Protein AF-A0A7X7RKG5-F1 (afdb_monomer_lite)

pLDDT: mean 77.23, std 20.8, range [22.83, 97.75]

Radius of gyration: 27.62 Å; chains: 1; bounding box: 74×56×78 Å

Secondary structure (DSSP, 8-state):
-HHHHHHHHHHHHSS------SEEEEEEEE-GGGS-HHHHH--------PPPS-S--PPP----SS----EEEEE---TT-TT---EEEEE---SSPTT---BPPPPB-TT-GGGBPEEPSS--EEETTTEEEEEEE-TT--EEEEEEETTTTEEEEEEEPTT--SS-EEEEEEETTEEEEEEEETTEEEEEEEEEEEE-----HHHHHHHHHHHHHHHHHHHHHHHHTTT--HHHHHHGGG-B-HHHHHHHHHHHHS-HHHHHHHHHHHHHS-SGGGHHHHHHHHHHHHIIIIIHHHHHHH--SSTTHHHHHHT-HHHHHHHHHHHHHHHHHHHHHHHHHHHHHHHHHH---HHHHHHHHHHHHHHHHHHHHHHHHHHHHHHHHHHHHHHHHHHHHHHHHTSTTHHHHHHHHHHHTTTT--------TTS--HHHHHHHHHHHHHHHHHT-HHHHHHHHTBSSHHHHHHHHHHHHHHHHHHHHHHHHHHHHHHHHHHH-GGGS-TT---GGGHHHHHHHHTSPTTHHHHHHHHHHHHHHHHHHHHHHHHHH-

Foldseek 3Di:
DVVVVVVVVCVQQPPPPPPDFQKAKDKDWDDLVPPPPVLVVPPPPPPQPQDDPDPDDFDDDDDDDDDDAFKEKEWDDDPDDPPGTGIAMDGAPDPDDGRDYDYQDQADPPPDPQFRWAFFDEHWDAAARFWIWTWTATPVRFIWIKIQGRQLRHIDTNGGDPPDDDHGWYWTDDDNFKIKTFDDDDPGTPIIMIIGIDGPFFFDPLLVVLLVVLLCVLLVLLVVLQVVCVDDDPCCQQQVQQADFLLLLLLLLLLLPCALCCLLVLLLCLLRPAQQLLLLLVLLVVCLCVCLPPQLVVLLVVVALAPLVVVCVPPRPVSSVVLLVVLLVVLVVVLVVSLQPLLVLLCLQNVDDSVCSSVVLVVSLVSQLVRHRPNSLSNLSSVLSVLLLVLLQVLLQLLQCLFVVRVVLLVVSCVVVCRHVHAACDPPCVDSHSVVSNVVSNVVSNCCCRPQLLNSSSLSNHNDSVSSSSSSVSSSVSCVSSSVSSSSSSSSLSRNCSRVVSRDRSSHNDSSCSVSSCLRGVDRRPSSSSNSSSNSSSSSSNSSSSVSSSVSD

Structure (mmCIF, N/CA/C/O backbone):
data_AF-A0A7X7RKG5-F1
#
_entry.id   AF-A0A7X7RKG5-F1
#
loop_
_atom_site.group_PDB
_atom_site.id
_atom_site.type_symbol
_atom_site.label_atom_id
_atom_site.label_alt_id
_atom_site.label_comp_id
_atom_site.label_asym_id
_atom_site.label_entity_id
_atom_site.label_seq_id
_atom_site.pdbx_PDB_ins_code
_atom_site.Cartn_x
_atom_site.Cartn_y
_atom_site.Cartn_z
_atom_site.occupancy
_atom_site.B_iso_or_equiv
_atom_site.auth_seq_id
_atom_site.auth_comp_id
_atom_site.auth_asym_id
_atom_site.auth_atom_id
_atom_site.pdbx_PDB_model_num
ATOM 1 N N . MET A 1 1 ? -27.786 8.319 -21.173 1.00 33.03 1 MET A N 1
ATOM 2 C CA . MET A 1 1 ? -27.028 8.524 -19.917 1.00 33.03 1 MET A CA 1
ATOM 3 C C . MET A 1 1 ? -25.916 7.483 -19.716 1.00 33.03 1 MET A C 1
ATOM 5 O O . MET A 1 1 ? -24.770 7.886 -19.602 1.00 33.03 1 MET A O 1
ATOM 9 N N . ILE A 1 2 ? -26.179 6.170 -19.808 1.00 27.56 2 ILE A N 1
ATOM 10 C CA . ILE A 1 2 ? -25.141 5.110 -19.694 1.00 27.56 2 ILE A CA 1
ATOM 11 C C . ILE A 1 2 ? -24.120 5.124 -20.856 1.00 27.56 2 ILE A C 1
ATOM 13 O O . ILE A 1 2 ? -22.927 4.978 -20.625 1.00 27.56 2 ILE A O 1
ATOM 17 N N . ARG A 1 3 ? -24.541 5.417 -22.098 1.00 24.31 3 ARG A N 1
ATOM 18 C CA . ARG A 1 3 ? -23.609 5.612 -23.234 1.00 24.31 3 ARG A CA 1
ATOM 19 C C . ARG A 1 3 ? -22.783 6.908 -23.151 1.00 24.31 3 ARG A C 1
ATOM 21 O O . ARG A 1 3 ? -21.671 6.941 -23.658 1.00 24.31 3 ARG A O 1
ATOM 28 N N . ALA A 1 4 ? -23.294 7.940 -22.475 1.00 25.77 4 ALA A N 1
ATOM 29 C CA . ALA A 1 4 ? -22.565 9.193 -22.245 1.00 25.77 4 ALA A CA 1
ATOM 30 C C . ALA A 1 4 ? -21.518 9.043 -21.124 1.00 25.77 4 ALA A C 1
ATOM 32 O O . ALA A 1 4 ? -20.432 9.601 -21.225 1.00 25.77 4 ALA A O 1
ATOM 33 N N . LEU A 1 5 ? -21.801 8.208 -20.115 1.00 28.95 5 LEU A N 1
ATOM 34 C CA . LEU A 1 5 ? -20.808 7.749 -19.138 1.00 28.95 5 LEU A CA 1
ATOM 35 C C . LEU A 1 5 ? -19.736 6.873 -19.807 1.00 28.95 5 LEU A C 1
ATOM 37 O O . LEU A 1 5 ? -18.557 7.076 -19.564 1.00 28.95 5 LEU A O 1
ATOM 41 N N . HIS A 1 6 ? -20.099 5.978 -20.728 1.00 27.77 6 HIS A N 1
ATOM 42 C CA . HIS A 1 6 ? -19.107 5.172 -21.454 1.00 27.77 6 HIS A CA 1
ATOM 43 C C . HIS A 1 6 ? -18.186 6.018 -22.358 1.00 27.77 6 HIS A C 1
ATOM 45 O O . HIS A 1 6 ? -16.990 5.759 -22.432 1.00 27.77 6 HIS A O 1
ATOM 51 N N . ALA A 1 7 ? -18.720 7.058 -23.011 1.00 24.77 7 ALA A N 1
ATOM 52 C CA . ALA A 1 7 ? -17.939 7.954 -23.867 1.00 24.77 7 ALA A CA 1
ATOM 53 C C . ALA A 1 7 ? -17.062 8.941 -23.069 1.00 24.77 7 ALA A C 1
ATOM 55 O O . ALA A 1 7 ? -15.925 9.194 -23.456 1.00 24.77 7 ALA A O 1
ATOM 56 N N . GLY A 1 8 ? -17.542 9.449 -21.927 1.00 26.70 8 GLY A N 1
ATOM 57 C CA . GLY A 1 8 ? -16.774 10.367 -21.074 1.00 26.70 8 GLY A CA 1
ATOM 58 C C . GLY A 1 8 ? -15.548 9.725 -20.411 1.00 26.70 8 GLY A C 1
ATOM 59 O O . GLY A 1 8 ? -14.535 10.393 -20.224 1.00 26.70 8 GLY A O 1
ATOM 60 N N . TRP A 1 9 ? -15.603 8.423 -20.110 1.00 27.59 9 TRP A N 1
ATOM 61 C CA . TRP A 1 9 ? -14.477 7.687 -19.516 1.00 27.59 9 TRP A CA 1
ATOM 62 C C . TRP A 1 9 ? -13.388 7.317 -20.534 1.00 27.59 9 TRP A C 1
ATOM 64 O O . TRP A 1 9 ? -12.207 7.336 -20.198 1.00 27.59 9 TRP A O 1
ATOM 74 N N . ILE A 1 10 ? -13.759 7.042 -21.789 1.00 29.33 10 ILE A N 1
ATOM 75 C CA . ILE A 1 10 ? -12.799 6.721 -22.860 1.00 29.33 10 ILE A CA 1
ATOM 76 C C . ILE A 1 10 ? -12.000 7.967 -23.279 1.00 29.33 10 ILE A C 1
ATOM 78 O O . ILE A 1 10 ? -10.816 7.866 -23.592 1.00 29.33 10 ILE A O 1
ATOM 82 N N . VAL A 1 11 ? -12.607 9.156 -23.215 1.00 30.12 11 VAL A N 1
ATOM 83 C CA . VAL A 1 11 ? -11.946 10.417 -23.599 1.00 30.12 11 VAL A CA 1
ATOM 84 C C . VAL A 1 11 ? -10.953 10.912 -22.534 1.00 30.12 11 VAL A C 1
ATOM 86 O O . VAL A 1 11 ? -9.926 11.480 -22.891 1.00 30.12 11 VAL A O 1
ATOM 89 N N . LEU A 1 12 ? -11.180 10.634 -21.242 1.00 29.88 12 LEU A N 1
ATOM 90 C CA . LEU A 1 12 ? -10.249 10.996 -20.155 1.00 29.88 12 LEU A CA 1
ATOM 91 C C . LEU A 1 12 ? -9.022 10.069 -20.046 1.00 29.88 12 LEU A C 1
ATOM 93 O O . LEU A 1 12 ? -7.988 10.490 -19.534 1.00 29.88 12 LEU A O 1
ATOM 97 N N . LEU A 1 13 ? -9.113 8.832 -20.542 1.00 34.72 13 LEU A N 1
ATOM 98 C CA . LEU A 1 13 ? -8.010 7.857 -20.540 1.00 34.72 13 LEU A CA 1
ATOM 99 C C . LEU A 1 13 ? -7.230 7.815 -21.869 1.00 34.72 13 LEU A C 1
ATOM 101 O O . LEU A 1 13 ? -6.152 7.231 -21.930 1.00 34.72 13 LEU A O 1
ATOM 105 N N . GLY A 1 14 ? -7.758 8.423 -22.936 1.00 26.39 14 GLY A N 1
ATOM 106 C CA . GLY A 1 14 ? -7.344 8.124 -24.308 1.00 26.39 14 GLY A CA 1
ATOM 107 C C . GLY A 1 14 ? -6.246 8.984 -24.942 1.00 26.39 14 GLY A C 1
ATOM 108 O O . GLY A 1 14 ? -5.973 8.756 -26.114 1.00 26.39 14 GLY A O 1
ATOM 109 N N . HIS A 1 15 ? -5.646 9.978 -24.272 1.00 29.52 15 HIS A N 1
ATOM 110 C CA . HIS A 1 15 ? -4.734 10.938 -24.945 1.00 29.52 15 HIS A CA 1
ATOM 111 C C . HIS A 1 15 ? -3.434 11.296 -24.196 1.00 29.52 15 HIS A C 1
ATOM 113 O O . HIS A 1 15 ? -2.809 12.308 -24.496 1.00 29.52 15 HIS A O 1
ATOM 119 N N . ALA A 1 16 ? -2.964 10.459 -23.268 1.00 31.67 16 ALA A N 1
ATOM 120 C CA . ALA A 1 16 ? -1.670 10.665 -22.601 1.00 31.67 16 ALA A CA 1
ATOM 121 C C . ALA A 1 16 ? -0.715 9.473 -22.785 1.00 31.67 16 ALA A C 1
ATOM 123 O O . ALA A 1 16 ? -0.102 8.998 -21.837 1.00 31.67 16 ALA A O 1
ATOM 124 N N . ALA A 1 17 ? -0.585 8.975 -24.015 1.00 31.20 17 ALA A N 1
ATOM 125 C CA . ALA A 1 17 ? 0.495 8.066 -24.393 1.00 31.20 17 ALA A CA 1
ATOM 126 C C . ALA A 1 17 ? 1.568 8.854 -25.158 1.00 31.20 17 ALA A C 1
ATOM 128 O O . ALA A 1 17 ? 1.766 8.668 -26.355 1.00 31.20 17 ALA A O 1
ATOM 129 N N . LEU A 1 18 ? 2.241 9.782 -24.470 1.00 32.19 18 LEU A N 1
ATOM 130 C CA . LEU A 1 18 ? 3.511 10.300 -24.972 1.00 32.19 18 LEU A CA 1
ATOM 131 C C . LEU A 1 18 ? 4.561 9.199 -24.782 1.00 32.19 18 LEU A C 1
ATOM 133 O O . LEU A 1 18 ? 4.744 8.652 -23.697 1.00 32.19 18 LEU A O 1
ATOM 137 N N . CYS A 1 19 ? 5.183 8.825 -25.892 1.00 32.78 19 CYS A N 1
ATOM 138 C CA . CYS A 1 19 ? 6.126 7.725 -26.036 1.00 32.78 19 CYS A CA 1
ATOM 139 C C . CYS A 1 19 ? 7.516 8.134 -25.510 1.00 32.78 19 CYS A C 1
ATOM 141 O O . CYS A 1 19 ? 8.464 8.251 -26.284 1.00 32.78 19 CYS A O 1
ATOM 143 N N . HIS A 1 20 ? 7.639 8.432 -24.214 1.00 43.12 20 HIS A N 1
ATOM 144 C CA . HIS A 1 20 ? 8.909 8.835 -23.609 1.00 43.12 20 HIS A CA 1
ATOM 145 C C . HIS A 1 20 ? 9.342 7.859 -22.512 1.00 43.12 20 HIS A C 1
ATOM 147 O O . HIS A 1 20 ? 8.534 7.424 -21.697 1.00 43.12 20 HIS A O 1
ATOM 153 N N . ALA A 1 21 ? 10.631 7.505 -22.518 1.00 52.56 21 ALA A N 1
ATOM 154 C CA . ALA A 1 21 ? 11.257 6.756 -21.436 1.00 52.56 21 ALA A CA 1
ATOM 155 C C . ALA A 1 21 ? 11.175 7.567 -20.132 1.00 52.56 21 ALA A C 1
ATOM 157 O O . ALA A 1 21 ? 11.370 8.789 -20.138 1.00 52.56 21 ALA A O 1
ATOM 158 N N . SER A 1 22 ? 10.911 6.886 -19.015 1.00 62.88 22 SER A N 1
ATOM 159 C CA . SER A 1 22 ? 10.770 7.520 -17.693 1.00 62.88 22 SER A CA 1
ATOM 160 C C . SER A 1 22 ? 12.096 8.064 -17.143 1.00 62.88 22 SER A C 1
ATOM 162 O O . SER A 1 22 ? 12.105 8.894 -16.228 1.00 62.88 22 SER A O 1
ATOM 164 N N . VAL A 1 23 ? 13.215 7.634 -17.733 1.00 69.25 23 VAL A N 1
ATOM 165 C CA . VAL A 1 23 ? 14.573 8.053 -17.397 1.00 69.25 23 VAL A CA 1
ATOM 166 C C . VAL A 1 23 ? 15.308 8.472 -18.667 1.00 69.25 23 VAL A C 1
ATOM 168 O O . VAL A 1 23 ? 15.292 7.769 -19.675 1.00 69.25 23 VAL A O 1
ATOM 171 N N . ARG A 1 24 ? 15.979 9.622 -18.608 1.00 79.31 24 ARG A N 1
ATOM 172 C CA . ARG A 1 24 ? 16.920 10.103 -19.622 1.00 79.31 24 ARG A CA 1
ATOM 173 C C . ARG A 1 24 ? 18.331 10.000 -19.068 1.00 79.31 24 ARG A C 1
ATOM 175 O O . ARG A 1 24 ? 18.565 10.316 -17.905 1.00 79.31 24 ARG A O 1
ATOM 182 N N . ILE A 1 25 ? 19.272 9.605 -19.918 1.00 82.06 25 ILE A N 1
ATOM 183 C CA . ILE A 1 25 ? 20.692 9.654 -19.583 1.00 82.06 25 ILE A CA 1
ATOM 184 C C . ILE A 1 25 ? 21.251 11.011 -20.000 1.00 82.06 25 ILE A C 1
ATOM 186 O O . ILE A 1 25 ? 21.174 11.400 -21.167 1.00 82.06 25 ILE A O 1
ATOM 190 N N . GLU A 1 26 ? 21.812 11.729 -19.035 1.00 85.06 26 GLU A N 1
ATOM 191 C CA . GLU A 1 26 ? 22.664 12.885 -19.279 1.00 85.06 26 GLU A CA 1
ATOM 192 C C . GLU A 1 26 ? 24.118 12.422 -19.303 1.00 85.06 26 GLU A C 1
ATOM 194 O O . GLU A 1 26 ? 24.602 11.801 -18.356 1.00 85.06 26 GLU A O 1
ATOM 199 N N . TRP A 1 27 ? 24.801 12.707 -20.407 1.00 83.31 27 TRP A N 1
ATOM 200 C CA . TRP A 1 27 ? 26.185 12.315 -20.623 1.00 83.31 27 TRP A CA 1
ATOM 201 C C . TRP A 1 27 ? 27.113 13.501 -20.378 1.00 83.31 27 TRP A C 1
ATOM 203 O O . TRP A 1 27 ? 26.907 14.581 -20.930 1.00 83.31 27 TRP A O 1
ATOM 213 N N . GLN A 1 28 ? 28.156 13.287 -19.583 1.00 84.56 28 GLN A N 1
ATOM 214 C CA . GLN A 1 28 ? 29.224 14.251 -19.349 1.00 84.56 28 GLN A CA 1
ATOM 215 C C . GLN A 1 28 ? 30.569 13.586 -19.636 1.00 84.56 28 GLN A C 1
ATOM 217 O O . GLN A 1 28 ? 30.868 12.533 -19.079 1.00 84.56 28 GLN A O 1
ATOM 222 N N . GLU A 1 29 ? 31.389 14.188 -20.490 1.00 81.88 29 GLU A N 1
ATOM 223 C CA . GLU A 1 29 ? 32.745 13.696 -20.739 1.00 81.88 29 GLU A CA 1
ATOM 224 C C . GLU A 1 29 ? 33.615 13.893 -19.488 1.00 81.88 29 GLU A C 1
ATOM 226 O O . GLU A 1 29 ? 33.580 14.944 -18.842 1.00 81.88 29 GLU A O 1
ATOM 231 N N . VAL A 1 30 ? 34.373 12.862 -19.117 1.00 77.62 30 VAL A N 1
ATOM 232 C CA . VAL A 1 30 ? 35.267 12.862 -17.957 1.00 77.62 30 VAL A CA 1
ATOM 233 C C . VAL A 1 30 ? 36.684 12.593 -18.437 1.00 77.62 30 VAL A C 1
ATOM 235 O O . VAL A 1 30 ? 36.975 11.541 -19.011 1.00 77.62 30 VAL A O 1
ATOM 238 N N . MET A 1 31 ? 37.579 13.544 -18.159 1.00 71.25 31 MET A N 1
ATOM 239 C CA . MET A 1 31 ? 39.002 13.382 -18.444 1.00 71.25 31 MET A CA 1
ATOM 240 C C . MET A 1 31 ? 39.566 12.172 -17.676 1.00 71.25 31 MET A C 1
ATOM 242 O O . MET A 1 31 ? 39.247 12.022 -16.493 1.00 71.25 31 MET A O 1
ATOM 246 N N . PRO A 1 32 ? 40.427 11.341 -18.296 1.00 63.34 32 PRO A N 1
ATOM 247 C CA . PRO A 1 32 ? 40.977 10.121 -17.691 1.00 63.34 32 PRO A CA 1
ATOM 248 C C . PRO A 1 32 ? 41.600 10.315 -16.301 1.00 63.34 32 PRO A C 1
ATOM 250 O O . PRO A 1 32 ? 41.519 9.432 -15.453 1.00 63.34 32 PRO A O 1
ATOM 253 N N . GLU A 1 33 ? 42.183 11.490 -16.065 1.00 63.59 33 GLU A N 1
ATOM 254 C CA . GLU A 1 33 ? 42.861 11.905 -14.829 1.00 63.59 33 GLU A CA 1
ATOM 255 C C . GLU A 1 33 ? 41.911 12.040 -13.628 1.00 63.59 33 GLU A C 1
ATOM 257 O O . GLU A 1 33 ? 42.324 11.900 -12.481 1.00 63.59 33 GLU A O 1
ATOM 262 N N . ASN A 1 34 ? 40.626 12.284 -13.897 1.00 64.25 34 ASN A N 1
ATOM 263 C CA . ASN A 1 34 ? 39.586 12.494 -12.890 1.00 64.25 34 ASN A CA 1
ATOM 264 C C . ASN A 1 34 ? 38.772 11.224 -12.602 1.00 64.25 34 ASN A C 1
ATOM 266 O O . ASN A 1 34 ? 37.790 11.277 -11.858 1.00 64.25 34 ASN A O 1
ATOM 270 N N . VAL A 1 35 ? 39.143 10.087 -13.198 1.00 62.38 35 VAL A N 1
ATOM 271 C CA . VAL A 1 35 ? 38.512 8.798 -12.910 1.00 62.38 35 VAL A CA 1
ATOM 272 C C . VAL A 1 35 ? 39.202 8.190 -11.687 1.00 62.38 35 VAL A C 1
ATOM 274 O O . VAL A 1 35 ? 40.424 8.031 -11.707 1.00 62.38 35 VAL A O 1
ATOM 277 N N . PRO A 1 36 ? 38.471 7.832 -10.614 1.00 58.47 36 PRO A N 1
ATOM 278 C CA . PRO A 1 36 ? 39.087 7.265 -9.420 1.00 58.47 36 PRO A CA 1
ATOM 279 C C . PRO A 1 36 ? 39.923 6.029 -9.776 1.00 58.47 36 PRO A C 1
ATOM 281 O O . PRO A 1 36 ? 39.408 5.089 -10.381 1.00 58.47 36 PRO A O 1
ATOM 284 N N . ALA A 1 37 ? 41.195 5.982 -9.367 1.00 51.06 37 ALA A N 1
ATOM 285 C CA . ALA A 1 37 ? 42.056 4.814 -9.603 1.00 51.06 37 ALA A CA 1
ATOM 286 C C . ALA A 1 37 ? 41.464 3.519 -8.998 1.00 51.06 37 ALA A C 1
ATOM 288 O O . ALA A 1 37 ? 41.660 2.425 -9.527 1.00 51.06 37 ALA A O 1
ATOM 289 N N . THR A 1 38 ? 40.669 3.658 -7.932 1.00 48.72 38 THR A N 1
ATOM 290 C CA . THR A 1 38 ? 39.911 2.580 -7.280 1.00 48.72 38 THR A CA 1
ATOM 291 C C . THR A 1 38 ? 38.756 2.031 -8.124 1.00 48.72 38 THR A C 1
ATOM 293 O O . THR A 1 38 ? 38.366 0.878 -7.942 1.00 48.72 38 THR A O 1
ATOM 296 N N . ALA A 1 39 ? 38.230 2.801 -9.084 1.00 44.81 39 ALA A N 1
ATOM 297 C CA . ALA A 1 39 ? 37.164 2.347 -9.977 1.00 44.81 39 ALA A CA 1
ATOM 298 C C . ALA A 1 39 ? 37.653 1.233 -10.920 1.00 44.81 39 ALA A C 1
ATOM 300 O O . ALA A 1 39 ? 36.884 0.355 -11.294 1.00 44.81 39 ALA A O 1
ATOM 301 N N . PHE A 1 40 ? 38.951 1.215 -11.244 1.00 47.19 40 PHE A N 1
ATOM 302 C CA . PHE A 1 40 ? 39.574 0.169 -12.062 1.00 47.19 40 PHE A CA 1
ATOM 303 C C . PHE A 1 40 ? 40.170 -0.987 -11.245 1.00 47.19 40 PHE A C 1
ATOM 305 O O . PHE A 1 40 ? 40.413 -2.055 -11.808 1.00 47.19 40 PHE A O 1
ATOM 312 N N . SER A 1 41 ? 40.389 -0.811 -9.934 1.00 37.19 41 SER A N 1
ATOM 313 C CA . SER A 1 41 ? 40.803 -1.902 -9.035 1.00 37.19 41 SER A CA 1
ATOM 314 C C . SER A 1 41 ? 39.635 -2.788 -8.600 1.00 37.19 41 SER A C 1
ATOM 316 O O . SER A 1 41 ? 39.869 -3.901 -8.136 1.00 37.19 41 SER A O 1
ATOM 318 N N . ALA A 1 42 ? 38.388 -2.339 -8.793 1.00 36.34 42 ALA A N 1
ATOM 319 C CA . ALA A 1 42 ? 37.178 -3.160 -8.715 1.00 36.34 42 ALA A CA 1
ATOM 320 C C . ALA A 1 42 ? 37.082 -4.101 -9.929 1.00 36.34 42 ALA A C 1
ATOM 322 O O . ALA A 1 42 ? 36.094 -4.158 -10.658 1.00 36.34 42 ALA A O 1
ATOM 323 N N . ARG A 1 43 ? 38.152 -4.857 -10.167 1.00 36.25 43 ARG A N 1
ATOM 324 C CA . ARG A 1 43 ? 38.095 -6.065 -10.964 1.00 36.25 43 ARG A CA 1
ATOM 325 C C . ARG A 1 43 ? 37.214 -7.011 -10.151 1.00 36.25 43 ARG A C 1
ATOM 327 O O . ARG A 1 43 ? 37.684 -7.651 -9.216 1.00 36.25 43 ARG A O 1
ATOM 334 N N . VAL A 1 44 ? 35.937 -7.128 -10.512 1.00 35.66 44 VAL A N 1
ATOM 335 C CA . VAL A 1 44 ? 35.348 -8.463 -10.457 1.00 35.66 44 VAL A CA 1
ATOM 336 C C . VAL A 1 44 ? 36.194 -9.236 -11.459 1.00 35.66 44 VAL A C 1
ATOM 338 O O . VAL A 1 44 ? 36.002 -9.137 -12.669 1.00 35.66 44 VAL A O 1
ATOM 341 N N . GLU A 1 45 ? 37.257 -9.875 -10.972 1.00 29.11 45 GLU A N 1
ATOM 342 C CA . GLU A 1 45 ? 37.918 -10.934 -11.709 1.00 29.11 45 GLU A CA 1
ATOM 343 C C . GLU A 1 45 ? 36.859 -12.011 -11.906 1.00 29.11 45 GLU A C 1
ATOM 345 O O . GLU A 1 45 ? 36.730 -12.933 -11.114 1.00 29.11 45 GLU A O 1
ATOM 350 N N . THR A 1 46 ? 36.044 -11.874 -12.945 1.00 34.91 46 THR A N 1
ATOM 351 C CA . THR A 1 46 ? 35.486 -13.039 -13.601 1.00 34.91 46 THR A CA 1
ATOM 352 C C . THR A 1 46 ? 36.631 -13.559 -14.461 1.00 34.91 46 THR A C 1
ATOM 354 O O . THR A 1 46 ? 36.877 -12.986 -15.531 1.00 34.91 46 THR A O 1
ATOM 357 N N . PRO A 1 47 ? 37.411 -14.566 -14.015 1.00 27.75 47 PRO A N 1
ATOM 358 C CA . PRO A 1 47 ? 38.248 -15.280 -14.964 1.00 27.75 47 PRO A CA 1
ATOM 359 C C . PRO A 1 47 ? 37.336 -15.758 -16.105 1.00 27.75 47 PRO A C 1
ATOM 361 O O . PRO A 1 47 ? 36.155 -16.021 -15.853 1.00 27.75 47 PRO A O 1
ATOM 364 N N . PRO A 1 48 ? 37.829 -15.863 -17.349 1.00 33.69 48 PRO A N 1
ATOM 365 C CA . PRO A 1 48 ? 37.101 -16.594 -18.373 1.00 33.69 48 PRO A CA 1
ATOM 366 C C . PRO A 1 48 ? 36.843 -17.995 -17.814 1.00 33.69 48 PRO A C 1
ATOM 368 O O . PRO A 1 48 ? 37.769 -18.788 -17.646 1.00 33.69 48 PRO A O 1
ATOM 371 N N . VAL A 1 49 ? 35.603 -18.270 -17.416 1.00 35.44 49 VAL A N 1
ATOM 372 C CA . VAL A 1 49 ? 35.229 -19.599 -16.951 1.00 35.44 49 VAL A CA 1
ATOM 373 C C . VAL A 1 49 ? 35.124 -20.436 -18.211 1.00 35.44 49 VAL A C 1
ATOM 375 O O . VAL A 1 49 ? 34.170 -20.301 -18.974 1.00 35.44 49 VAL A O 1
ATOM 378 N N . SER A 1 50 ? 36.130 -21.271 -18.460 1.00 33.81 50 SER A N 1
ATOM 379 C CA . SER A 1 50 ? 36.013 -22.325 -19.457 1.00 33.81 50 SER A CA 1
ATOM 380 C C . SER A 1 50 ? 34.826 -23.206 -19.069 1.00 33.81 50 SER A C 1
ATOM 382 O O . SER A 1 50 ? 34.772 -23.741 -17.962 1.00 33.81 50 SER A O 1
ATOM 384 N N . LEU A 1 51 ? 33.837 -23.309 -19.958 1.00 34.94 51 LEU A N 1
ATOM 385 C CA . LEU A 1 51 ? 32.681 -24.181 -19.763 1.00 34.94 51 LEU A CA 1
ATOM 386 C C . LEU A 1 51 ? 33.163 -25.637 -19.637 1.00 34.94 51 LEU A C 1
ATOM 388 O O . LEU A 1 51 ? 33.755 -26.149 -20.588 1.00 34.94 51 LEU A O 1
ATOM 392 N N . PRO A 1 52 ? 32.895 -26.345 -18.525 1.00 29.22 52 PRO A N 1
ATOM 393 C CA . PRO A 1 52 ? 32.944 -27.800 -18.528 1.00 29.22 52 PRO A CA 1
ATOM 394 C C . PRO A 1 52 ? 31.737 -28.320 -19.321 1.00 29.22 52 PRO A C 1
ATOM 396 O O . PRO A 1 52 ? 30.631 -27.804 -19.154 1.00 29.22 52 PRO A O 1
ATOM 399 N N . GLU A 1 53 ? 31.918 -29.376 -20.121 1.00 33.94 53 GLU A N 1
ATOM 400 C CA . GLU A 1 53 ? 30.886 -30.023 -20.969 1.00 33.94 53 GLU A CA 1
ATOM 401 C C . GLU A 1 53 ? 29.629 -30.509 -20.219 1.00 33.94 53 GLU A C 1
ATOM 403 O O . GLU A 1 53 ? 28.664 -30.986 -20.812 1.00 33.94 53 GLU A O 1
ATOM 408 N N . THR A 1 54 ? 29.595 -30.372 -18.900 1.00 30.89 54 THR A N 1
ATOM 409 C CA . THR A 1 54 ? 28.502 -30.824 -18.055 1.00 30.89 54 THR A CA 1
ATOM 410 C C . THR A 1 54 ? 28.165 -29.750 -17.028 1.00 30.89 54 THR A C 1
ATOM 412 O O . THR A 1 54 ? 28.870 -29.591 -16.031 1.00 30.89 54 THR A O 1
ATOM 415 N N . PHE A 1 55 ? 27.036 -29.065 -17.231 1.00 34.81 55 PHE A N 1
ATOM 416 C CA . PHE A 1 55 ? 26.268 -28.299 -16.236 1.00 34.81 55 PHE A CA 1
ATOM 417 C C . PHE A 1 55 ? 25.822 -29.190 -15.040 1.00 34.81 55 PHE A C 1
ATOM 419 O O . PHE A 1 55 ? 24.637 -29.349 -14.760 1.00 34.81 55 PHE A O 1
ATOM 426 N N . ARG A 1 56 ? 26.763 -29.825 -14.327 1.00 28.56 56 ARG A N 1
ATOM 427 C CA . ARG A 1 56 ? 26.565 -30.539 -13.053 1.00 28.56 56 ARG A CA 1
ATOM 428 C C . ARG A 1 56 ? 27.861 -30.536 -12.237 1.00 28.56 56 ARG A C 1
ATOM 430 O O . ARG A 1 56 ? 28.539 -31.554 -12.165 1.00 28.56 56 ARG A O 1
ATOM 437 N N . ARG A 1 57 ? 28.193 -29.407 -11.608 1.00 23.20 57 ARG A N 1
ATOM 438 C CA . ARG A 1 57 ? 28.771 -29.311 -10.247 1.00 23.20 57 ARG A CA 1
ATOM 439 C C . ARG A 1 57 ? 29.093 -27.844 -9.925 1.00 23.20 57 ARG A C 1
ATOM 441 O O . ARG A 1 57 ? 29.613 -27.148 -10.793 1.00 23.20 57 ARG A O 1
ATOM 448 N N . PRO A 1 58 ? 28.791 -27.362 -8.708 1.00 25.95 58 PRO A N 1
ATOM 449 C CA . PRO A 1 58 ? 29.117 -25.999 -8.312 1.00 25.95 58 PRO A CA 1
ATOM 450 C C . PRO A 1 58 ? 30.632 -25.852 -8.114 1.00 25.95 58 PRO A C 1
ATOM 452 O O . PRO A 1 58 ? 31.253 -26.638 -7.398 1.00 25.95 58 PRO A O 1
ATOM 455 N N . VAL A 1 59 ? 31.224 -24.838 -8.746 1.00 27.25 59 VAL A N 1
ATOM 456 C CA . VAL A 1 59 ? 32.596 -24.394 -8.471 1.00 27.25 59 VAL A CA 1
ATOM 457 C C . VAL A 1 59 ? 32.579 -23.623 -7.151 1.00 27.25 59 VAL A C 1
ATOM 459 O O . VAL A 1 59 ? 31.888 -22.616 -7.021 1.00 27.25 59 VAL A O 1
ATOM 462 N N . SER A 1 60 ? 33.319 -24.106 -6.154 1.00 24.33 60 SER A N 1
ATOM 463 C CA . SER A 1 60 ? 33.533 -23.405 -4.888 1.00 24.33 60 SER A CA 1
ATOM 464 C C . SER A 1 60 ? 34.462 -22.207 -5.102 1.00 24.33 60 SER A C 1
ATOM 466 O O . SER A 1 60 ? 35.613 -22.404 -5.497 1.00 24.33 60 SER A O 1
ATOM 468 N N . CYS A 1 61 ? 34.012 -20.989 -4.795 1.00 24.50 61 CYS A N 1
ATOM 469 C CA . CYS A 1 61 ? 34.892 -19.824 -4.689 1.00 24.50 61 CYS A CA 1
ATOM 470 C C . CYS A 1 61 ? 35.081 -19.445 -3.210 1.00 24.50 61 CYS A C 1
ATOM 472 O O . CYS A 1 61 ? 34.142 -19.526 -2.417 1.00 24.50 61 CYS A O 1
ATOM 474 N N . ARG A 1 62 ? 36.325 -19.122 -2.832 1.00 22.83 62 ARG A N 1
ATOM 475 C CA . ARG A 1 62 ? 36.780 -18.934 -1.444 1.00 22.83 62 ARG A CA 1
ATOM 476 C C . ARG A 1 62 ? 35.980 -17.853 -0.715 1.00 22.83 62 ARG A C 1
ATOM 478 O O . ARG A 1 62 ? 35.887 -16.723 -1.181 1.00 22.83 62 ARG A O 1
ATOM 485 N N . GLN A 1 63 ? 35.494 -18.220 0.471 1.00 27.44 63 GLN A N 1
ATOM 486 C CA . GLN A 1 63 ? 34.992 -17.317 1.503 1.00 27.44 63 GLN A CA 1
ATOM 487 C C . GLN A 1 63 ? 36.008 -16.208 1.783 1.00 27.44 63 GLN A C 1
ATOM 489 O O . GLN A 1 63 ? 37.124 -16.490 2.218 1.00 27.44 63 GLN A O 1
ATOM 494 N N . ASN A 1 64 ? 35.580 -14.960 1.610 1.00 24.38 64 ASN A N 1
ATOM 495 C CA . ASN A 1 64 ? 36.076 -13.869 2.429 1.00 24.38 64 ASN A CA 1
ATOM 496 C C . ASN A 1 64 ? 34.915 -13.389 3.308 1.00 24.38 64 ASN A C 1
ATOM 498 O O . ASN A 1 64 ? 33.761 -13.361 2.878 1.00 24.38 64 ASN A O 1
ATOM 502 N N . SER A 1 65 ? 35.229 -13.171 4.576 1.00 29.59 65 SER A N 1
ATOM 503 C CA . SER A 1 65 ? 34.311 -13.095 5.709 1.00 29.59 65 SER A CA 1
ATOM 504 C C . SER A 1 65 ? 33.290 -11.957 5.622 1.00 29.59 65 SER A C 1
ATOM 506 O O . SER A 1 65 ? 33.625 -10.832 5.267 1.00 29.59 65 SER A O 1
ATOM 508 N N . ASP A 1 66 ? 32.078 -12.299 6.063 1.00 28.75 66 ASP A N 1
ATOM 509 C CA . ASP A 1 66 ? 30.922 -11.460 6.382 1.00 28.75 66 ASP A CA 1
ATOM 510 C C . ASP A 1 66 ? 30.187 -10.765 5.221 1.00 28.75 66 ASP A C 1
ATOM 512 O O . ASP A 1 66 ? 30.509 -9.659 4.802 1.00 28.75 66 ASP A O 1
ATOM 516 N N . LYS A 1 67 ? 29.058 -11.404 4.852 1.00 30.14 67 LYS A N 1
ATOM 517 C CA . LYS A 1 67 ? 27.959 -10.980 3.951 1.00 30.14 67 LYS A CA 1
ATOM 518 C C . LYS A 1 67 ? 28.074 -11.419 2.481 1.00 30.14 67 LYS A C 1
ATOM 520 O O . LYS A 1 67 ? 28.133 -10.601 1.577 1.00 30.14 67 LYS A O 1
ATOM 525 N N . ILE A 1 68 ? 27.962 -12.724 2.227 1.00 31.06 68 ILE A N 1
ATOM 526 C CA . ILE A 1 68 ? 27.643 -13.264 0.889 1.00 31.06 68 ILE A CA 1
ATOM 527 C C . ILE A 1 68 ? 26.129 -13.463 0.782 1.00 31.06 68 ILE A C 1
ATOM 529 O O . ILE A 1 68 ? 25.620 -14.139 1.672 1.00 31.06 68 ILE A O 1
ATOM 533 N N . LYS A 1 69 ? 25.459 -12.995 -0.298 1.00 33.41 69 LYS A N 1
ATOM 534 C CA . LYS A 1 69 ? 24.406 -13.724 -1.068 1.00 33.41 69 LYS A CA 1
ATOM 535 C C . LYS A 1 69 ? 24.154 -13.082 -2.465 1.00 33.41 69 LYS A C 1
ATOM 537 O O . LYS A 1 69 ? 23.632 -11.976 -2.494 1.00 33.41 69 LYS A O 1
ATOM 542 N N . ARG A 1 70 ? 24.354 -13.873 -3.551 1.00 50.22 70 ARG A N 1
ATOM 543 C CA . ARG A 1 70 ? 23.650 -13.920 -4.882 1.00 50.22 70 ARG A CA 1
ATOM 544 C C . ARG A 1 70 ? 24.451 -13.492 -6.146 1.00 50.22 70 ARG A C 1
ATOM 546 O O . ARG A 1 70 ? 24.836 -12.340 -6.272 1.00 50.22 70 ARG A O 1
ATOM 553 N N . ALA A 1 71 ? 24.588 -14.400 -7.132 1.00 41.78 71 ALA A N 1
ATOM 554 C CA . ALA A 1 71 ? 25.258 -14.184 -8.430 1.00 41.78 71 ALA A CA 1
ATOM 555 C C . ALA A 1 71 ? 24.416 -14.690 -9.627 1.00 41.78 71 ALA A C 1
ATOM 557 O O . ALA A 1 71 ? 23.944 -15.824 -9.607 1.00 41.78 71 ALA A O 1
ATOM 558 N N . LEU A 1 72 ? 24.235 -13.866 -10.667 1.00 42.38 72 LEU A N 1
ATOM 559 C CA . LEU A 1 72 ? 23.605 -14.198 -11.953 1.00 42.38 72 LEU A CA 1
ATOM 560 C C . LEU A 1 72 ? 24.693 -14.281 -13.043 1.00 42.38 72 LEU A C 1
ATOM 562 O O . LEU A 1 72 ? 25.530 -13.385 -13.145 1.00 42.38 72 LEU A O 1
ATOM 566 N N . PHE A 1 73 ? 24.687 -15.324 -13.880 1.00 47.69 73 PHE A N 1
ATOM 567 C CA . PHE A 1 73 ? 25.584 -15.406 -15.039 1.00 47.69 73 PHE A CA 1
ATOM 568 C C . PHE A 1 73 ? 24.869 -14.960 -16.317 1.00 47.69 73 PHE A C 1
ATOM 570 O O . PHE A 1 73 ? 23.795 -15.433 -16.679 1.00 47.69 73 PHE A O 1
ATOM 577 N N . VAL A 1 74 ? 25.519 -14.072 -17.048 1.00 43.72 74 VAL A N 1
ATOM 578 C CA . VAL A 1 74 ? 25.185 -13.660 -18.402 1.00 43.72 74 VAL A CA 1
ATOM 579 C C . VAL A 1 74 ? 25.931 -14.572 -19.370 1.00 43.72 74 VAL A C 1
ATOM 581 O O . VAL A 1 74 ? 27.158 -14.564 -19.413 1.00 43.72 74 VAL A O 1
ATOM 584 N N . PHE A 1 75 ? 25.202 -15.356 -20.160 1.00 45.72 75 PHE A N 1
ATOM 585 C CA . PHE A 1 75 ? 25.794 -16.142 -21.240 1.00 45.72 75 PHE A CA 1
ATOM 586 C C . PHE A 1 75 ? 25.413 -15.527 -22.583 1.00 45.72 75 PHE A C 1
ATOM 588 O O . PHE A 1 75 ? 24.231 -15.387 -22.892 1.00 45.72 75 PHE A O 1
ATOM 595 N N . GLU A 1 76 ? 26.410 -15.218 -23.404 1.00 38.72 76 GLU A N 1
ATOM 596 C CA . GLU A 1 76 ? 26.229 -15.129 -24.848 1.00 38.72 76 GLU A CA 1
ATOM 597 C C . GLU A 1 76 ? 26.501 -16.529 -25.423 1.00 38.72 76 GLU A C 1
ATOM 599 O O . GLU A 1 76 ? 27.482 -17.176 -25.060 1.00 38.72 76 GLU A O 1
ATOM 604 N N . THR A 1 77 ? 25.612 -17.059 -26.265 1.00 34.34 77 THR A N 1
ATOM 605 C CA . THR A 1 77 ? 25.837 -18.352 -26.936 1.00 34.34 77 THR A CA 1
ATOM 606 C C . THR A 1 77 ? 25.550 -18.246 -28.423 1.00 34.34 77 THR A C 1
ATOM 608 O O . THR A 1 77 ? 24.607 -18.860 -28.894 1.00 34.34 77 THR A O 1
ATOM 611 N N . ASP A 1 78 ? 26.359 -17.512 -29.186 1.00 33.03 78 ASP A N 1
ATOM 612 C CA . ASP A 1 78 ? 26.543 -17.849 -30.604 1.00 33.03 78 ASP A CA 1
ATOM 613 C C . ASP A 1 78 ? 27.866 -18.608 -30.740 1.00 33.03 78 ASP A C 1
ATOM 615 O O . ASP A 1 78 ? 28.960 -18.053 -30.661 1.00 33.03 78 ASP A O 1
ATOM 619 N N . ALA A 1 79 ? 27.751 -19.926 -30.884 1.00 34.28 79 ALA A N 1
ATOM 620 C CA . ALA A 1 79 ? 28.861 -20.811 -31.180 1.00 34.28 79 ALA A CA 1
ATOM 621 C C . ALA A 1 79 ? 29.329 -20.590 -32.627 1.00 34.28 79 ALA A C 1
ATOM 623 O O . ALA A 1 79 ? 28.943 -21.356 -33.498 1.00 34.28 79 ALA A O 1
ATOM 624 N N . THR A 1 80 ? 30.142 -19.561 -32.889 1.00 31.14 80 THR A N 1
ATOM 625 C CA . THR A 1 80 ? 30.928 -19.466 -34.141 1.00 31.14 80 THR A CA 1
ATOM 626 C C . THR A 1 80 ? 32.231 -18.664 -34.053 1.00 31.14 80 THR A C 1
ATOM 628 O O . THR A 1 80 ? 32.939 -18.622 -35.055 1.00 31.14 80 THR A O 1
ATOM 631 N N . ASP A 1 81 ? 32.610 -18.068 -32.917 1.00 30.91 81 ASP A N 1
ATOM 632 C CA . ASP A 1 81 ? 33.973 -17.529 -32.783 1.00 30.91 81 ASP A CA 1
ATOM 633 C C . ASP A 1 81 ? 34.913 -18.602 -32.223 1.00 30.91 81 ASP A C 1
ATOM 635 O O . ASP A 1 81 ? 34.666 -19.206 -31.178 1.00 30.91 81 ASP A O 1
ATOM 639 N N . ALA A 1 82 ? 36.008 -18.847 -32.945 1.00 30.30 82 ALA A N 1
ATOM 640 C CA . ALA A 1 82 ? 37.021 -19.872 -32.680 1.00 30.30 82 ALA A CA 1
ATOM 641 C C . ALA A 1 82 ? 37.819 -19.673 -31.364 1.00 30.30 82 ALA A C 1
ATOM 643 O O . ALA A 1 82 ? 38.860 -20.297 -31.174 1.00 30.30 82 ALA A O 1
ATOM 644 N N . SER A 1 83 ? 37.357 -18.806 -30.459 1.00 33.84 83 SER A N 1
ATOM 645 C CA . SER A 1 83 ? 38.034 -18.391 -29.224 1.00 33.84 83 SER A CA 1
ATOM 646 C C . SER A 1 83 ? 37.402 -18.916 -27.927 1.00 33.84 83 SER A C 1
ATOM 648 O O . SER A 1 83 ? 37.953 -18.675 -26.855 1.00 33.84 83 SER A O 1
ATOM 650 N N . GLY A 1 84 ? 36.314 -19.690 -27.992 1.00 32.94 84 GLY A N 1
ATOM 651 C CA . GLY A 1 84 ? 35.690 -20.275 -26.801 1.00 32.94 84 GLY A CA 1
ATOM 652 C C . GLY A 1 84 ? 34.757 -19.306 -26.063 1.00 32.94 84 GLY A C 1
ATOM 653 O O . GLY A 1 84 ? 34.899 -18.089 -26.119 1.00 32.94 84 GLY A O 1
ATOM 654 N N . ALA A 1 85 ? 33.739 -19.865 -25.408 1.00 34.53 85 ALA A N 1
ATOM 655 C CA . ALA A 1 85 ? 32.629 -19.123 -24.816 1.00 34.53 85 ALA A CA 1
ATOM 656 C C . ALA A 1 85 ? 33.076 -18.070 -23.781 1.00 34.53 85 ALA A C 1
ATOM 658 O O . ALA A 1 85 ? 33.713 -18.406 -22.783 1.00 34.53 85 ALA A O 1
ATOM 659 N N . ALA A 1 86 ? 32.673 -16.812 -23.980 1.00 39.66 86 ALA A N 1
ATOM 660 C CA . ALA A 1 86 ? 32.808 -15.744 -22.994 1.00 39.66 86 ALA A CA 1
ATOM 661 C C . ALA A 1 86 ? 31.468 -15.552 -22.259 1.00 39.66 86 ALA A C 1
ATOM 663 O O . ALA A 1 86 ? 30.530 -14.960 -22.786 1.00 39.66 86 ALA A O 1
ATOM 664 N N . GLY A 1 87 ? 31.358 -16.095 -21.045 1.00 43.16 87 GLY A N 1
ATOM 665 C CA . GLY A 1 87 ? 30.280 -15.761 -20.108 1.00 43.16 87 GLY A CA 1
ATOM 666 C C . GLY A 1 87 ? 30.709 -14.629 -19.169 1.00 43.16 87 GLY A C 1
ATOM 667 O O . GLY A 1 87 ? 31.871 -14.568 -18.770 1.00 43.16 87 GLY A O 1
ATOM 668 N N . TYR A 1 88 ? 29.780 -13.752 -18.792 1.00 49.00 88 TYR A N 1
ATOM 669 C CA . TYR A 1 88 ? 29.983 -12.691 -17.798 1.00 49.00 88 TYR A CA 1
ATOM 670 C C . TYR A 1 88 ? 29.179 -13.004 -16.532 1.00 49.00 88 TYR A C 1
ATOM 672 O O . TYR A 1 88 ? 28.146 -13.657 -16.597 1.00 49.00 88 TYR A O 1
ATOM 680 N N . ALA A 1 89 ? 29.623 -12.551 -15.362 1.00 47.28 89 ALA A N 1
ATOM 681 C CA . ALA A 1 89 ? 28.898 -12.723 -14.100 1.00 47.28 89 ALA A CA 1
ATOM 682 C C . ALA A 1 89 ? 28.557 -11.359 -13.509 1.00 47.28 89 ALA A C 1
ATOM 684 O O . ALA A 1 89 ? 29.419 -10.483 -13.475 1.00 47.28 89 ALA A O 1
ATOM 685 N N . ALA A 1 90 ? 27.335 -11.192 -13.013 1.00 47.97 90 ALA A N 1
ATOM 686 C CA . ALA A 1 90 ? 26.961 -10.061 -12.176 1.00 47.97 90 ALA A CA 1
ATOM 687 C C . ALA A 1 90 ? 26.259 -10.540 -10.916 1.00 47.97 90 ALA A C 1
ATOM 689 O O . ALA A 1 90 ? 25.317 -11.329 -10.966 1.00 47.97 90 ALA A O 1
ATOM 690 N N . GLU A 1 91 ? 26.693 -10.014 -9.779 1.00 48.28 91 GLU A N 1
ATOM 691 C CA . GLU A 1 91 ? 25.997 -10.206 -8.517 1.00 48.28 91 GLU A CA 1
ATOM 692 C C . GLU A 1 91 ? 24.812 -9.248 -8.413 1.00 48.28 91 GLU A C 1
ATOM 694 O O . GLU A 1 91 ? 24.923 -8.050 -8.663 1.00 48.28 91 GLU A O 1
ATOM 699 N N . LEU A 1 92 ? 23.651 -9.802 -8.081 1.00 47.81 92 LEU A N 1
ATOM 700 C CA . LEU A 1 92 ? 22.401 -9.073 -7.910 1.00 47.81 92 LEU A CA 1
ATOM 701 C C . LEU A 1 92 ? 21.636 -9.687 -6.758 1.00 47.81 92 LEU A C 1
ATOM 703 O O . LEU A 1 92 ? 21.545 -10.912 -6.664 1.00 47.81 92 LEU A O 1
ATOM 707 N N . ASP A 1 93 ? 20.957 -8.850 -5.979 1.00 43.53 93 ASP A N 1
ATOM 708 C CA . ASP A 1 93 ? 20.077 -9.298 -4.907 1.00 43.53 93 ASP A CA 1
ATOM 709 C C . ASP A 1 93 ? 18.774 -9.938 -5.453 1.00 43.53 93 ASP A C 1
ATOM 711 O O . ASP A 1 93 ? 17.672 -9.437 -5.272 1.00 43.53 93 ASP A O 1
ATOM 715 N N . THR A 1 94 ? 18.863 -11.099 -6.107 1.00 42.62 94 THR A N 1
ATOM 716 C CA . THR A 1 94 ? 17.709 -11.905 -6.550 1.00 42.62 94 THR A CA 1
ATOM 717 C C . THR A 1 94 ? 17.318 -12.952 -5.500 1.00 42.62 94 THR A C 1
ATOM 719 O O . THR A 1 94 ? 18.176 -13.526 -4.842 1.00 42.62 94 THR A O 1
ATOM 722 N N . ARG A 1 95 ? 16.021 -13.226 -5.293 1.00 43.09 95 ARG A N 1
ATOM 723 C CA . ARG A 1 95 ? 15.531 -14.208 -4.291 1.00 43.09 95 ARG A CA 1
ATOM 724 C C . ARG A 1 95 ? 15.799 -15.687 -4.656 1.00 43.09 95 ARG A C 1
ATOM 726 O O . ARG A 1 95 ? 15.174 -16.568 -4.074 1.00 43.09 95 ARG A O 1
ATOM 733 N N . GLY A 1 96 ? 16.680 -15.966 -5.618 1.00 40.31 96 GLY A N 1
ATOM 734 C CA . GLY A 1 96 ? 17.069 -17.333 -5.969 1.00 40.31 96 GLY A CA 1
ATOM 735 C C . GLY A 1 96 ? 17.807 -18.038 -4.828 1.00 40.31 96 GLY A C 1
ATOM 736 O O . GLY A 1 96 ? 18.317 -17.394 -3.905 1.00 40.31 96 GLY A O 1
ATOM 737 N N . GLU A 1 97 ? 17.869 -19.369 -4.884 1.00 35.16 97 GLU A N 1
ATOM 738 C CA . GLU A 1 97 ? 18.704 -20.131 -3.956 1.00 35.16 97 GLU A CA 1
ATOM 739 C C . GLU A 1 97 ? 20.180 -19.690 -4.064 1.00 35.16 97 GLU A C 1
ATOM 741 O O . GLU A 1 97 ? 20.664 -19.400 -5.166 1.00 35.16 97 GLU A O 1
ATOM 746 N N . PRO A 1 98 ? 20.923 -19.620 -2.943 1.00 38.41 98 PRO A N 1
ATOM 747 C CA . PRO A 1 98 ? 22.333 -19.248 -2.965 1.00 38.41 98 PRO A CA 1
ATOM 748 C C . PRO A 1 98 ? 23.132 -20.167 -3.902 1.00 38.41 98 PRO A C 1
ATOM 750 O O . PRO A 1 98 ? 23.138 -21.380 -3.717 1.00 38.41 98 PRO A O 1
ATOM 753 N N . GLY A 1 99 ? 23.831 -19.593 -4.886 1.00 40.56 99 GLY A N 1
ATOM 754 C CA . GLY A 1 99 ? 24.688 -20.350 -5.808 1.00 40.56 99 GLY A CA 1
ATOM 755 C C . GLY A 1 99 ? 23.979 -20.966 -7.021 1.00 40.56 99 GLY A C 1
ATOM 756 O O . GLY A 1 99 ? 24.608 -21.739 -7.743 1.00 40.56 99 GLY A O 1
ATOM 757 N N . VAL A 1 100 ? 22.706 -20.633 -7.274 1.00 41.09 100 VAL A N 1
ATOM 758 C CA . VAL A 1 100 ? 22.008 -21.060 -8.498 1.00 41.09 100 VAL A CA 1
ATOM 759 C C . VAL A 1 100 ? 22.260 -20.079 -9.636 1.00 41.09 100 VAL A C 1
ATOM 761 O O . VAL A 1 100 ? 21.760 -18.957 -9.654 1.00 41.09 100 VAL A O 1
ATOM 764 N N . TRP A 1 101 ? 23.013 -20.551 -10.622 1.00 52.31 101 TRP A N 1
ATOM 765 C CA . TRP A 1 101 ? 23.282 -19.846 -11.865 1.00 52.31 101 TRP A CA 1
ATOM 766 C C . TRP A 1 101 ? 22.055 -19.854 -12.777 1.00 52.31 101 TRP A C 1
ATOM 768 O O . TRP A 1 101 ? 21.549 -20.921 -13.122 1.00 52.31 101 TRP A O 1
ATOM 778 N N . GLN A 1 102 ? 21.593 -18.677 -13.196 1.00 52.84 102 GLN A N 1
ATOM 779 C CA . GLN A 1 102 ? 20.503 -18.546 -14.164 1.00 52.84 102 GLN A CA 1
ATOM 780 C C . GLN A 1 102 ? 21.020 -17.933 -15.464 1.00 52.84 102 GLN A C 1
ATOM 782 O O . GLN A 1 102 ? 21.709 -16.917 -15.392 1.00 52.84 102 GLN A O 1
ATOM 787 N N . PRO A 1 103 ? 20.700 -18.515 -16.635 1.00 57.38 103 PRO A N 1
ATOM 788 C CA . PRO A 1 103 ? 21.094 -17.944 -17.911 1.00 57.38 103 PRO A CA 1
ATOM 789 C C . PRO A 1 103 ? 20.291 -16.678 -18.210 1.00 57.38 103 PRO A C 1
ATOM 791 O O . PRO A 1 103 ? 19.062 -16.669 -18.114 1.00 57.38 103 PRO A O 1
ATOM 794 N N . LEU A 1 104 ? 20.984 -15.615 -18.614 1.00 65.75 104 LEU A N 1
ATOM 795 C CA . LEU A 1 104 ? 20.338 -14.412 -19.125 1.00 65.75 104 LEU A CA 1
ATOM 796 C C . LEU A 1 104 ? 19.748 -14.683 -20.525 1.00 65.75 104 LEU A C 1
ATOM 798 O O . LEU A 1 104 ? 20.485 -15.127 -21.409 1.00 65.75 104 LEU A O 1
ATOM 802 N N . PRO A 1 105 ? 18.448 -14.430 -20.766 1.00 66.62 105 PRO A N 1
ATOM 803 C CA . PRO A 1 105 ? 17.868 -14.595 -22.094 1.00 66.62 105 PRO A CA 1
ATOM 804 C C . PRO A 1 105 ? 18.480 -13.584 -23.066 1.00 66.62 105 PRO A C 1
ATOM 806 O O . PRO A 1 105 ? 18.779 -12.451 -22.681 1.00 66.62 105 PRO A O 1
ATOM 809 N N . ARG A 1 106 ? 18.629 -13.969 -24.340 1.00 68.62 106 ARG A N 1
ATOM 810 C CA . ARG A 1 106 ? 19.144 -13.063 -25.378 1.00 68.62 106 ARG A CA 1
ATOM 811 C C . ARG A 1 106 ? 18.306 -11.779 -25.439 1.00 68.62 106 ARG A C 1
ATOM 813 O O . ARG A 1 106 ? 17.082 -11.866 -25.291 1.00 68.62 106 ARG A O 1
ATOM 820 N N . PRO A 1 107 ? 18.919 -10.608 -25.692 1.00 71.38 107 PRO A N 1
ATOM 821 C CA . PRO A 1 107 ? 18.158 -9.380 -25.845 1.00 71.38 107 PRO A CA 1
ATOM 822 C C . PRO A 1 107 ? 17.154 -9.497 -26.995 1.00 71.38 107 PRO A C 1
ATOM 824 O O . PRO A 1 107 ? 17.526 -9.660 -28.155 1.00 71.38 107 PRO A O 1
ATOM 827 N N . SER A 1 108 ? 15.867 -9.414 -26.664 1.00 67.31 108 SER A N 1
ATOM 828 C CA . SER A 1 108 ? 14.766 -9.429 -27.627 1.00 67.31 108 SER A CA 1
ATOM 829 C C . SER A 1 108 ? 13.865 -8.223 -27.370 1.00 67.31 108 SER A C 1
ATOM 831 O O . SER A 1 108 ? 13.027 -8.250 -26.466 1.00 67.31 108 SER A O 1
ATOM 833 N N . ILE A 1 109 ? 14.046 -7.152 -28.142 1.00 71.44 109 ILE A N 1
ATOM 834 C CA . ILE A 1 109 ? 13.293 -5.901 -27.979 1.00 71.44 109 ILE A CA 1
ATOM 835 C C . ILE A 1 109 ? 12.313 -5.757 -29.149 1.00 71.44 109 ILE A C 1
ATOM 837 O O . ILE A 1 109 ? 12.719 -5.713 -30.308 1.00 71.44 109 ILE A O 1
ATOM 841 N N . GLY A 1 110 ? 11.012 -5.676 -28.852 1.00 61.50 110 GLY A N 1
ATOM 842 C CA . GLY A 1 110 ? 9.968 -5.396 -29.850 1.00 61.50 110 GLY A CA 1
ATOM 843 C C . GLY A 1 110 ? 9.583 -6.557 -30.780 1.00 61.50 110 GLY A C 1
ATOM 844 O O . GLY A 1 110 ? 8.999 -6.312 -31.829 1.00 61.50 110 GLY A O 1
ATOM 845 N N . GLY A 1 111 ? 9.911 -7.809 -30.438 1.00 52.59 111 GLY A N 1
ATOM 846 C CA . GLY A 1 111 ? 9.402 -9.008 -31.129 1.00 52.59 111 GLY A CA 1
ATOM 847 C C . GLY A 1 111 ? 9.880 -9.234 -32.574 1.00 52.59 111 GLY A C 1
ATOM 848 O O . GLY A 1 111 ? 9.473 -10.218 -33.184 1.00 52.59 111 GLY A O 1
ATOM 849 N N . SER A 1 112 ? 10.745 -8.374 -33.124 1.00 42.59 112 SER A N 1
ATOM 850 C CA . SER A 1 112 ? 11.272 -8.508 -34.486 1.00 42.59 112 SER A CA 1
ATOM 851 C C . SER A 1 112 ? 12.717 -9.028 -34.486 1.00 42.59 112 SER A C 1
ATOM 853 O O . SER A 1 112 ? 13.571 -8.419 -33.835 1.00 42.59 112 SER A O 1
ATOM 855 N N . PRO A 1 113 ? 13.045 -10.085 -35.258 1.00 45.25 113 PRO A N 1
ATOM 856 C CA . PRO A 1 113 ? 14.422 -10.565 -35.419 1.00 45.25 113 PRO A CA 1
ATOM 857 C C . PRO A 1 113 ? 15.357 -9.530 -36.078 1.00 45.25 113 PRO A C 1
ATOM 859 O O . PRO A 1 113 ? 16.572 -9.680 -36.012 1.00 45.25 113 PRO A O 1
ATOM 862 N N . ALA A 1 114 ? 14.814 -8.452 -36.663 1.00 41.25 114 ALA A N 1
ATOM 863 C CA . ALA A 1 114 ? 15.582 -7.350 -37.251 1.00 41.25 114 ALA A CA 1
ATOM 864 C C . ALA A 1 114 ? 16.270 -6.431 -36.215 1.00 41.25 114 ALA A C 1
ATOM 866 O O . ALA A 1 114 ? 17.119 -5.625 -36.587 1.00 41.25 114 ALA A O 1
ATOM 867 N N . ARG A 1 115 ? 15.939 -6.552 -34.919 1.00 52.31 115 ARG A N 1
ATOM 868 C CA . ARG A 1 115 ? 16.660 -5.912 -33.801 1.00 52.31 115 ARG A CA 1
ATOM 869 C C . ARG A 1 115 ? 17.456 -6.951 -33.010 1.00 52.31 115 ARG A C 1
ATOM 871 O O . ARG A 1 115 ? 17.294 -7.093 -31.801 1.00 52.31 115 ARG A O 1
ATOM 878 N N . ALA A 1 116 ? 18.283 -7.720 -33.710 1.00 63.91 116 ALA A N 1
ATOM 879 C CA . ALA A 1 116 ? 19.260 -8.578 -33.059 1.00 63.91 116 ALA A CA 1
ATOM 880 C C . ALA A 1 116 ? 20.338 -7.688 -32.423 1.00 63.91 116 ALA A C 1
ATOM 882 O O . ALA A 1 116 ? 21.068 -6.995 -33.130 1.00 63.91 116 ALA A O 1
ATOM 883 N N . TYR A 1 117 ? 20.411 -7.687 -31.093 1.00 71.62 117 TYR A N 1
ATOM 884 C CA . TYR A 1 117 ? 21.512 -7.062 -30.371 1.00 71.62 117 TYR A CA 1
ATOM 885 C C . TYR A 1 117 ? 22.552 -8.131 -30.053 1.00 71.62 117 TYR A C 1
ATOM 887 O O . TYR A 1 117 ? 22.214 -9.182 -29.504 1.00 71.62 117 TYR A O 1
ATOM 895 N N . ARG A 1 118 ? 23.813 -7.853 -30.374 1.00 72.50 118 ARG A N 1
ATOM 896 C CA . ARG A 1 118 ? 24.951 -8.662 -29.933 1.00 72.50 118 ARG A CA 1
ATOM 897 C C . ARG A 1 118 ? 25.515 -8.032 -28.672 1.00 72.50 118 ARG A C 1
ATOM 899 O O . ARG A 1 118 ? 25.831 -6.842 -28.694 1.00 72.50 118 ARG A O 1
ATOM 906 N N . LEU A 1 119 ? 25.607 -8.781 -27.579 1.00 70.88 119 LEU A N 1
ATOM 907 C CA . LEU A 1 119 ? 26.149 -8.222 -26.347 1.00 70.88 119 LEU A CA 1
ATOM 908 C C . LEU A 1 119 ? 27.625 -7.913 -26.595 1.00 70.88 119 LEU A C 1
ATOM 910 O O . LEU A 1 119 ? 28.367 -8.719 -27.146 1.00 70.88 119 LEU A O 1
ATOM 914 N N . THR A 1 120 ? 28.057 -6.702 -26.262 1.00 66.19 120 THR A N 1
ATOM 915 C CA . THR A 1 120 ? 29.483 -6.396 -26.318 1.00 66.19 120 THR A CA 1
ATOM 916 C C . THR A 1 120 ? 30.103 -6.837 -25.015 1.00 66.19 120 THR A C 1
ATOM 918 O O . THR A 1 120 ? 29.593 -6.503 -23.946 1.00 66.19 120 THR A O 1
ATOM 921 N N . GLY A 1 121 ? 31.216 -7.566 -25.100 1.00 52.88 121 GLY A N 1
ATOM 922 C CA . GLY A 1 121 ? 32.000 -7.881 -23.918 1.00 52.88 121 GLY A CA 1
ATOM 923 C C . GLY A 1 121 ? 32.314 -6.617 -23.125 1.00 52.88 121 GLY A C 1
ATOM 924 O O . GLY A 1 121 ? 32.635 -5.588 -23.707 1.00 52.88 121 GLY A O 1
ATOM 925 N N . GLY A 1 122 ? 32.146 -6.659 -21.810 1.00 56.06 122 GLY A N 1
ATOM 926 C CA . GLY A 1 122 ? 32.147 -5.454 -20.984 1.00 56.06 122 GLY A CA 1
ATOM 927 C C . GLY A 1 122 ? 31.365 -5.712 -19.707 1.00 56.06 122 GLY A C 1
ATOM 928 O O . GLY A 1 122 ? 30.401 -6.473 -19.718 1.00 56.06 122 GLY A O 1
ATOM 929 N N . SER A 1 123 ? 31.824 -5.160 -18.588 1.00 61.47 123 SER A N 1
ATOM 930 C CA . SER A 1 123 ? 31.260 -5.426 -17.262 1.00 61.47 123 SER A CA 1
ATOM 931 C C . SER A 1 123 ? 29.746 -5.209 -17.226 1.00 61.47 123 SER A C 1
ATOM 933 O O . SER A 1 123 ? 29.230 -4.186 -17.673 1.00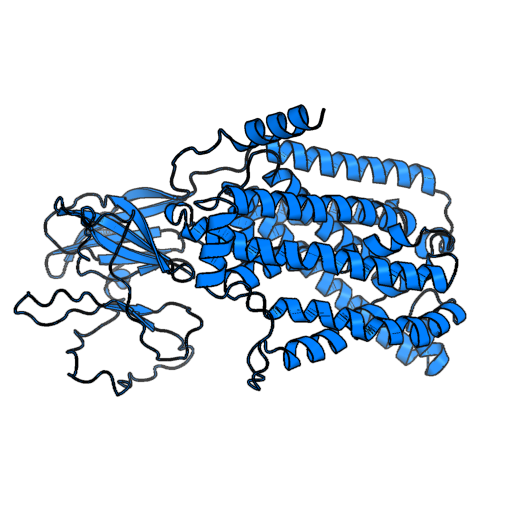 61.47 123 SER A O 1
ATOM 935 N N . VAL A 1 124 ? 29.041 -6.187 -16.664 1.00 68.31 124 VAL A N 1
ATOM 936 C CA . VAL A 1 124 ? 27.623 -6.076 -16.334 1.00 68.31 124 VAL A CA 1
ATOM 937 C C . VAL A 1 124 ? 27.512 -5.243 -15.063 1.00 68.31 124 VAL A C 1
ATOM 939 O O . VAL A 1 124 ? 28.169 -5.550 -14.067 1.00 68.31 124 VAL A O 1
ATOM 942 N N . LEU A 1 125 ? 26.690 -4.197 -15.091 1.00 75.69 125 LEU A N 1
ATOM 943 C CA . LEU A 1 125 ? 26.524 -3.300 -13.954 1.00 75.69 125 LEU A CA 1
ATOM 944 C C . LEU A 1 125 ? 25.146 -3.511 -13.312 1.00 75.69 125 LEU A C 1
ATOM 946 O O . LEU A 1 125 ? 24.139 -3.153 -13.928 1.00 75.69 125 LEU A O 1
ATOM 950 N N . PRO A 1 126 ? 25.060 -4.072 -12.093 1.00 73.56 126 PRO A N 1
ATOM 951 C CA . PRO A 1 126 ? 23.812 -4.051 -11.344 1.00 73.56 126 PRO A CA 1
ATOM 952 C C . PRO A 1 126 ? 23.447 -2.603 -10.997 1.00 73.56 126 PRO A C 1
ATOM 954 O O . PRO A 1 126 ? 24.270 -1.859 -10.467 1.00 73.56 126 PRO A O 1
ATOM 957 N N . MET A 1 127 ? 22.211 -2.210 -11.302 1.00 75.50 127 MET A N 1
ATOM 958 C CA . MET A 1 127 ? 21.658 -0.899 -10.964 1.00 75.50 127 MET A CA 1
ATOM 959 C C . MET A 1 127 ? 20.338 -1.053 -10.216 1.00 75.50 127 MET A C 1
ATOM 961 O O . MET A 1 127 ? 19.438 -1.796 -10.627 1.00 75.50 127 MET A O 1
ATOM 965 N N . GLY A 1 128 ? 20.232 -0.347 -9.088 1.00 74.25 128 GLY A N 1
ATOM 966 C CA . GLY A 1 128 ? 19.136 -0.543 -8.146 1.00 74.25 128 GLY A CA 1
ATOM 967 C C . GLY A 1 128 ? 19.056 -2.000 -7.674 1.00 74.25 128 GLY A C 1
ATOM 968 O O . GLY A 1 128 ? 20.068 -2.686 -7.543 1.00 74.25 128 GLY A O 1
ATOM 969 N N . HIS A 1 129 ? 17.840 -2.494 -7.429 1.00 70.62 129 HIS A N 1
ATOM 970 C CA . HIS A 1 129 ? 17.620 -3.890 -7.013 1.00 70.62 129 HIS A CA 1
ATOM 971 C C . HIS A 1 129 ? 17.132 -4.827 -8.125 1.00 70.62 129 HIS A C 1
ATOM 973 O O . HIS A 1 129 ? 17.083 -6.040 -7.922 1.00 70.62 129 HIS A O 1
ATOM 979 N N . GLN A 1 130 ? 16.717 -4.290 -9.275 1.00 74.38 130 GLN A N 1
ATOM 980 C CA . GLN A 1 130 ? 15.977 -5.063 -10.283 1.00 74.38 130 GLN A CA 1
ATOM 981 C C . GLN A 1 130 ? 16.550 -4.969 -11.697 1.00 74.38 130 GLN A C 1
ATOM 983 O O . GLN A 1 130 ? 15.996 -5.603 -12.592 1.00 74.38 130 GLN A O 1
ATOM 988 N N . HIS A 1 131 ? 17.638 -4.223 -11.921 1.00 81.38 131 HIS A N 1
ATOM 989 C CA . HIS A 1 131 ? 18.172 -4.012 -13.263 1.00 81.38 131 HIS A CA 1
ATOM 990 C C . HIS A 1 131 ? 19.632 -4.437 -13.395 1.00 81.38 131 HIS A C 1
ATOM 992 O O . HIS A 1 131 ? 20.458 -4.205 -12.514 1.00 81.38 131 HIS A O 1
ATOM 998 N N . LEU A 1 132 ? 19.942 -5.028 -14.546 1.00 80.56 132 LEU A N 1
ATOM 999 C CA . LEU A 1 132 ? 21.300 -5.172 -15.051 1.00 80.56 132 LEU A CA 1
ATOM 1000 C C . LEU A 1 132 ? 21.478 -4.252 -16.240 1.00 80.56 132 LEU A C 1
ATOM 1002 O O . LEU A 1 132 ? 20.701 -4.332 -17.191 1.00 80.56 132 LEU A O 1
ATOM 1006 N N . LEU A 1 133 ? 22.514 -3.425 -16.206 1.00 82.38 133 LEU A N 1
ATOM 1007 C CA . LEU A 1 133 ? 22.940 -2.649 -17.357 1.00 82.38 133 LEU A CA 1
ATOM 1008 C C . LEU A 1 133 ? 24.027 -3.401 -18.113 1.00 82.38 133 LEU A C 1
ATOM 1010 O O . LEU A 1 133 ? 24.991 -3.900 -17.525 1.00 82.38 133 LEU A O 1
ATOM 1014 N N . LEU A 1 134 ? 23.845 -3.483 -19.425 1.00 81.44 134 LEU A N 1
ATOM 1015 C CA . LEU A 1 134 ? 24.764 -4.125 -20.350 1.00 81.44 134 LEU A CA 1
ATOM 1016 C C . LEU A 1 134 ? 24.933 -3.256 -21.587 1.00 81.44 134 LEU A C 1
ATOM 1018 O O . LEU A 1 134 ? 24.038 -2.506 -21.971 1.00 81.44 134 LEU A O 1
ATOM 1022 N N . THR A 1 135 ? 26.078 -3.393 -22.240 1.00 79.62 135 THR A N 1
ATOM 1023 C CA . THR A 1 135 ? 26.303 -2.777 -23.545 1.00 79.62 135 THR A CA 1
ATOM 1024 C C . THR A 1 135 ? 26.088 -3.808 -24.643 1.00 79.62 135 THR A C 1
ATOM 1026 O O . THR A 1 135 ? 26.425 -4.984 -24.492 1.00 79.62 135 THR A O 1
ATOM 1029 N N . ALA A 1 136 ? 25.471 -3.383 -25.738 1.00 78.56 136 ALA A N 1
ATOM 1030 C CA . ALA A 1 136 ? 25.207 -4.240 -26.881 1.00 78.56 136 ALA A CA 1
ATOM 1031 C C . ALA A 1 136 ? 25.355 -3.455 -28.181 1.00 78.56 136 ALA A C 1
ATOM 1033 O O . ALA A 1 136 ? 25.136 -2.248 -28.208 1.00 78.56 136 ALA A O 1
ATOM 1034 N N . ARG A 1 137 ? 25.705 -4.132 -29.271 1.00 78.88 137 ARG A N 1
ATOM 1035 C CA . ARG A 1 137 ? 25.673 -3.559 -30.617 1.00 78.88 137 ARG A CA 1
ATOM 1036 C C . ARG A 1 137 ? 24.387 -3.955 -31.314 1.00 78.88 137 ARG A C 1
ATOM 1038 O O . ARG A 1 137 ? 24.024 -5.130 -31.305 1.00 78.88 137 ARG A O 1
ATOM 1045 N N . ASP A 1 138 ? 23.710 -2.977 -31.900 1.00 78.50 138 ASP A N 1
ATOM 1046 C CA . ASP A 1 138 ? 22.565 -3.231 -32.769 1.00 78.50 138 ASP A CA 1
ATOM 1047 C C . ASP A 1 138 ? 23.008 -3.768 -34.146 1.00 78.50 138 ASP A C 1
ATOM 1049 O O . ASP A 1 138 ? 24.201 -3.907 -34.434 1.00 78.50 138 ASP A O 1
ATOM 1053 N N . ALA A 1 139 ? 22.044 -4.058 -35.023 1.00 75.31 139 ALA A N 1
ATOM 1054 C CA . ALA A 1 139 ? 22.317 -4.548 -36.375 1.00 75.31 139 ALA A CA 1
ATOM 1055 C C . ALA A 1 139 ? 23.122 -3.558 -37.247 1.00 75.31 139 ALA A C 1
ATOM 1057 O O . ALA A 1 139 ? 23.771 -3.980 -38.202 1.00 75.31 139 ALA A O 1
ATOM 1058 N N . ALA A 1 140 ? 23.108 -2.259 -36.921 1.00 75.12 140 ALA A N 1
ATOM 1059 C CA . ALA A 1 140 ? 23.904 -1.228 -37.590 1.00 75.12 140 ALA A CA 1
ATOM 1060 C C . ALA A 1 140 ? 25.322 -1.091 -36.994 1.00 75.12 140 ALA A C 1
ATOM 1062 O O . ALA A 1 140 ? 26.141 -0.326 -37.504 1.00 75.12 140 ALA A O 1
ATOM 1063 N N . GLY A 1 141 ? 25.631 -1.836 -35.927 1.00 73.94 141 GLY A N 1
ATOM 1064 C CA . GLY A 1 141 ? 26.906 -1.796 -35.215 1.00 73.94 141 GLY A CA 1
ATOM 1065 C C . GLY A 1 141 ? 27.026 -0.653 -34.202 1.00 73.94 141 GLY A C 1
ATOM 1066 O O . GLY A 1 141 ? 28.097 -0.504 -33.598 1.00 73.94 141 GLY A O 1
ATOM 1067 N N . ALA A 1 142 ? 25.962 0.130 -33.988 1.00 78.81 142 ALA A N 1
ATOM 1068 C CA . ALA A 1 142 ? 25.932 1.208 -33.008 1.00 78.81 142 ALA A CA 1
ATOM 1069 C C . ALA A 1 142 ? 25.915 0.632 -31.588 1.00 78.81 142 ALA A C 1
ATOM 1071 O O . ALA A 1 142 ? 25.244 -0.362 -31.310 1.00 78.81 142 ALA A O 1
ATOM 1072 N N . LEU A 1 143 ? 26.690 1.243 -30.691 1.00 80.69 143 LEU A N 1
ATOM 1073 C CA . LEU A 1 143 ? 26.798 0.805 -29.304 1.00 80.69 143 LEU A CA 1
ATOM 1074 C C . LEU A 1 143 ? 25.636 1.374 -28.484 1.00 80.69 143 LEU A C 1
ATOM 1076 O O . LEU A 1 143 ? 25.516 2.586 -28.296 1.00 80.69 143 LEU A O 1
ATOM 1080 N N . LYS A 1 144 ? 24.813 0.472 -27.969 1.00 84.75 144 LYS A N 1
ATOM 1081 C CA . LYS A 1 144 ? 23.607 0.740 -27.196 1.00 84.75 144 LYS A CA 1
ATOM 1082 C C . LYS A 1 144 ? 23.803 0.326 -25.749 1.00 84.75 144 LYS A C 1
ATOM 1084 O O . LYS A 1 144 ? 24.473 -0.668 -25.458 1.00 84.75 144 LYS A O 1
ATOM 1089 N N . LEU A 1 145 ? 23.175 1.067 -24.845 1.00 85.88 145 LEU A N 1
ATOM 1090 C CA . LEU A 1 145 ? 23.019 0.659 -23.459 1.00 85.88 145 LEU A CA 1
ATOM 1091 C C . LEU A 1 145 ? 21.658 -0.019 -23.291 1.00 85.88 145 LEU A C 1
ATOM 1093 O O . LEU A 1 145 ? 20.614 0.585 -23.543 1.00 85.88 145 LEU A O 1
ATOM 1097 N N . LEU A 1 146 ? 21.679 -1.273 -22.858 1.00 85.12 146 LEU A N 1
ATOM 1098 C CA . LEU A 1 146 ? 20.495 -2.070 -22.578 1.00 85.12 146 LEU A CA 1
ATOM 1099 C C . LEU A 1 146 ? 20.323 -2.254 -21.074 1.00 85.12 146 LEU A C 1
ATOM 1101 O O . LEU A 1 146 ? 21.298 -2.391 -20.334 1.00 85.12 146 LEU A O 1
ATOM 1105 N N . ALA A 1 147 ? 19.069 -2.318 -20.646 1.00 86.94 147 ALA A N 1
ATOM 1106 C CA . ALA A 1 147 ? 18.687 -2.721 -19.308 1.00 86.94 147 ALA A CA 1
ATOM 1107 C C . ALA A 1 147 ? 17.897 -4.033 -19.371 1.00 86.94 147 ALA A C 1
ATOM 1109 O O . ALA A 1 147 ? 16.952 -4.172 -20.153 1.00 86.94 147 ALA A O 1
ATOM 1110 N N . TYR A 1 148 ? 18.280 -4.991 -18.531 1.00 83.88 148 TYR A N 1
ATOM 1111 C CA . TYR A 1 148 ? 17.500 -6.192 -18.269 1.00 83.88 148 TYR A CA 1
ATOM 1112 C C . TYR A 1 148 ? 16.842 -6.091 -16.905 1.00 83.88 148 TYR A C 1
ATOM 1114 O O . TYR A 1 148 ? 17.526 -5.926 -15.894 1.00 83.88 148 TYR A O 1
ATOM 1122 N N . HIS A 1 149 ? 15.523 -6.230 -16.875 1.00 83.62 149 HIS A N 1
ATOM 1123 C CA . HIS A 1 149 ? 14.757 -6.192 -15.645 1.00 83.62 149 HIS A CA 1
ATOM 1124 C C . HIS A 1 149 ? 14.473 -7.605 -15.122 1.00 83.62 149 HIS A C 1
ATOM 1126 O O . HIS A 1 149 ? 13.826 -8.418 -15.785 1.00 83.62 149 HIS A O 1
ATOM 1132 N N . THR A 1 150 ? 14.936 -7.900 -13.909 1.00 79.12 150 THR A N 1
ATOM 1133 C CA . THR A 1 150 ? 14.980 -9.267 -13.371 1.00 79.12 150 THR A CA 1
ATOM 1134 C C . THR A 1 150 ? 13.637 -9.806 -12.902 1.00 79.12 150 THR A C 1
ATOM 1136 O O . THR A 1 150 ? 13.465 -11.021 -12.861 1.00 79.12 150 THR A O 1
ATOM 1139 N N . VAL A 1 151 ? 12.671 -8.941 -12.574 1.00 82.38 151 VAL A N 1
ATOM 1140 C CA . VAL A 1 151 ? 11.343 -9.391 -12.123 1.00 82.38 151 VAL A CA 1
ATOM 1141 C C . VAL A 1 151 ? 10.441 -9.727 -13.310 1.00 82.38 151 VAL A C 1
ATOM 1143 O O . VAL A 1 151 ? 9.791 -10.766 -13.293 1.00 82.38 151 VAL A O 1
ATOM 1146 N N . THR A 1 152 ? 10.404 -8.886 -14.350 1.00 84.31 152 THR A N 1
ATOM 1147 C CA . THR A 1 152 ? 9.574 -9.125 -15.555 1.00 84.31 152 THR A CA 1
ATOM 1148 C C . THR A 1 152 ? 10.292 -9.935 -16.635 1.00 84.31 152 THR A C 1
ATOM 1150 O O . THR A 1 152 ? 9.651 -10.355 -17.596 1.00 84.31 152 THR A O 1
ATOM 1153 N N . ALA A 1 153 ? 11.603 -10.160 -16.492 1.00 82.56 153 ALA A N 1
ATOM 1154 C CA . ALA A 1 153 ? 12.457 -10.813 -17.483 1.00 82.56 153 ALA A CA 1
ATOM 1155 C C . ALA A 1 153 ? 12.396 -10.143 -18.870 1.00 82.56 153 ALA A C 1
ATOM 1157 O O . ALA A 1 153 ? 12.356 -10.809 -19.908 1.00 82.56 153 ALA A O 1
ATOM 1158 N N . LYS A 1 154 ? 12.353 -8.804 -18.894 1.00 84.19 154 LYS A N 1
ATOM 1159 C CA . LYS A 1 154 ? 12.269 -8.003 -20.123 1.00 84.19 154 LYS A CA 1
ATOM 1160 C C . LYS A 1 154 ? 13.517 -7.163 -20.339 1.00 84.19 154 LYS A C 1
ATOM 1162 O O . LYS A 1 154 ? 14.114 -6.648 -19.396 1.00 84.19 154 LYS A O 1
ATOM 1167 N N . TRP A 1 155 ? 13.853 -7.011 -21.614 1.00 84.38 155 TRP A N 1
ATOM 1168 C CA . TRP A 1 155 ? 14.899 -6.130 -22.105 1.00 84.38 155 TRP A CA 1
ATOM 1169 C C . TRP A 1 155 ? 14.305 -4.829 -22.624 1.00 84.38 155 TRP A C 1
ATOM 1171 O O . TRP A 1 155 ? 13.263 -4.846 -23.282 1.00 84.38 155 TRP A O 1
ATOM 1181 N N . PHE A 1 156 ? 15.005 -3.725 -22.390 1.00 86.31 156 PHE A N 1
ATOM 1182 C CA . PHE A 1 156 ? 14.713 -2.443 -23.019 1.00 86.31 156 PHE A CA 1
ATOM 1183 C C . PHE A 1 156 ? 15.993 -1.640 -23.261 1.00 86.31 156 PHE A C 1
ATOM 1185 O O . PHE A 1 156 ? 17.024 -1.867 -22.627 1.00 86.31 156 PHE A O 1
ATOM 1192 N N . GLU A 1 157 ? 15.932 -0.724 -24.224 1.00 87.38 157 GLU A N 1
ATOM 1193 C CA . GLU A 1 157 ? 17.045 0.149 -24.598 1.00 87.38 157 GLU A CA 1
ATOM 1194 C C . GLU A 1 157 ? 16.967 1.455 -23.797 1.00 87.38 157 GLU A C 1
ATOM 1196 O O . GLU A 1 157 ? 15.916 2.092 -23.752 1.00 87.38 157 GLU A O 1
ATOM 1201 N N . LEU A 1 158 ? 18.079 1.852 -23.172 1.00 82.25 158 LEU A N 1
ATOM 1202 C CA . LEU A 1 158 ? 18.210 3.133 -22.468 1.00 82.25 158 LEU A CA 1
ATOM 1203 C C . LEU A 1 158 ? 18.723 4.258 -23.379 1.00 82.25 158 LEU A C 1
ATOM 1205 O O . LEU A 1 158 ? 18.485 5.432 -23.100 1.00 82.25 158 LEU A O 1
ATOM 1209 N N . GLY A 1 159 ? 19.429 3.905 -24.456 1.00 83.62 159 GLY A N 1
ATOM 1210 C CA . GLY A 1 159 ? 19.874 4.834 -25.491 1.00 83.62 159 GLY A CA 1
ATOM 1211 C C . GLY A 1 159 ? 21.261 4.522 -26.049 1.00 83.62 159 GLY A C 1
ATOM 1212 O O . GLY A 1 159 ? 21.872 3.495 -25.741 1.00 83.62 159 GLY A O 1
ATOM 1213 N N . ASP A 1 160 ? 21.751 5.441 -26.880 1.00 83.75 160 ASP A N 1
ATOM 1214 C CA . ASP A 1 160 ? 23.081 5.390 -27.487 1.00 83.75 160 ASP A CA 1
ATOM 1215 C C . ASP A 1 160 ? 24.188 5.762 -26.496 1.00 83.75 160 ASP A C 1
ATOM 1217 O O . ASP A 1 160 ? 24.043 6.687 -25.692 1.00 83.75 160 ASP A O 1
ATOM 1221 N N . VAL A 1 161 ? 25.322 5.067 -26.599 1.00 79.75 161 VAL A N 1
ATOM 1222 C CA . VAL A 1 161 ? 26.543 5.399 -25.857 1.00 79.75 161 VAL A CA 1
ATOM 1223 C C . VAL A 1 161 ? 27.402 6.364 -26.695 1.00 79.75 161 VAL A C 1
ATOM 1225 O O . VAL A 1 161 ? 27.801 6.006 -27.809 1.00 79.75 161 VAL A O 1
ATOM 1228 N N . PRO A 1 162 ? 27.725 7.575 -26.195 1.00 75.00 162 PRO A N 1
ATOM 1229 C CA . PRO A 1 162 ? 28.559 8.539 -26.910 1.00 75.00 162 PRO A CA 1
ATOM 1230 C C . PRO A 1 162 ? 29.969 8.005 -27.203 1.00 75.00 162 PRO A C 1
ATOM 1232 O O . PRO A 1 162 ? 30.574 7.318 -26.382 1.00 75.00 162 PRO A O 1
ATOM 1235 N N . GLY A 1 163 ? 30.524 8.362 -28.367 1.00 66.06 163 GLY A N 1
ATOM 1236 C CA . GLY A 1 163 ? 31.913 8.037 -28.727 1.00 66.06 163 GLY A CA 1
ATOM 1237 C C . GLY A 1 163 ? 32.156 6.602 -29.222 1.00 66.06 163 GLY A C 1
ATOM 1238 O O . GLY A 1 163 ? 33.281 6.108 -29.137 1.00 66.06 163 GLY A O 1
ATOM 1239 N N . ALA A 1 164 ? 31.127 5.921 -29.737 1.00 56.06 164 ALA A N 1
ATOM 1240 C CA . ALA A 1 164 ? 31.173 4.514 -30.140 1.00 56.06 164 ALA A CA 1
ATOM 1241 C C . ALA A 1 164 ? 32.127 4.210 -31.325 1.00 56.06 164 ALA A C 1
ATOM 1243 O O . ALA A 1 164 ? 31.722 4.194 -32.486 1.00 56.06 164 ALA A O 1
ATOM 1244 N N . ALA A 1 165 ? 33.392 3.889 -31.024 1.00 52.34 165 ALA A N 1
ATOM 1245 C CA . ALA A 1 165 ? 34.319 3.175 -31.914 1.00 52.34 165 ALA A CA 1
ATOM 1246 C C . ALA A 1 165 ? 34.362 1.660 -31.585 1.00 52.34 165 ALA A C 1
ATOM 1248 O O . ALA A 1 165 ? 33.676 1.193 -30.677 1.00 52.34 165 ALA A O 1
ATOM 1249 N N . ARG A 1 166 ? 35.130 0.871 -32.355 1.00 56.66 166 ARG A N 1
ATOM 1250 C CA . ARG A 1 166 ? 35.109 -0.614 -32.418 1.00 56.66 166 ARG A CA 1
ATOM 1251 C C . ARG A 1 166 ? 35.325 -1.382 -31.093 1.00 56.66 166 ARG A C 1
ATOM 1253 O O . ARG A 1 166 ? 34.965 -2.554 -31.044 1.00 56.66 166 ARG A O 1
ATOM 1260 N N . ASP A 1 167 ? 35.839 -0.754 -30.038 1.00 62.41 167 ASP A N 1
ATOM 1261 C CA . ASP A 1 167 ? 36.252 -1.446 -28.805 1.00 62.41 167 ASP A CA 1
ATOM 1262 C C . ASP A 1 167 ? 35.101 -1.720 -27.819 1.00 62.41 167 ASP A C 1
ATOM 1264 O O . ASP A 1 167 ? 34.019 -1.135 -27.898 1.00 62.41 167 ASP A O 1
ATOM 1268 N N . THR A 1 168 ? 35.356 -2.628 -26.877 1.00 65.56 168 THR A N 1
ATOM 1269 C CA . THR A 1 168 ? 34.459 -3.052 -25.793 1.00 65.56 168 THR A CA 1
ATOM 1270 C C . THR A 1 168 ? 34.493 -2.078 -24.601 1.0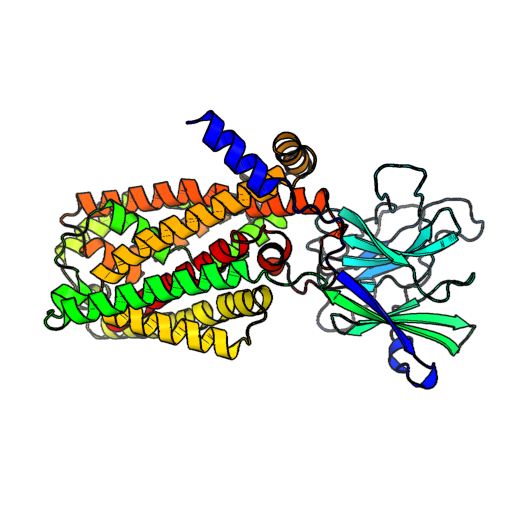0 65.56 168 THR A C 1
ATOM 1272 O O . THR A 1 168 ? 35.541 -1.969 -23.952 1.00 65.56 168 THR A O 1
ATOM 1275 N N . PRO A 1 169 ? 33.396 -1.360 -24.293 1.00 70.75 169 PRO A N 1
ATOM 1276 C CA . PRO A 1 169 ? 33.326 -0.440 -23.154 1.00 70.75 169 PRO A CA 1
ATOM 1277 C C . PRO A 1 169 ? 33.209 -1.182 -21.811 1.00 70.75 169 PRO A C 1
ATOM 1279 O O . PRO A 1 169 ? 32.690 -2.293 -21.733 1.00 70.75 169 PRO A O 1
ATOM 1282 N N . VAL A 1 170 ? 33.647 -0.538 -20.729 1.00 73.38 170 VAL A N 1
ATOM 1283 C CA . VAL A 1 170 ? 33.511 -1.028 -19.347 1.00 73.38 170 VAL A CA 1
ATOM 1284 C C . VAL A 1 170 ? 32.565 -0.099 -18.583 1.00 73.38 170 VAL A C 1
ATOM 1286 O O . VAL A 1 170 ? 32.766 1.116 -18.589 1.00 73.38 170 VAL A O 1
ATOM 1289 N N . LEU A 1 171 ? 31.548 -0.669 -17.931 1.00 75.44 171 LEU A N 1
ATOM 1290 C CA . LEU A 1 171 ? 30.635 0.036 -17.028 1.00 75.44 171 LEU A CA 1
ATOM 1291 C C . LEU A 1 171 ? 31.194 0.006 -15.600 1.00 75.44 171 LEU A C 1
ATOM 1293 O O . LEU A 1 171 ? 31.511 -1.074 -15.094 1.00 75.44 171 LEU A O 1
ATOM 1297 N N . LEU A 1 172 ? 31.303 1.168 -14.955 1.00 75.88 172 LEU A N 1
ATOM 1298 C CA . LEU A 1 172 ? 31.814 1.312 -13.589 1.00 75.88 172 LEU A CA 1
ATOM 1299 C C . LEU A 1 172 ? 30.788 2.055 -12.713 1.00 75.88 172 LEU A C 1
ATOM 1301 O O . LEU A 1 172 ? 30.355 3.142 -13.103 1.00 75.88 172 LEU A O 1
ATOM 1305 N N . PRO A 1 173 ? 30.400 1.522 -11.541 1.00 74.69 173 PRO A N 1
ATOM 1306 C CA . PRO A 1 173 ? 29.506 2.226 -10.623 1.00 74.69 173 PRO A CA 1
ATOM 1307 C C . PRO A 1 173 ? 30.185 3.473 -10.043 1.00 74.69 173 PRO A C 1
ATOM 1309 O O . PRO A 1 173 ? 31.361 3.428 -9.683 1.00 74.69 173 PRO A O 1
ATOM 1312 N N . GLU A 1 174 ? 29.437 4.568 -9.901 1.00 77.56 174 GLU A N 1
ATOM 1313 C CA . GLU A 1 174 ? 29.890 5.777 -9.193 1.00 77.56 174 GLU A CA 1
ATOM 1314 C C . GLU A 1 174 ? 28.929 6.144 -8.049 1.00 77.56 174 GLU A C 1
ATOM 1316 O O . GLU A 1 174 ? 29.376 6.451 -6.945 1.00 77.56 174 GLU A O 1
ATOM 1321 N N . SER A 1 175 ? 27.614 6.063 -8.280 1.00 76.88 175 SER A N 1
ATOM 1322 C CA . SER A 1 175 ? 26.565 6.234 -7.265 1.00 76.88 175 SER A CA 1
ATOM 1323 C C . SER A 1 175 ? 25.277 5.493 -7.658 1.00 76.88 175 SER A C 1
ATOM 1325 O O . SER A 1 175 ? 25.198 4.904 -8.732 1.00 76.88 175 SER A O 1
ATOM 1327 N N . ASP A 1 176 ? 24.224 5.588 -6.840 1.00 70.62 176 ASP A N 1
ATOM 1328 C CA . ASP A 1 176 ? 22.909 4.973 -7.110 1.00 70.62 176 ASP A CA 1
ATOM 1329 C C . ASP A 1 176 ? 22.214 5.481 -8.392 1.00 70.62 176 ASP A C 1
ATOM 1331 O O . ASP A 1 176 ? 21.255 4.873 -8.866 1.00 70.62 176 ASP A O 1
ATOM 1335 N N . SER A 1 177 ? 22.666 6.603 -8.963 1.00 74.56 177 SER A N 1
ATOM 1336 C CA . SER A 1 177 ? 22.093 7.197 -10.185 1.00 74.56 177 SER A CA 1
ATOM 1337 C C . SER A 1 177 ? 23.141 7.605 -11.222 1.00 74.56 177 SER A C 1
ATOM 1339 O O . SER A 1 177 ? 22.786 8.146 -12.274 1.00 74.56 177 SER A O 1
ATOM 1341 N N . THR A 1 178 ? 24.425 7.355 -10.947 1.00 82.75 178 THR A N 1
ATOM 1342 C CA . THR A 1 178 ? 25.523 7.674 -11.863 1.00 82.75 178 THR A CA 1
ATOM 1343 C C . THR A 1 178 ? 26.455 6.492 -12.051 1.00 82.75 178 THR A C 1
ATOM 1345 O O . THR A 1 178 ? 26.806 5.780 -11.110 1.00 82.75 178 THR A O 1
ATOM 1348 N N . PHE A 1 179 ? 26.889 6.302 -13.288 1.00 83.00 179 PHE A N 1
ATOM 1349 C CA . PHE A 1 179 ? 27.898 5.315 -13.638 1.00 83.00 179 PHE A CA 1
ATOM 1350 C C . PHE A 1 179 ? 28.802 5.870 -14.732 1.00 83.00 179 PHE A C 1
ATOM 1352 O O . PHE A 1 179 ? 28.423 6.764 -15.491 1.00 83.00 179 PHE A O 1
ATOM 1359 N N . LEU A 1 180 ? 30.019 5.350 -14.802 1.00 81.06 180 LEU A N 1
ATOM 1360 C CA . LEU A 1 180 ? 30.977 5.697 -15.837 1.00 81.06 180 LEU A CA 1
ATOM 1361 C C . LEU A 1 180 ? 30.958 4.629 -16.925 1.00 81.06 180 LEU A C 1
ATOM 1363 O O . LEU A 1 180 ? 30.895 3.431 -16.647 1.00 81.06 180 LEU A O 1
ATOM 1367 N N . VAL A 1 181 ? 31.058 5.073 -18.169 1.00 80.44 181 VAL A N 1
ATOM 1368 C CA . VAL A 1 181 ? 31.291 4.229 -19.334 1.00 80.44 181 VAL A CA 1
ATOM 1369 C C . VAL A 1 181 ? 32.665 4.578 -19.870 1.00 80.44 181 VAL A C 1
ATOM 1371 O O . VAL A 1 181 ? 32.877 5.666 -20.405 1.00 80.44 181 VAL A O 1
ATOM 1374 N N . CYS A 1 182 ? 33.616 3.671 -19.680 1.00 76.31 182 CYS A N 1
ATOM 1375 C CA . CYS A 1 182 ? 35.020 3.909 -19.980 1.00 76.31 182 CYS A CA 1
ATOM 1376 C C . CYS A 1 182 ? 35.517 3.020 -21.116 1.00 76.31 182 CYS A C 1
ATOM 1378 O O . CYS A 1 182 ? 35.244 1.818 -21.162 1.00 76.31 182 CYS A O 1
ATOM 1380 N N . ARG A 1 183 ? 36.320 3.607 -22.006 1.00 73.25 183 ARG A N 1
ATOM 1381 C CA . ARG A 1 183 ? 37.101 2.883 -23.008 1.00 73.25 183 ARG A CA 1
ATOM 1382 C C . ARG A 1 183 ? 38.453 2.496 -22.428 1.00 73.25 183 ARG A C 1
ATOM 1384 O O . ARG A 1 183 ? 39.179 3.337 -21.893 1.00 73.25 183 ARG A O 1
ATOM 1391 N N . ARG A 1 184 ? 38.826 1.235 -22.621 1.00 59.94 184 ARG A N 1
ATOM 1392 C CA . ARG A 1 184 ? 40.165 0.742 -22.307 1.00 59.94 184 ARG A CA 1
ATOM 1393 C C . ARG A 1 184 ? 41.026 0.748 -23.566 1.00 59.94 184 ARG A C 1
ATOM 1395 O O . ARG A 1 184 ? 40.634 0.157 -24.564 1.00 59.94 184 ARG A O 1
ATOM 1402 N N . ASN A 1 185 ? 42.197 1.378 -23.508 1.00 53.22 185 ASN A N 1
ATOM 1403 C CA . ASN A 1 185 ? 43.234 1.232 -24.529 1.00 53.22 185 ASN A CA 1
ATOM 1404 C C . ASN A 1 185 ? 44.502 0.708 -23.838 1.00 53.22 185 ASN A C 1
ATOM 1406 O O . ASN A 1 185 ? 45.299 1.475 -23.307 1.00 53.22 185 ASN A O 1
ATOM 1410 N N . GLY A 1 186 ? 44.641 -0.616 -23.726 1.00 56.09 186 GLY A N 1
ATOM 1411 C CA . GLY A 1 186 ? 45.721 -1.226 -22.939 1.00 56.09 186 GLY A CA 1
ATOM 1412 C C . GLY A 1 186 ? 45.533 -1.065 -21.419 1.00 56.09 186 GLY A C 1
ATOM 1413 O O . GLY A 1 186 ? 44.547 -1.547 -20.855 1.00 56.09 186 GLY A O 1
ATOM 1414 N N . THR A 1 187 ? 46.493 -0.450 -20.724 1.00 49.34 187 THR A N 1
ATOM 1415 C CA . THR A 1 187 ? 46.497 -0.280 -19.254 1.00 49.34 187 THR A CA 1
ATOM 1416 C C . THR A 1 187 ? 45.926 1.053 -18.766 1.00 49.34 187 THR A C 1
ATOM 1418 O O . THR A 1 187 ? 45.720 1.192 -17.563 1.00 49.34 187 THR A O 1
ATOM 1421 N N . THR A 1 188 ? 45.619 2.003 -19.654 1.00 48.09 188 THR A N 1
ATOM 1422 C CA . THR A 1 188 ? 45.099 3.332 -19.292 1.00 48.09 188 THR A CA 1
ATOM 1423 C C . THR A 1 188 ? 43.684 3.569 -19.846 1.00 48.09 188 THR A C 1
ATOM 1425 O O . THR A 1 188 ? 43.347 3.092 -20.940 1.00 48.09 188 THR A O 1
ATOM 1428 N N . PRO A 1 189 ? 42.812 4.278 -19.102 1.00 54.50 189 PRO A N 1
ATOM 1429 C CA . PRO A 1 189 ? 41.531 4.733 -19.629 1.00 54.50 189 PRO A CA 1
ATOM 1430 C C . PRO A 1 189 ? 41.769 5.786 -20.715 1.00 54.50 189 PRO A C 1
ATOM 1432 O O . PRO A 1 189 ? 42.435 6.787 -20.475 1.00 54.50 189 PRO A O 1
ATOM 1435 N N . ALA A 1 190 ? 41.250 5.550 -21.920 1.00 58.59 190 ALA A N 1
ATOM 1436 C CA . ALA A 1 190 ? 41.463 6.454 -23.056 1.00 58.59 190 ALA A CA 1
ATOM 1437 C C . ALA A 1 190 ? 40.385 7.542 -23.162 1.00 58.59 190 ALA A C 1
ATOM 1439 O O . ALA A 1 190 ? 40.664 8.635 -23.641 1.00 58.59 190 ALA A O 1
ATOM 1440 N N . LEU A 1 191 ? 39.156 7.235 -22.739 1.00 70.44 191 LEU A N 1
ATOM 1441 C CA . LEU A 1 191 ? 38.021 8.157 -22.744 1.00 70.44 191 LEU A CA 1
ATOM 1442 C C . LEU A 1 191 ? 36.944 7.613 -21.797 1.00 70.44 191 LEU A C 1
ATOM 1444 O O . LEU A 1 191 ? 36.617 6.426 -21.882 1.00 70.44 191 LEU A O 1
ATOM 1448 N N . CYS A 1 192 ? 36.392 8.447 -20.919 1.00 78.12 192 CYS A N 1
ATOM 1449 C CA . CYS A 1 192 ? 35.313 8.056 -20.016 1.00 78.12 192 CYS A CA 1
ATOM 1450 C C . CYS A 1 192 ? 34.156 9.045 -20.108 1.00 78.12 192 CYS A C 1
ATOM 1452 O O . CYS A 1 192 ? 34.354 10.253 -20.187 1.00 78.12 192 CYS A O 1
ATOM 1454 N N . TRP A 1 193 ? 32.940 8.522 -20.054 1.00 82.88 193 TRP A N 1
ATOM 1455 C CA . TRP A 1 193 ? 31.722 9.313 -19.982 1.00 82.88 193 TRP A CA 1
ATOM 1456 C C . TRP A 1 193 ? 30.996 9.000 -18.687 1.00 82.88 193 TRP A C 1
ATOM 1458 O O . TRP A 1 193 ? 30.769 7.837 -18.368 1.00 82.88 193 TRP A O 1
ATOM 1468 N N . ARG A 1 194 ? 30.596 10.031 -17.952 1.00 85.56 194 ARG A N 1
ATOM 1469 C CA . ARG A 1 194 ? 29.671 9.911 -16.833 1.00 85.56 194 ARG A CA 1
ATOM 1470 C C . ARG A 1 194 ? 28.250 9.947 -17.366 1.00 85.56 194 ARG A C 1
ATOM 1472 O O . ARG A 1 194 ? 27.839 10.932 -17.974 1.00 85.56 194 ARG A O 1
ATOM 1479 N N . ALA A 1 195 ? 27.518 8.871 -17.125 1.00 85.12 195 ALA A N 1
ATOM 1480 C CA . ALA A 1 195 ? 26.092 8.768 -17.356 1.00 85.12 195 ALA A CA 1
ATOM 1481 C C . ALA A 1 195 ? 25.361 9.081 -16.051 1.00 85.12 195 ALA A C 1
ATOM 1483 O O . ALA A 1 195 ? 25.544 8.386 -15.050 1.00 85.12 195 ALA A O 1
ATOM 1484 N N . ARG A 1 196 ? 24.520 10.115 -16.060 1.00 84.44 196 ARG A N 1
ATOM 1485 C CA . ARG A 1 196 ? 23.588 10.419 -14.972 1.00 84.44 196 ARG A CA 1
ATOM 1486 C C . ARG A 1 196 ? 22.173 10.076 -15.406 1.00 84.44 196 ARG A C 1
ATOM 1488 O O . ARG A 1 196 ? 21.679 10.601 -16.400 1.00 84.44 196 ARG A O 1
ATOM 1495 N N . LEU A 1 197 ? 21.521 9.213 -14.641 1.00 81.56 197 LEU A N 1
ATOM 1496 C CA . LEU A 1 197 ? 20.131 8.830 -14.845 1.00 81.56 197 LEU A CA 1
ATOM 1497 C C . LEU A 1 197 ? 19.232 9.904 -14.227 1.00 81.56 197 LEU A C 1
ATOM 1499 O O . LEU A 1 197 ? 19.229 10.104 -13.013 1.00 81.56 197 LEU A O 1
ATOM 1503 N N . VAL A 1 198 ? 18.496 10.627 -15.071 1.00 78.56 198 VAL A N 1
ATOM 1504 C CA . VAL A 1 198 ? 17.596 11.708 -14.660 1.00 78.56 198 VAL A CA 1
ATOM 1505 C C . VAL A 1 198 ? 16.166 11.344 -15.023 1.00 78.56 198 VAL A C 1
ATOM 1507 O O . VAL A 1 198 ? 15.847 11.067 -16.179 1.00 78.56 198 VAL A O 1
ATOM 1510 N N . ARG A 1 199 ? 15.281 11.373 -14.026 1.00 73.75 199 ARG A N 1
ATOM 1511 C CA . ARG A 1 199 ? 13.851 11.135 -14.227 1.00 73.75 199 ARG A CA 1
ATOM 1512 C C . ARG A 1 199 ? 13.240 12.273 -15.044 1.00 73.75 199 ARG A C 1
ATOM 1514 O O . ARG A 1 199 ? 13.391 13.445 -14.694 1.00 73.75 199 ARG A O 1
ATOM 1521 N N . THR A 1 200 ? 12.566 11.934 -16.135 1.00 67.69 200 THR A N 1
ATOM 1522 C CA . THR A 1 200 ? 12.016 12.911 -17.093 1.00 67.69 200 THR A CA 1
ATOM 1523 C C . THR A 1 200 ? 10.637 13.414 -16.686 1.00 67.69 200 THR A C 1
ATOM 1525 O O . THR A 1 200 ? 10.290 14.568 -16.943 1.00 67.69 200 THR A O 1
ATOM 1528 N N . GLU A 1 201 ? 9.854 12.571 -16.021 1.00 70.69 201 GLU A N 1
ATOM 1529 C CA . GLU A 1 201 ? 8.471 12.868 -15.674 1.00 70.69 201 GLU A CA 1
ATOM 1530 C C . GLU A 1 201 ? 8.335 13.489 -14.278 1.00 70.69 201 GLU A C 1
ATOM 1532 O O . GLU A 1 201 ? 8.945 13.049 -13.300 1.00 70.69 201 GLU A O 1
ATOM 1537 N N . ARG A 1 202 ? 7.506 14.536 -14.191 1.00 74.00 202 ARG A N 1
ATOM 1538 C CA . ARG A 1 202 ? 7.212 15.278 -12.958 1.00 74.00 202 ARG A CA 1
ATOM 1539 C C . ARG A 1 202 ? 5.759 15.079 -12.550 1.00 74.00 202 ARG A C 1
ATOM 1541 O O . ARG A 1 202 ? 4.877 14.962 -13.398 1.00 74.00 202 ARG A O 1
ATOM 1548 N N . PHE A 1 203 ? 5.503 15.136 -11.245 1.00 82.06 203 PHE A N 1
ATOM 1549 C CA . PHE A 1 203 ? 4.152 15.056 -10.705 1.00 82.06 203 PHE A CA 1
ATOM 1550 C C . PHE A 1 203 ? 3.291 16.219 -11.225 1.00 82.06 203 PHE A C 1
ATOM 1552 O O . PHE A 1 203 ? 3.652 17.388 -11.086 1.00 82.06 203 PHE A O 1
ATOM 1559 N N . SER A 1 204 ? 2.160 15.901 -11.862 1.00 88.31 204 SER A N 1
ATOM 1560 C CA . SER A 1 204 ? 1.314 16.902 -12.524 1.00 88.31 204 SER A CA 1
ATOM 1561 C C . SER A 1 204 ? 0.788 17.967 -11.542 1.00 88.31 204 SER A C 1
ATOM 1563 O O . SER A 1 204 ? 0.310 17.601 -10.465 1.00 88.31 204 SER A O 1
ATOM 1565 N N . PRO A 1 205 ? 0.746 19.264 -11.918 1.00 91.00 205 PRO A N 1
ATOM 1566 C CA . PRO A 1 205 ? 0.112 20.324 -11.126 1.00 91.00 205 PRO A CA 1
ATOM 1567 C C . PRO A 1 205 ? -1.322 19.996 -10.682 1.00 91.00 205 PRO A C 1
ATOM 1569 O O . PRO A 1 205 ? -1.713 20.300 -9.556 1.00 91.00 205 PRO A O 1
ATOM 1572 N N . VAL A 1 206 ? -2.090 19.304 -11.533 1.00 93.81 206 VAL A N 1
ATOM 1573 C CA . VAL A 1 206 ? -3.464 18.865 -11.229 1.00 93.81 206 VAL A CA 1
ATOM 1574 C C . VAL A 1 206 ? -3.496 17.944 -10.008 1.00 93.81 206 VAL A C 1
ATOM 1576 O O . VAL A 1 206 ? -4.410 18.029 -9.191 1.00 93.81 206 VAL A O 1
ATOM 1579 N N . ASN A 1 207 ? -2.477 17.099 -9.834 1.00 93.56 207 ASN A N 1
ATOM 1580 C CA . ASN A 1 207 ? -2.402 16.209 -8.682 1.00 93.56 207 ASN A CA 1
ATOM 1581 C C . ASN A 1 207 ? -2.240 16.989 -7.370 1.00 93.56 207 ASN A C 1
ATOM 1583 O O . ASN A 1 207 ? -2.881 16.641 -6.379 1.00 93.56 207 ASN A O 1
ATOM 1587 N N . TYR A 1 208 ? -1.441 18.062 -7.362 1.00 92.69 208 TYR A N 1
ATOM 1588 C CA . TYR A 1 208 ? -1.306 18.929 -6.187 1.00 92.69 208 TYR A CA 1
ATOM 1589 C C . TYR A 1 208 ? -2.620 19.634 -5.847 1.00 92.69 208 TYR A C 1
ATOM 1591 O O . TYR A 1 208 ? -2.950 19.749 -4.670 1.00 92.69 208 TYR A O 1
ATOM 1599 N N . VAL A 1 209 ? -3.403 20.049 -6.851 1.00 95.25 209 VAL A N 1
ATOM 1600 C CA . VAL A 1 209 ? -4.734 20.642 -6.629 1.00 95.25 209 VAL A CA 1
ATOM 1601 C C . VAL A 1 209 ? -5.677 19.640 -5.961 1.00 95.25 209 VAL A C 1
ATOM 1603 O O . VAL A 1 209 ? -6.345 19.994 -4.991 1.00 95.25 209 VAL A O 1
ATOM 1606 N N . VAL A 1 210 ? -5.702 18.383 -6.419 1.00 94.81 210 VAL A N 1
ATOM 1607 C CA . VAL A 1 210 ? -6.530 17.325 -5.807 1.00 94.81 210 VAL A CA 1
ATOM 1608 C C . VAL A 1 210 ? -6.134 17.081 -4.349 1.00 94.81 210 VAL A C 1
ATOM 1610 O O . VAL A 1 210 ? -7.001 17.020 -3.476 1.00 94.81 210 VAL A O 1
ATOM 1613 N N . VAL A 1 211 ? -4.832 16.995 -4.061 1.00 93.25 211 VAL A N 1
ATOM 1614 C CA . VAL A 1 211 ? -4.329 16.830 -2.687 1.00 93.25 211 VAL A CA 1
ATOM 1615 C C . VAL A 1 211 ? -4.652 18.051 -1.823 1.00 93.25 211 VAL A C 1
ATOM 1617 O O . VAL A 1 211 ? -5.113 17.895 -0.694 1.00 93.25 211 VAL A O 1
ATOM 1620 N N . GLY A 1 212 ? -4.462 19.260 -2.351 1.00 93.06 212 GLY A N 1
ATOM 1621 C CA . GLY A 1 212 ? -4.792 20.506 -1.663 1.00 93.06 212 GLY A CA 1
ATOM 1622 C C . GLY A 1 212 ? -6.277 20.587 -1.312 1.00 93.06 212 GLY A C 1
ATOM 1623 O O . GLY A 1 212 ? -6.618 20.881 -0.169 1.00 93.06 212 GLY A O 1
ATOM 1624 N N . LEU A 1 213 ? -7.160 20.238 -2.253 1.00 94.44 213 LEU A N 1
ATOM 1625 C CA . LEU A 1 213 ? -8.602 20.172 -2.018 1.00 94.44 213 LEU A CA 1
ATOM 1626 C C . LEU A 1 213 ? -8.945 19.162 -0.916 1.00 94.44 213 LEU A C 1
ATOM 1628 O O . LEU A 1 213 ? -9.713 19.487 -0.014 1.00 94.44 213 LEU A O 1
ATOM 1632 N N . TYR A 1 214 ? -8.337 17.973 -0.944 1.00 92.75 214 TYR A N 1
ATOM 1633 C CA . TYR A 1 214 ? -8.513 16.967 0.104 1.00 92.75 214 TYR A CA 1
ATOM 1634 C C . TYR A 1 214 ? -8.126 17.504 1.494 1.00 92.75 214 TYR A C 1
ATOM 1636 O O . TYR A 1 214 ? -8.910 17.390 2.439 1.00 92.75 214 TYR A O 1
ATOM 1644 N N . VAL A 1 215 ? -6.956 18.141 1.618 1.00 91.06 215 VAL A N 1
ATOM 1645 C CA . VAL A 1 215 ? -6.487 18.724 2.888 1.00 91.06 215 VAL A CA 1
ATOM 1646 C C . VAL A 1 215 ? -7.407 19.856 3.354 1.00 91.06 215 VAL A C 1
ATOM 1648 O O . VAL A 1 215 ? -7.762 19.903 4.531 1.00 91.06 215 VAL A O 1
ATOM 1651 N N . ILE A 1 216 ? -7.851 20.733 2.449 1.00 92.12 216 ILE A N 1
ATOM 1652 C CA . ILE A 1 216 ? -8.786 21.824 2.764 1.00 92.12 216 ILE A CA 1
ATOM 1653 C C . ILE A 1 216 ? -10.121 21.269 3.267 1.00 92.12 216 ILE A C 1
ATOM 1655 O O . ILE A 1 216 ? -10.629 21.739 4.284 1.00 92.12 216 ILE A O 1
ATOM 1659 N N . CYS A 1 217 ? -10.679 20.251 2.606 1.00 90.88 217 CYS A N 1
ATOM 1660 C CA . CYS A 1 217 ? -11.914 19.605 3.049 1.00 90.88 217 CYS A CA 1
ATOM 1661 C C . CYS A 1 217 ? -11.763 18.996 4.449 1.00 90.88 217 CYS A C 1
ATOM 1663 O O . CYS A 1 217 ? -12.656 19.151 5.284 1.00 90.88 217 CYS A O 1
ATOM 1665 N N . LEU A 1 218 ? -10.629 18.348 4.727 1.00 88.19 218 LEU A N 1
ATOM 1666 C CA . LEU A 1 218 ? -10.352 17.745 6.029 1.00 88.19 218 LEU A CA 1
ATOM 1667 C C . LEU A 1 218 ? -10.223 18.802 7.138 1.00 88.19 218 LEU A C 1
ATOM 1669 O O . LEU A 1 218 ? -10.856 18.679 8.187 1.00 88.19 218 LEU A O 1
ATOM 1673 N N . LEU A 1 219 ? -9.449 19.865 6.901 1.00 88.25 219 LEU A N 1
ATOM 1674 C CA . LEU A 1 219 ? -9.279 20.962 7.857 1.00 88.25 219 LEU A CA 1
ATOM 1675 C C . LEU A 1 219 ? -10.577 21.750 8.064 1.00 88.25 219 LEU A C 1
ATOM 1677 O O . LEU A 1 219 ? -10.901 22.111 9.194 1.00 88.25 219 LEU A O 1
ATOM 1681 N N . GLY A 1 220 ? -11.355 21.967 7.002 1.00 88.19 220 GLY A N 1
ATOM 1682 C CA . GLY A 1 220 ? -12.677 22.584 7.082 1.00 88.19 220 GLY A CA 1
ATOM 1683 C C . GLY A 1 220 ? -13.639 21.759 7.937 1.00 88.19 220 GLY A C 1
ATOM 1684 O O . GLY A 1 220 ? -14.291 22.300 8.832 1.00 88.19 220 GLY A O 1
ATOM 1685 N N . ALA A 1 221 ? -13.670 20.437 7.737 1.00 86.44 221 ALA A N 1
ATOM 1686 C CA . ALA A 1 221 ? -14.457 19.530 8.569 1.00 86.44 221 ALA A CA 1
ATOM 1687 C C . ALA A 1 221 ? -14.009 19.574 10.040 1.00 86.44 221 ALA A C 1
ATOM 1689 O O . ALA A 1 221 ? -14.854 19.695 10.930 1.00 86.44 221 ALA A O 1
ATOM 1690 N N . ALA A 1 222 ? -12.698 19.553 10.303 1.00 84.31 222 ALA A N 1
ATOM 1691 C CA . ALA A 1 222 ? -12.148 19.681 11.652 1.00 84.31 222 ALA A CA 1
ATOM 1692 C C . ALA A 1 222 ? -12.540 21.018 12.311 1.00 84.31 222 ALA A C 1
ATOM 1694 O O . ALA A 1 222 ? -12.996 21.035 13.454 1.00 84.31 222 ALA A O 1
ATOM 1695 N N . GLY A 1 223 ? -12.450 22.136 11.585 1.00 84.50 223 GLY A N 1
ATOM 1696 C CA . GLY A 1 223 ? -12.855 23.455 12.077 1.00 84.50 223 GLY A CA 1
ATOM 1697 C C . GLY A 1 223 ? -14.331 23.509 12.483 1.00 84.50 223 GLY A C 1
ATOM 1698 O O . GLY A 1 223 ? -14.661 23.973 13.577 1.00 84.50 223 GLY A O 1
ATOM 1699 N N . VAL A 1 224 ? -15.223 22.962 11.651 1.00 85.88 224 VAL A N 1
ATOM 1700 C CA . VAL A 1 224 ? -16.661 22.863 11.964 1.00 85.88 224 VAL A CA 1
ATOM 1701 C C . VAL A 1 224 ? -16.902 21.985 13.197 1.00 85.88 224 VAL A C 1
ATOM 1703 O O . VAL A 1 224 ? -17.699 22.347 14.069 1.00 85.88 224 VAL A O 1
ATOM 1706 N N . MET A 1 225 ? -16.203 20.851 13.309 1.00 83.12 225 MET A N 1
ATOM 1707 C CA . MET A 1 225 ? -16.317 19.957 14.465 1.00 83.12 225 MET A CA 1
ATOM 1708 C C . MET A 1 225 ? -15.839 20.625 15.759 1.00 83.12 225 MET A C 1
ATOM 1710 O O . MET A 1 225 ? -16.546 20.541 16.762 1.00 83.12 225 MET A O 1
ATOM 1714 N N . LEU A 1 226 ? -14.720 21.360 15.736 1.00 81.62 226 LEU A N 1
ATOM 1715 C CA . LEU A 1 226 ? -14.214 22.107 16.897 1.00 81.62 226 LEU A CA 1
ATOM 1716 C C . LEU A 1 226 ? -15.243 23.098 17.435 1.00 81.62 226 LEU A C 1
ATOM 1718 O O . LEU A 1 226 ? -15.446 23.176 18.644 1.00 81.62 226 LEU A O 1
ATOM 1722 N N . VAL A 1 227 ? -15.910 23.847 16.553 1.00 81.25 227 VAL A N 1
ATOM 1723 C CA . VAL A 1 227 ? -16.947 24.810 16.955 1.00 81.25 227 VAL A CA 1
ATOM 1724 C C . VAL A 1 227 ? -18.145 24.091 17.571 1.00 81.25 227 VAL A C 1
ATOM 1726 O O . VAL A 1 227 ? -18.637 24.499 18.623 1.00 81.25 227 VAL A O 1
ATOM 1729 N N . LYS A 1 228 ? -18.587 22.988 16.958 1.00 78.94 228 LYS A N 1
ATOM 1730 C CA . LYS A 1 228 ? -19.741 22.214 17.427 1.00 78.94 228 LYS A CA 1
ATOM 1731 C C . LYS A 1 228 ? -19.474 21.472 18.743 1.00 78.94 228 LYS A C 1
ATOM 1733 O O . LYS A 1 228 ? -20.401 21.269 19.525 1.00 78.94 228 LYS A O 1
ATOM 1738 N N . ASN A 1 229 ? -18.225 21.087 19.007 1.00 73.88 229 ASN A N 1
ATOM 1739 C CA . ASN A 1 229 ? -17.859 20.198 20.110 1.00 73.88 229 ASN A CA 1
ATOM 1740 C C . ASN A 1 229 ? -17.306 20.907 21.363 1.00 73.88 229 ASN A C 1
ATOM 1742 O O . ASN A 1 229 ? -16.944 20.225 22.318 1.00 73.88 229 ASN A O 1
ATOM 1746 N N . ARG A 1 230 ? -17.301 22.249 21.427 1.00 68.56 230 ARG A N 1
ATOM 1747 C CA . ARG A 1 230 ? -16.709 23.035 22.542 1.00 68.56 230 ARG A CA 1
ATOM 1748 C C . ARG A 1 230 ? -17.226 22.715 23.955 1.00 68.56 230 ARG A C 1
ATOM 1750 O O . ARG A 1 230 ? -16.622 23.156 24.924 1.00 68.56 230 ARG A O 1
ATOM 1757 N N . ARG A 1 231 ? -18.357 22.014 24.090 1.00 65.31 231 ARG A N 1
ATOM 1758 C CA . ARG A 1 231 ? -19.007 21.696 25.379 1.00 65.31 231 ARG A CA 1
ATOM 1759 C C . ARG A 1 231 ? -19.232 20.193 25.599 1.00 65.31 231 ARG A C 1
ATOM 1761 O O . ARG A 1 231 ? -20.139 19.821 26.339 1.00 65.31 231 ARG A O 1
ATOM 1768 N N . GLN A 1 232 ? -18.482 19.318 24.925 1.00 69.88 232 GLN A N 1
ATOM 1769 C CA . GLN A 1 232 ? -18.671 17.871 25.082 1.00 69.88 232 GLN A CA 1
ATOM 1770 C C . GLN A 1 232 ? -18.059 17.325 26.377 1.00 69.88 232 GLN A C 1
ATOM 1772 O O . GLN A 1 232 ? -17.007 17.768 26.826 1.00 69.88 232 GLN A O 1
ATOM 1777 N N . THR A 1 233 ? -18.725 16.331 26.966 1.00 78.06 233 THR A N 1
ATOM 1778 C CA . THR A 1 233 ? -18.203 15.563 28.102 1.00 78.06 233 THR A CA 1
ATOM 1779 C C . THR A 1 233 ? -17.173 14.534 27.626 1.00 78.06 233 THR A C 1
ATOM 1781 O O . THR A 1 233 ? -17.208 14.100 26.473 1.00 78.06 233 THR A O 1
ATOM 1784 N N . ALA A 1 234 ? -16.290 14.075 28.520 1.00 74.25 234 ALA A N 1
ATOM 1785 C CA . ALA A 1 234 ? -15.300 13.039 28.198 1.00 74.25 234 ALA A CA 1
ATOM 1786 C C . ALA A 1 234 ? -15.947 11.759 27.627 1.00 74.25 234 ALA A C 1
ATOM 1788 O O . ALA A 1 234 ? -15.434 11.158 26.687 1.00 74.25 234 ALA A O 1
ATOM 1789 N N . ASN A 1 235 ? -17.124 11.376 28.133 1.00 70.38 235 ASN A N 1
ATOM 1790 C CA . ASN A 1 235 ? -17.854 10.209 27.640 1.00 70.38 235 ASN A CA 1
ATOM 1791 C C . ASN A 1 235 ? -18.337 10.394 26.186 1.00 70.38 235 ASN A C 1
ATOM 1793 O O . ASN A 1 235 ? -18.179 9.499 25.355 1.00 70.38 235 ASN A O 1
ATOM 1797 N N . ALA A 1 236 ? -18.860 11.578 25.845 1.00 74.12 236 ALA A N 1
ATOM 1798 C CA . ALA A 1 236 ? -19.251 11.899 24.472 1.00 74.12 236 ALA A CA 1
ATOM 1799 C C . ALA A 1 236 ? -18.034 11.916 23.525 1.00 74.12 236 ALA A C 1
ATOM 1801 O O . ALA A 1 236 ? -18.122 11.415 22.400 1.00 74.12 236 ALA A O 1
ATOM 1802 N N . TYR A 1 237 ? -16.888 12.400 24.016 1.00 77.44 237 TYR A N 1
ATOM 1803 C CA . TYR A 1 237 ? -15.634 12.458 23.268 1.00 77.44 237 TYR A CA 1
ATOM 1804 C C . TYR A 1 237 ? -15.041 11.067 22.978 1.00 77.44 237 TYR A C 1
ATOM 1806 O O . TYR A 1 237 ? -14.682 10.796 21.833 1.00 77.44 237 TYR A O 1
ATOM 1814 N N . PHE A 1 238 ? -14.986 10.162 23.965 1.00 75.62 238 PHE A N 1
ATOM 1815 C CA . PHE A 1 238 ? -14.326 8.853 23.819 1.00 75.62 238 PHE A CA 1
ATOM 1816 C C . PHE A 1 238 ? -15.254 7.691 23.429 1.00 75.62 238 PHE A C 1
ATOM 1818 O O . PHE A 1 238 ? -14.788 6.760 22.772 1.00 75.62 238 PHE A O 1
ATOM 1825 N N . LYS A 1 239 ? -16.547 7.715 23.795 1.00 70.94 239 LYS A N 1
ATOM 1826 C CA . LYS A 1 239 ? -17.517 6.632 23.497 1.00 70.94 239 LYS A CA 1
ATOM 1827 C C . LYS A 1 239 ? -18.577 7.006 22.452 1.00 70.94 239 LYS A C 1
ATOM 1829 O O . LYS A 1 239 ? -19.281 6.134 21.943 1.00 70.94 239 LYS A O 1
ATOM 1834 N N . GLY A 1 240 ? -18.700 8.282 22.084 1.00 72.81 240 GLY A N 1
ATOM 1835 C CA . GLY A 1 240 ? -19.533 8.709 20.956 1.00 72.81 240 GLY A CA 1
ATOM 1836 C C . GLY A 1 240 ? -21.038 8.493 21.151 1.00 72.81 240 GLY A C 1
ATOM 1837 O O . GLY A 1 240 ? -21.750 8.216 20.186 1.00 72.81 240 GLY A O 1
ATOM 1838 N N . ASP A 1 241 ? -21.521 8.625 22.389 1.00 75.25 241 ASP A N 1
ATOM 1839 C CA . ASP A 1 241 ? -22.909 8.398 22.838 1.00 75.25 241 ASP A CA 1
ATOM 1840 C C . ASP A 1 241 ? -23.486 7.002 22.531 1.00 75.25 241 ASP A C 1
ATOM 1842 O O . ASP A 1 241 ? -24.682 6.782 22.727 1.00 75.25 241 ASP A O 1
ATOM 1846 N N . GLY A 1 242 ? -22.677 6.061 22.027 1.00 76.38 242 GLY A N 1
ATOM 1847 C CA . GLY A 1 242 ? -23.106 4.694 21.722 1.00 76.38 242 GLY A CA 1
ATOM 1848 C C . GLY A 1 242 ? -24.143 4.580 20.598 1.00 76.38 242 GLY A C 1
ATOM 1849 O O . GLY A 1 242 ? -24.876 3.602 20.552 1.00 76.38 242 GLY A O 1
ATOM 1850 N N . LYS A 1 243 ? -24.280 5.570 19.708 1.00 85.06 243 LYS A N 1
ATOM 1851 C CA . LYS A 1 243 ? -25.356 5.609 18.689 1.00 85.06 243 LYS A CA 1
ATOM 1852 C C . LYS A 1 243 ? -24.852 5.596 17.245 1.00 85.06 243 LYS A C 1
ATOM 1854 O O . LYS A 1 243 ? -25.621 5.887 16.330 1.00 85.06 243 LYS A O 1
ATOM 1859 N N . LEU A 1 244 ? -23.579 5.272 17.015 1.00 91.06 244 LEU A N 1
ATOM 1860 C CA . LEU A 1 244 ? -23.033 5.262 15.659 1.00 91.06 244 LEU A CA 1
ATOM 1861 C C . LEU A 1 244 ? -23.594 4.088 14.836 1.00 91.06 244 LEU A C 1
ATOM 1863 O O . LEU A 1 244 ? -23.765 2.980 15.364 1.00 91.06 244 LEU A O 1
ATOM 1867 N N . PRO A 1 245 ? -23.896 4.308 13.542 1.00 95.00 245 PRO A N 1
ATOM 1868 C CA . PRO A 1 245 ? -24.405 3.255 12.679 1.00 95.00 245 PRO A CA 1
ATOM 1869 C C . PRO A 1 245 ? -23.321 2.206 12.405 1.00 95.00 245 PRO A C 1
ATOM 1871 O O . PRO A 1 245 ? -22.165 2.534 12.138 1.00 95.00 245 PRO A O 1
ATOM 1874 N N . TRP A 1 246 ? -23.712 0.931 12.432 1.00 95.38 246 TRP A N 1
ATOM 1875 C CA . TRP A 1 246 ? -22.793 -0.208 12.312 1.00 95.38 246 TRP A CA 1
ATOM 1876 C C . TRP A 1 246 ? -21.965 -0.197 11.019 1.00 95.38 246 TRP A C 1
ATOM 1878 O O . TRP A 1 246 ? -20.812 -0.610 11.024 1.00 95.38 246 TRP A O 1
ATOM 1888 N N . TRP A 1 247 ? -22.515 0.306 9.912 1.00 96.12 247 TRP A N 1
ATOM 1889 C CA . TRP A 1 247 ? -21.795 0.368 8.640 1.00 96.12 247 TRP A CA 1
ATOM 1890 C C . TRP A 1 247 ? -20.669 1.409 8.674 1.00 96.12 247 TRP A C 1
ATOM 1892 O O . TRP A 1 247 ? -19.577 1.123 8.191 1.00 96.12 247 TRP A O 1
ATOM 1902 N N . ALA A 1 248 ? -20.880 2.570 9.309 1.00 95.31 248 ALA A N 1
ATOM 1903 C CA . ALA A 1 248 ? -19.842 3.595 9.446 1.00 95.31 248 ALA A CA 1
ATOM 1904 C C . ALA A 1 248 ? -18.727 3.097 10.368 1.00 95.31 248 ALA A C 1
ATOM 1906 O O . ALA A 1 248 ? -17.549 3.196 10.038 1.00 95.31 248 ALA A O 1
ATOM 1907 N N . VAL A 1 249 ? -19.112 2.468 11.483 1.00 94.94 249 VAL A N 1
ATOM 1908 C CA . VAL A 1 249 ? -18.166 1.826 12.402 1.00 94.94 249 VAL A CA 1
ATOM 1909 C C . VAL A 1 249 ? -17.397 0.704 11.699 1.00 94.94 249 VAL A C 1
ATOM 1911 O O . VAL A 1 249 ? -16.193 0.597 11.887 1.00 94.94 249 VAL A O 1
ATOM 1914 N N . GLY A 1 250 ? -18.047 -0.096 10.849 1.00 95.75 250 GLY A N 1
ATOM 1915 C CA . GLY A 1 250 ? -17.397 -1.158 10.080 1.00 95.75 250 GLY A CA 1
ATOM 1916 C C . GLY A 1 250 ? -16.329 -0.645 9.110 1.00 95.75 250 GLY A C 1
ATOM 1917 O O . GLY A 1 250 ? -15.211 -1.157 9.124 1.00 95.75 250 GLY A O 1
ATOM 1918 N N . VAL A 1 251 ? -16.620 0.398 8.320 1.00 95.31 251 VAL A N 1
ATOM 1919 C CA . VAL A 1 251 ? -15.593 1.026 7.459 1.00 95.31 251 VAL A CA 1
ATOM 1920 C C . VAL A 1 251 ? -14.506 1.687 8.298 1.00 95.31 251 VAL A C 1
ATOM 1922 O O . VAL A 1 251 ? -13.340 1.621 7.931 1.00 95.31 251 VAL A O 1
ATOM 1925 N N . SER A 1 252 ? -14.854 2.277 9.442 1.00 93.06 252 SER A N 1
ATOM 1926 C CA . SER A 1 252 ? -13.868 2.897 10.326 1.00 93.06 252 SER A CA 1
ATOM 1927 C C . SER A 1 252 ? -12.915 1.878 10.960 1.00 93.06 252 SER A C 1
ATOM 1929 O O . SER A 1 252 ? -11.717 2.135 11.030 1.00 93.06 252 SER A O 1
ATOM 1931 N N . ILE A 1 253 ? -13.400 0.692 11.350 1.00 92.38 253 ILE A N 1
ATOM 1932 C CA . ILE A 1 253 ? -12.528 -0.418 11.773 1.00 92.38 253 ILE A CA 1
ATOM 1933 C C . ILE A 1 253 ? -11.627 -0.840 10.608 1.00 92.38 253 ILE A C 1
ATOM 1935 O O . ILE A 1 253 ? -10.423 -1.000 10.798 1.00 92.38 253 ILE A O 1
ATOM 1939 N N . TYR A 1 254 ? -12.185 -0.978 9.401 1.00 93.44 254 TYR A N 1
ATOM 1940 C CA . TYR A 1 254 ? -11.406 -1.306 8.207 1.00 93.44 254 TYR A CA 1
ATOM 1941 C C . TYR A 1 254 ? -10.292 -0.279 7.956 1.00 93.44 254 TYR A C 1
ATOM 1943 O O . TYR A 1 254 ? -9.137 -0.671 7.825 1.00 93.44 254 TYR A O 1
ATOM 1951 N N . ALA A 1 255 ? -10.612 1.015 7.947 1.00 90.19 255 ALA A N 1
ATOM 1952 C CA . ALA A 1 255 ? -9.662 2.090 7.682 1.00 90.19 255 ALA A CA 1
ATOM 1953 C C . ALA A 1 255 ? -8.589 2.201 8.777 1.00 90.19 255 ALA A C 1
ATOM 1955 O O . ALA A 1 255 ? -7.420 2.382 8.463 1.00 90.19 255 ALA A O 1
ATOM 1956 N N . ALA A 1 256 ? -8.949 2.004 10.050 1.00 84.62 256 ALA A N 1
ATOM 1957 C CA . ALA A 1 256 ? -7.983 1.977 11.152 1.00 84.62 256 ALA A CA 1
ATOM 1958 C C . ALA A 1 256 ? -6.994 0.804 11.053 1.00 84.62 256 ALA A C 1
ATOM 1960 O O . ALA A 1 256 ? -5.848 0.915 11.485 1.00 84.62 256 ALA A O 1
ATOM 1961 N N . MET A 1 257 ? -7.434 -0.328 10.497 1.00 85.56 257 MET A N 1
ATOM 1962 C CA . MET A 1 257 ? -6.593 -1.510 10.289 1.00 85.56 257 MET A CA 1
ATOM 1963 C C . MET A 1 257 ? -5.841 -1.480 8.953 1.00 85.56 257 MET A C 1
ATOM 1965 O O . MET A 1 257 ? -4.837 -2.177 8.798 1.00 85.56 257 MET A O 1
ATOM 1969 N N . PHE A 1 258 ? -6.306 -0.689 7.986 1.00 87.81 258 PHE A N 1
ATOM 1970 C CA . PHE A 1 258 ? -5.683 -0.538 6.679 1.00 87.81 258 PHE A CA 1
ATOM 1971 C C . PHE A 1 258 ? -4.688 0.626 6.695 1.00 87.81 258 PHE A C 1
ATOM 1973 O O . PHE A 1 258 ? -5.045 1.791 6.538 1.00 87.81 258 PHE A O 1
ATOM 1980 N N . SER A 1 259 ? -3.407 0.303 6.861 1.00 84.38 259 SER A N 1
ATOM 1981 C CA . SER A 1 259 ? -2.351 1.316 6.908 1.00 84.38 259 SER A CA 1
ATOM 1982 C C . SER A 1 259 ? -1.863 1.727 5.514 1.00 84.38 259 SER A C 1
ATOM 1984 O O . SER A 1 259 ? -1.904 0.947 4.561 1.00 84.38 259 SER A O 1
ATOM 1986 N N . ALA A 1 260 ? -1.283 2.924 5.410 1.00 86.62 260 ALA A N 1
ATOM 1987 C CA . ALA A 1 260 ? -0.541 3.338 4.217 1.00 86.62 260 ALA A CA 1
ATOM 1988 C C . ALA A 1 260 ? 0.655 2.410 3.909 1.00 86.62 260 ALA A C 1
ATOM 1990 O O . ALA A 1 260 ? 1.015 2.233 2.748 1.00 86.62 260 ALA A O 1
ATOM 1991 N N . ILE A 1 261 ? 1.224 1.748 4.926 1.00 84.62 261 ILE A N 1
ATOM 1992 C CA . ILE A 1 261 ? 2.251 0.711 4.736 1.00 84.62 261 ILE A CA 1
ATOM 1993 C C . ILE A 1 261 ? 1.662 -0.459 3.944 1.00 84.62 261 ILE A C 1
ATOM 1995 O O . ILE A 1 261 ? 2.264 -0.907 2.975 1.00 84.62 261 ILE A O 1
ATOM 1999 N N . SER A 1 262 ? 0.463 -0.921 4.306 1.00 88.69 262 SER A N 1
ATOM 2000 C CA . SER A 1 262 ? -0.241 -1.988 3.585 1.00 88.69 262 SER A CA 1
ATOM 2001 C C . SER A 1 262 ? -0.537 -1.598 2.135 1.00 88.69 262 SER A C 1
ATOM 2003 O O . SER A 1 262 ? -0.395 -2.435 1.246 1.00 88.69 262 SER A O 1
ATOM 2005 N N . LEU A 1 263 ? -0.888 -0.329 1.889 1.00 89.69 263 LEU A N 1
ATOM 2006 C CA . LEU A 1 263 ? -1.148 0.201 0.547 1.00 89.69 263 LEU A CA 1
ATOM 2007 C C . LEU A 1 263 ? 0.082 0.143 -0.371 1.00 89.69 263 LEU A C 1
ATOM 2009 O O . LEU A 1 263 ? -0.073 -0.052 -1.570 1.00 89.69 263 LEU A O 1
ATOM 2013 N N . ILE A 1 264 ? 1.286 0.306 0.183 1.00 87.44 264 ILE A N 1
ATOM 2014 C CA . ILE A 1 264 ? 2.551 0.284 -0.566 1.00 87.44 264 ILE A CA 1
ATOM 2015 C C . ILE A 1 264 ? 3.105 -1.145 -0.662 1.00 87.44 264 ILE A C 1
ATOM 2017 O O . ILE A 1 264 ? 3.434 -1.620 -1.748 1.00 87.44 264 ILE A O 1
ATOM 2021 N N . ALA A 1 265 ? 3.159 -1.854 0.466 1.00 86.44 265 ALA A N 1
ATOM 2022 C CA . ALA A 1 265 ? 3.762 -3.179 0.557 1.00 86.44 265 ALA A CA 1
ATOM 2023 C C . ALA A 1 265 ? 2.920 -4.269 -0.127 1.00 86.44 265 ALA A C 1
ATOM 2025 O O . ALA A 1 265 ? 3.477 -5.172 -0.743 1.00 86.44 265 ALA A O 1
ATOM 2026 N N . GLY A 1 266 ? 1.584 -4.203 -0.058 1.00 89.88 266 GLY A N 1
ATOM 2027 C CA . GLY A 1 266 ? 0.699 -5.215 -0.658 1.00 89.88 266 GLY A CA 1
ATOM 2028 C C . GLY A 1 266 ? 0.898 -5.375 -2.176 1.00 89.88 266 GLY A C 1
ATOM 2029 O O . GLY A 1 266 ? 1.155 -6.491 -2.648 1.00 89.88 266 GLY A O 1
ATOM 2030 N N . PRO A 1 267 ? 0.849 -4.277 -2.952 1.00 92.56 267 PRO A N 1
ATOM 2031 C CA . PRO A 1 267 ? 1.193 -4.297 -4.368 1.00 92.56 267 PRO A CA 1
ATOM 2032 C C . PRO A 1 267 ? 2.641 -4.727 -4.625 1.00 92.56 267 PRO A C 1
ATOM 2034 O O . PRO A 1 267 ? 2.875 -5.504 -5.542 1.00 92.56 267 PRO A O 1
ATOM 2037 N N . GLY A 1 268 ? 3.606 -4.295 -3.802 1.00 89.75 268 GLY A N 1
ATOM 2038 C CA . GLY A 1 268 ? 5.008 -4.717 -3.924 1.00 89.75 268 GLY A CA 1
ATOM 2039 C C . GLY A 1 268 ? 5.185 -6.236 -3.803 1.00 89.75 268 GLY A C 1
ATOM 2040 O O . GLY A 1 268 ? 5.833 -6.863 -4.642 1.00 89.75 268 GLY A O 1
ATOM 2041 N N . VAL A 1 269 ? 4.534 -6.858 -2.816 1.00 89.56 269 VAL A N 1
ATOM 2042 C CA . VAL A 1 269 ? 4.566 -8.314 -2.609 1.00 89.56 269 VAL A CA 1
ATOM 2043 C C . VAL A 1 269 ? 3.957 -9.063 -3.794 1.00 89.56 269 VAL A C 1
ATOM 2045 O O . VAL A 1 269 ? 4.569 -10.007 -4.284 1.00 89.56 269 VAL A O 1
ATOM 2048 N N . SER A 1 270 ? 2.785 -8.648 -4.278 1.00 92.75 270 SER A N 1
ATOM 2049 C CA . SER A 1 270 ? 2.099 -9.320 -5.397 1.00 92.75 270 SER A CA 1
ATOM 2050 C C . SER A 1 270 ? 2.745 -9.058 -6.763 1.00 92.75 270 SER A C 1
ATOM 2052 O O . SER A 1 270 ? 2.694 -9.921 -7.639 1.00 92.75 270 SER A O 1
ATOM 2054 N N . TYR A 1 271 ? 3.407 -7.911 -6.932 1.00 92.75 271 TYR A N 1
ATOM 2055 C CA . TYR A 1 271 ? 4.258 -7.609 -8.084 1.00 92.75 271 TYR A CA 1
ATOM 2056 C C . TYR A 1 271 ? 5.444 -8.568 -8.167 1.00 92.75 271 TYR A C 1
ATOM 2058 O O . TYR A 1 271 ? 5.683 -9.173 -9.214 1.00 92.75 271 TYR A O 1
ATOM 2066 N N . LEU A 1 272 ? 6.160 -8.749 -7.053 1.00 86.94 272 LEU A N 1
ATOM 2067 C CA . LEU A 1 272 ? 7.319 -9.638 -6.984 1.00 86.94 272 LEU A CA 1
ATOM 2068 C C . LEU A 1 272 ? 6.925 -11.112 -7.055 1.00 86.94 272 LEU A C 1
ATOM 2070 O O . LEU A 1 272 ? 7.491 -11.872 -7.835 1.00 86.94 272 LEU A O 1
ATOM 2074 N N . LEU A 1 273 ? 5.972 -11.510 -6.216 1.00 89.88 273 LEU A N 1
ATOM 2075 C CA . LEU A 1 273 ? 5.550 -12.890 -6.034 1.00 89.88 273 LEU A CA 1
ATOM 2076 C C . LEU A 1 273 ? 4.271 -13.139 -6.841 1.00 89.88 273 LEU A C 1
ATOM 2078 O O . LEU A 1 273 ? 4.278 -13.062 -8.069 1.00 89.88 273 LEU A O 1
ATOM 2082 N N . ASN A 1 274 ? 3.196 -13.453 -6.127 1.00 93.12 274 ASN A N 1
ATOM 2083 C CA . ASN A 1 274 ? 1.875 -13.836 -6.590 1.00 93.12 274 ASN A CA 1
ATOM 2084 C C . ASN A 1 274 ? 0.866 -13.530 -5.466 1.00 93.12 274 ASN A C 1
ATOM 2086 O O . ASN A 1 274 ? 1.130 -12.714 -4.578 1.00 93.12 274 ASN A O 1
ATOM 2090 N N . TRP A 1 275 ? -0.293 -14.182 -5.482 1.00 95.06 275 TRP A N 1
ATOM 2091 C CA . TRP A 1 275 ? -1.351 -13.964 -4.501 1.00 95.06 275 TRP A CA 1
ATOM 2092 C C . TRP A 1 275 ? -1.225 -14.848 -3.249 1.00 95.06 275 TRP A C 1
ATOM 2094 O O . TRP A 1 275 ? -2.152 -14.884 -2.453 1.00 95.06 275 TRP A O 1
ATOM 2104 N N . SER A 1 276 ? -0.105 -15.536 -3.003 1.00 91.62 276 SER A N 1
ATOM 2105 C CA . SER A 1 276 ? 0.070 -16.412 -1.822 1.00 91.62 276 SER A CA 1
ATOM 2106 C C . SER A 1 276 ? -0.294 -15.736 -0.491 1.00 91.62 276 SER A C 1
ATOM 2108 O O . SER A 1 276 ? -1.062 -16.277 0.309 1.00 91.62 276 SER A O 1
ATOM 2110 N N . TYR A 1 277 ? 0.164 -14.499 -0.287 1.00 91.12 277 TYR A N 1
ATOM 2111 C CA . TYR A 1 277 ? -0.131 -13.709 0.914 1.00 91.12 277 TYR A CA 1
ATOM 2112 C C . TYR A 1 277 ? -1.603 -13.277 1.034 1.00 91.12 277 TYR A C 1
ATOM 2114 O O . TYR A 1 277 ? -2.044 -12.959 2.137 1.00 91.12 277 TYR A O 1
ATOM 2122 N N . PHE A 1 278 ? -2.398 -13.303 -0.045 1.00 90.81 278 PHE A N 1
ATOM 2123 C CA . PHE A 1 278 ? -3.832 -12.978 0.001 1.00 90.81 278 PHE A CA 1
ATOM 2124 C C . PHE A 1 278 ? -4.588 -13.890 0.975 1.00 90.81 278 PHE A C 1
ATOM 2126 O O . PHE A 1 278 ? -5.540 -13.457 1.627 1.00 90.81 278 PHE A O 1
ATOM 2133 N N . THR A 1 279 ? -4.132 -15.133 1.142 1.00 90.69 279 THR A N 1
ATOM 2134 C CA . THR A 1 279 ? -4.745 -16.115 2.048 1.00 90.69 279 THR A CA 1
ATOM 2135 C C . THR A 1 279 ? -4.772 -15.659 3.508 1.00 90.69 279 THR A C 1
ATOM 2137 O O . THR A 1 279 ? -5.664 -16.070 4.251 1.00 90.69 279 THR A O 1
ATOM 2140 N N . ILE A 1 280 ? -3.909 -14.714 3.911 1.00 91.19 280 ILE A N 1
ATOM 2141 C CA . ILE A 1 280 ? -3.970 -14.093 5.241 1.00 91.19 280 ILE A CA 1
ATOM 2142 C C . ILE A 1 280 ? -5.320 -13.401 5.492 1.00 91.19 280 ILE A C 1
ATOM 2144 O O . ILE A 1 280 ? -5.802 -13.375 6.623 1.00 91.19 280 ILE A O 1
ATOM 2148 N N . ILE A 1 281 ? -5.975 -12.879 4.448 1.00 92.00 281 ILE A N 1
ATOM 2149 C CA . ILE A 1 281 ? -7.288 -12.226 4.546 1.00 92.00 281 ILE A CA 1
ATOM 2150 C C . ILE A 1 281 ? -8.372 -13.249 4.899 1.00 92.00 281 ILE A C 1
ATOM 2152 O O . ILE A 1 281 ? -9.276 -12.933 5.672 1.00 92.00 281 ILE A O 1
ATOM 2156 N N . LEU A 1 282 ? -8.251 -14.490 4.414 1.00 92.44 282 LEU A N 1
ATOM 2157 C CA . LEU A 1 282 ? -9.207 -15.565 4.699 1.00 92.44 282 LEU A CA 1
ATOM 2158 C C . LEU A 1 282 ? -9.249 -15.915 6.189 1.00 92.44 282 LEU A C 1
ATOM 2160 O O . LEU A 1 282 ? -10.318 -16.212 6.721 1.00 92.44 282 LEU A O 1
ATOM 2164 N N . SER A 1 283 ? -8.116 -15.792 6.889 1.00 94.56 283 SER A N 1
ATOM 2165 C CA . SER A 1 283 ? -8.046 -16.037 8.334 1.00 94.56 283 SER A CA 1
ATOM 2166 C C . SER A 1 283 ? -8.940 -15.095 9.157 1.00 94.56 283 SER A C 1
ATOM 2168 O O . SER A 1 283 ? -9.349 -15.452 10.263 1.00 94.56 283 SER A O 1
ATOM 2170 N N . LYS A 1 284 ? -9.345 -13.935 8.608 1.00 93.25 284 LYS A N 1
ATOM 2171 C CA . LYS A 1 284 ? -10.304 -13.030 9.263 1.00 93.25 284 LYS A CA 1
ATOM 2172 C C . LYS A 1 284 ? -11.685 -13.659 9.449 1.00 93.25 284 LYS A C 1
ATOM 2174 O O . LYS A 1 284 ? -12.396 -13.279 10.371 1.00 93.25 284 LYS A O 1
ATOM 2179 N N . LEU A 1 285 ? -12.076 -14.629 8.620 1.00 94.38 285 LEU A N 1
ATOM 2180 C CA . LEU A 1 285 ? -13.346 -15.344 8.799 1.00 94.38 285 LEU A CA 1
ATOM 2181 C C . LEU A 1 285 ? -13.330 -16.219 10.059 1.00 94.38 285 LEU A C 1
ATOM 2183 O O . LEU A 1 285 ? -14.356 -16.367 10.718 1.00 94.38 285 LEU A O 1
ATOM 2187 N N . LEU A 1 286 ? -12.159 -16.746 10.426 1.00 94.44 286 LEU A N 1
ATOM 2188 C CA . LEU A 1 286 ? -11.989 -17.651 11.563 1.00 94.44 286 LEU A CA 1
ATOM 2189 C C . LEU A 1 286 ? -12.127 -16.935 12.914 1.00 94.44 286 LEU A C 1
ATOM 2191 O O . LEU A 1 286 ? -12.538 -17.547 13.896 1.00 94.44 286 LEU A O 1
ATOM 2195 N N . ILE A 1 287 ? -11.816 -15.636 12.975 1.00 94.81 287 ILE A N 1
ATOM 2196 C CA . ILE A 1 287 ? -11.910 -14.856 14.220 1.00 94.81 287 ILE A CA 1
ATOM 2197 C C . ILE A 1 287 ? -13.335 -14.371 14.514 1.00 94.81 287 ILE A C 1
ATOM 2199 O O . ILE A 1 287 ? -13.640 -14.052 15.661 1.00 94.81 287 ILE A O 1
ATOM 2203 N N . VAL A 1 288 ? -14.231 -14.327 13.518 1.00 92.44 288 VAL A N 1
ATOM 2204 C CA . VAL A 1 288 ? -15.592 -13.782 13.689 1.00 92.44 288 VAL A CA 1
ATOM 2205 C C . VAL A 1 288 ? -16.387 -14.507 14.774 1.00 92.44 288 VAL A C 1
ATOM 2207 O O . VAL A 1 288 ? -16.923 -13.809 15.635 1.00 92.44 288 VAL A O 1
ATOM 2210 N N . PRO A 1 289 ? -16.473 -15.853 14.797 1.00 93.81 289 PRO A N 1
ATOM 2211 C CA . PRO A 1 289 ? -17.236 -16.551 15.830 1.00 93.81 289 PRO A CA 1
ATOM 2212 C C . PRO A 1 289 ? -16.673 -16.287 17.228 1.00 93.81 289 PRO A C 1
ATOM 2214 O O . PRO A 1 289 ? -17.430 -16.046 18.163 1.00 93.81 289 PRO A O 1
ATOM 2217 N N . ILE A 1 290 ? -15.344 -16.247 17.361 1.00 93.69 290 ILE A N 1
ATOM 2218 C CA . ILE A 1 290 ? -14.662 -15.964 18.629 1.00 93.69 290 ILE A CA 1
ATOM 2219 C C . ILE A 1 290 ? -15.019 -14.558 19.110 1.00 93.69 290 ILE A C 1
ATOM 2221 O O . ILE A 1 290 ? -15.399 -14.364 20.266 1.00 93.69 290 ILE A O 1
ATOM 2225 N N . ILE A 1 291 ? -14.950 -13.568 18.219 1.00 91.88 291 ILE A N 1
ATOM 2226 C CA . ILE A 1 291 ? -15.229 -12.189 18.601 1.00 91.88 291 ILE A CA 1
ATOM 2227 C C . ILE A 1 291 ? -16.711 -11.999 18.924 1.00 91.88 291 ILE A C 1
ATOM 2229 O O . ILE A 1 291 ? -17.038 -11.415 19.954 1.00 91.88 291 ILE A O 1
ATOM 2233 N N . ALA A 1 292 ? -17.604 -12.509 18.076 1.00 91.56 292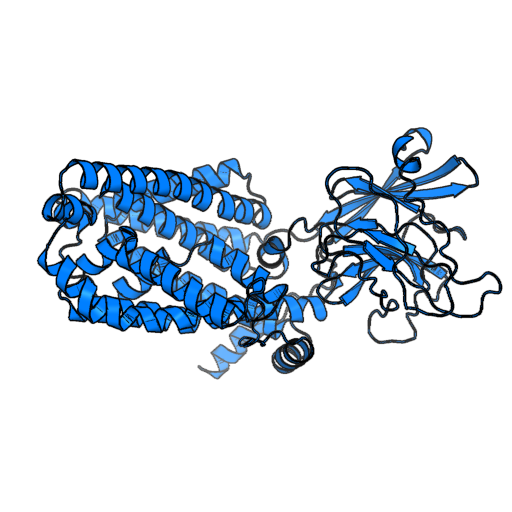 ALA A N 1
ATOM 2234 C CA . ALA A 1 292 ? -19.044 -12.329 18.215 1.00 91.56 292 ALA A CA 1
ATOM 2235 C C . ALA A 1 292 ? -19.630 -13.072 19.424 1.00 91.56 292 ALA A C 1
ATOM 2237 O O . ALA A 1 292 ? -20.510 -12.529 20.089 1.00 91.56 292 ALA A O 1
ATOM 2238 N N . CYS A 1 293 ? -19.161 -14.289 19.710 1.00 90.44 293 CYS A N 1
ATOM 2239 C CA . CYS A 1 293 ? -19.734 -15.132 20.760 1.00 90.44 293 CYS A CA 1
ATOM 2240 C C . CYS A 1 293 ? -19.026 -14.991 22.111 1.00 90.44 293 CYS A C 1
ATOM 2242 O O . CYS A 1 293 ? -19.677 -15.173 23.136 1.00 90.44 293 CYS A O 1
ATOM 2244 N N . LEU A 1 294 ? -17.723 -14.684 22.135 1.00 89.88 294 LEU A N 1
ATOM 2245 C CA . LEU A 1 294 ? -16.937 -14.665 23.375 1.00 89.88 294 LEU A CA 1
ATOM 2246 C C . LEU A 1 294 ? -16.532 -13.244 23.774 1.00 89.88 294 LEU A C 1
ATOM 2248 O O . LEU A 1 294 ? -16.877 -12.787 24.862 1.00 89.88 294 LEU A O 1
ATOM 2252 N N . TYR A 1 295 ? -15.836 -12.517 22.896 1.00 87.94 295 TYR A N 1
ATOM 2253 C CA . TYR A 1 295 ? -15.246 -11.223 23.265 1.00 87.94 295 TYR A CA 1
ATOM 2254 C C . TYR A 1 295 ? -16.267 -10.096 23.405 1.00 87.94 295 TYR A C 1
ATOM 2256 O O . TYR A 1 295 ? -16.250 -9.369 24.397 1.00 87.94 295 TYR A O 1
ATOM 2264 N N . LEU A 1 296 ? -17.145 -9.920 22.417 1.00 87.56 296 LEU A N 1
ATOM 2265 C CA . LEU A 1 296 ? -18.101 -8.812 22.389 1.00 87.56 296 LEU A CA 1
ATOM 2266 C C . LEU A 1 296 ? -19.065 -8.818 23.580 1.00 87.56 296 LEU A C 1
ATOM 2268 O O . LEU A 1 296 ? -19.166 -7.779 24.239 1.00 87.56 296 LEU A O 1
ATOM 2272 N N . PRO A 1 297 ? -19.728 -9.947 23.904 1.00 87.25 297 PRO A N 1
ATOM 2273 C CA . PRO A 1 297 ? -20.610 -10.014 25.065 1.00 87.25 297 PRO A CA 1
ATOM 2274 C C . PRO A 1 297 ? -19.868 -9.723 26.370 1.00 87.25 297 PRO A C 1
ATOM 2276 O O . PRO A 1 297 ? -20.402 -9.071 27.263 1.00 87.25 297 PRO A O 1
ATOM 2279 N N . PHE A 1 298 ? -18.615 -10.168 26.477 1.00 86.31 298 PHE A N 1
ATOM 2280 C CA . PHE A 1 298 ? -17.792 -9.948 27.657 1.00 86.31 298 PHE A CA 1
ATOM 2281 C C . PHE A 1 298 ? -17.419 -8.467 27.842 1.00 86.31 298 PHE A C 1
ATOM 2283 O O . PHE A 1 298 ? -17.747 -7.857 28.861 1.00 86.31 298 PHE A O 1
ATOM 2290 N N . PHE A 1 299 ? -16.798 -7.853 26.831 1.00 82.50 299 PHE A N 1
ATOM 2291 C CA . PHE A 1 299 ? -16.313 -6.473 26.919 1.00 82.50 299 PHE A CA 1
ATOM 2292 C C . PHE A 1 299 ? -17.436 -5.436 26.990 1.00 82.50 299 PHE A C 1
ATOM 2294 O O . PHE A 1 299 ? -17.286 -4.419 27.667 1.00 82.50 299 PHE A O 1
ATOM 2301 N N . ARG A 1 300 ? -18.582 -5.676 26.338 1.00 81.50 300 ARG A N 1
ATOM 2302 C CA . ARG A 1 300 ? -19.711 -4.736 26.418 1.00 81.50 300 ARG A CA 1
ATOM 2303 C C . ARG A 1 300 ? -20.381 -4.734 27.787 1.00 81.50 300 ARG A C 1
ATOM 2305 O O . ARG A 1 300 ? -20.819 -3.673 28.222 1.00 81.50 300 ARG A O 1
ATOM 2312 N N . ARG A 1 301 ? -20.419 -5.877 28.482 1.00 83.12 301 ARG A N 1
ATOM 2313 C CA . ARG A 1 301 ? -20.936 -5.967 29.860 1.00 83.12 301 ARG A CA 1
ATOM 2314 C C . ARG A 1 301 ? -20.030 -5.275 30.875 1.00 83.12 301 ARG A C 1
ATOM 2316 O O . ARG A 1 301 ? -20.541 -4.709 31.833 1.00 83.12 301 ARG A O 1
ATOM 2323 N N . LEU A 1 302 ? -18.716 -5.285 30.647 1.00 79.81 302 LEU A N 1
ATOM 2324 C CA . LEU A 1 302 ? -17.748 -4.582 31.494 1.00 79.81 302 LEU A CA 1
ATOM 2325 C C . LEU A 1 302 ? -17.929 -3.053 31.460 1.00 79.81 302 LEU A C 1
ATOM 2327 O O . LEU A 1 302 ? -17.626 -2.392 32.445 1.00 79.81 302 LEU A O 1
ATOM 2331 N N . ASN A 1 303 ? -18.418 -2.489 30.345 1.00 75.00 303 ASN A N 1
ATOM 2332 C CA . ASN A 1 303 ? -18.625 -1.043 30.137 1.00 75.00 303 ASN A CA 1
ATOM 2333 C C . ASN A 1 303 ? -17.406 -0.159 30.501 1.00 75.00 303 ASN A C 1
ATOM 2335 O O . ASN A 1 303 ? -17.536 1.028 30.818 1.00 75.00 303 ASN A O 1
ATOM 2339 N N . VAL A 1 304 ? -16.209 -0.729 30.411 1.00 73.12 304 VAL A N 1
ATOM 2340 C CA . VAL A 1 304 ? -14.940 -0.050 30.681 1.00 73.12 304 VAL A CA 1
ATOM 2341 C C . VAL A 1 304 ? -14.612 0.963 29.584 1.00 73.12 304 VAL A C 1
ATOM 2343 O O . VAL A 1 304 ? -15.145 0.898 28.471 1.00 73.12 304 VAL A O 1
ATOM 2346 N N . THR A 1 305 ? -13.781 1.952 29.903 1.00 72.38 305 THR A N 1
ATOM 2347 C CA . THR A 1 305 ? -13.323 2.949 28.920 1.00 72.38 305 THR A CA 1
ATOM 2348 C C . THR A 1 305 ? -12.047 2.468 28.231 1.00 72.38 305 THR A C 1
ATOM 2350 O O . THR A 1 305 ? -11.913 2.584 27.012 1.00 72.38 305 THR A O 1
ATOM 2353 N N . SER A 1 306 ? -11.162 1.836 29.000 1.00 81.38 306 SER A N 1
ATOM 2354 C CA . SER A 1 306 ? -9.947 1.171 28.539 1.00 81.38 306 SER A CA 1
ATOM 2355 C C . SER A 1 306 ? -10.071 -0.347 28.654 1.00 81.38 306 SER A C 1
ATOM 2357 O O . SER A 1 306 ? -10.547 -0.868 29.663 1.00 81.38 306 SER A O 1
ATOM 2359 N N . ALA A 1 307 ? -9.590 -1.082 27.648 1.00 80.19 307 ALA A N 1
ATOM 2360 C CA . ALA A 1 307 ? -9.523 -2.540 27.708 1.00 80.19 307 ALA A CA 1
ATOM 2361 C C . ALA A 1 307 ? -8.684 -3.046 28.894 1.00 80.19 307 ALA A C 1
ATOM 2363 O O . ALA A 1 307 ? -8.935 -4.136 29.405 1.00 80.19 307 ALA A O 1
ATOM 2364 N N . TYR A 1 308 ? -7.725 -2.247 29.371 1.00 85.38 308 TYR A N 1
ATOM 2365 C CA . TYR A 1 308 ? -6.825 -2.614 30.466 1.00 85.38 308 TYR A CA 1
ATOM 2366 C C . TYR A 1 308 ? -7.476 -2.525 31.849 1.00 85.38 308 TYR A C 1
ATOM 2368 O O . TYR A 1 308 ? -6.976 -3.147 32.784 1.00 85.38 308 TYR A O 1
ATOM 2376 N N . GLU A 1 309 ? -8.617 -1.841 31.993 1.00 86.38 309 GLU A N 1
ATOM 2377 C CA . GLU A 1 309 ? -9.420 -1.877 33.230 1.00 86.38 309 GLU A CA 1
ATOM 2378 C C . GLU A 1 309 ? -9.852 -3.311 33.574 1.00 86.38 309 GLU A C 1
ATOM 2380 O O . GLU A 1 309 ? -9.922 -3.682 34.745 1.00 86.38 309 GLU A O 1
ATOM 2385 N N . TYR A 1 310 ? -10.053 -4.159 32.559 1.00 87.75 310 TYR A N 1
ATOM 2386 C CA . TYR A 1 310 ? -10.316 -5.580 32.768 1.00 87.75 310 TYR A CA 1
ATOM 2387 C C . TYR A 1 310 ? -9.167 -6.291 33.502 1.00 87.75 310 TYR A C 1
ATOM 2389 O O . TYR A 1 310 ? -9.421 -7.158 34.338 1.00 87.75 310 TYR A O 1
ATOM 2397 N N . LEU A 1 311 ? -7.908 -5.926 33.231 1.00 90.06 311 LEU A N 1
ATOM 2398 C CA . LEU A 1 311 ? -6.755 -6.556 33.882 1.00 90.06 311 LEU A CA 1
ATOM 2399 C C . LEU A 1 311 ? -6.733 -6.274 35.385 1.00 90.06 311 LEU A C 1
ATOM 2401 O O . LEU A 1 311 ? -6.360 -7.154 36.157 1.00 90.06 311 LEU A O 1
ATOM 2405 N N . GLU A 1 312 ? -7.170 -5.088 35.806 1.00 92.56 312 GLU A N 1
ATOM 2406 C CA . GLU A 1 312 ? -7.322 -4.768 37.226 1.00 92.56 312 GLU A CA 1
ATOM 2407 C C . GLU A 1 312 ? -8.478 -5.543 37.851 1.00 92.56 312 GLU A C 1
ATOM 2409 O O . GLU A 1 312 ? -8.290 -6.179 38.884 1.00 92.56 312 GLU A O 1
ATOM 2414 N N . ALA A 1 313 ? -9.638 -5.566 37.188 1.00 88.88 313 ALA A N 1
ATOM 2415 C CA . ALA A 1 313 ? -10.809 -6.296 37.670 1.00 88.88 313 ALA A CA 1
ATOM 2416 C C . ALA A 1 313 ? -10.562 -7.811 37.799 1.00 88.88 313 ALA A C 1
ATOM 2418 O O . ALA A 1 313 ? -11.153 -8.466 38.656 1.00 88.88 313 ALA A O 1
ATOM 2419 N N . ARG A 1 314 ? -9.706 -8.384 36.941 1.00 92.50 314 ARG A N 1
ATOM 2420 C CA . ARG A 1 314 ? -9.406 -9.823 36.923 1.00 92.50 314 ARG A CA 1
ATOM 2421 C C . ARG A 1 314 ? -8.188 -10.216 37.754 1.00 92.50 314 ARG A C 1
ATOM 2423 O O . ARG A 1 314 ? -8.164 -11.342 38.261 1.00 92.50 314 ARG A O 1
ATOM 2430 N N . PHE A 1 315 ? -7.179 -9.351 37.820 1.00 95.31 315 PHE A N 1
ATOM 2431 C CA . PHE A 1 315 ? -5.898 -9.622 38.466 1.00 95.31 315 PHE A CA 1
ATOM 2432 C C . PHE A 1 315 ? -5.591 -8.565 39.530 1.00 95.31 315 PHE A C 1
ATOM 2434 O O . PHE A 1 315 ? -5.870 -8.803 40.700 1.00 95.31 315 PHE A O 1
ATOM 2441 N N . ASN A 1 316 ? -4.985 -7.435 39.152 1.00 95.38 316 ASN A N 1
ATOM 2442 C CA . ASN A 1 316 ? -4.622 -6.341 40.057 1.00 95.38 316 ASN A CA 1
ATOM 2443 C C . ASN A 1 316 ? -4.191 -5.078 39.285 1.00 95.38 316 ASN A C 1
ATOM 2445 O O . ASN A 1 316 ? -3.990 -5.103 38.066 1.00 95.38 316 ASN A O 1
ATOM 2449 N N . LEU A 1 317 ? -4.003 -3.975 40.018 1.00 95.62 317 LEU A N 1
ATOM 2450 C CA . LEU A 1 317 ? -3.580 -2.686 39.468 1.00 95.62 317 LEU A CA 1
ATOM 2451 C C . LEU A 1 317 ? -2.235 -2.764 38.725 1.00 95.62 317 LEU A C 1
ATOM 2453 O O . LEU A 1 317 ? -2.093 -2.151 37.669 1.00 95.62 317 LEU A O 1
ATOM 2457 N N . SER A 1 318 ? -1.267 -3.548 39.209 1.00 96.75 318 SER A N 1
ATOM 2458 C CA . SER A 1 318 ? 0.040 -3.693 38.552 1.00 96.75 318 SER A CA 1
ATOM 2459 C C . SER A 1 318 ? -0.087 -4.269 37.139 1.00 96.75 318 SER A C 1
ATOM 2461 O O . SER A 1 318 ? 0.565 -3.778 36.220 1.00 96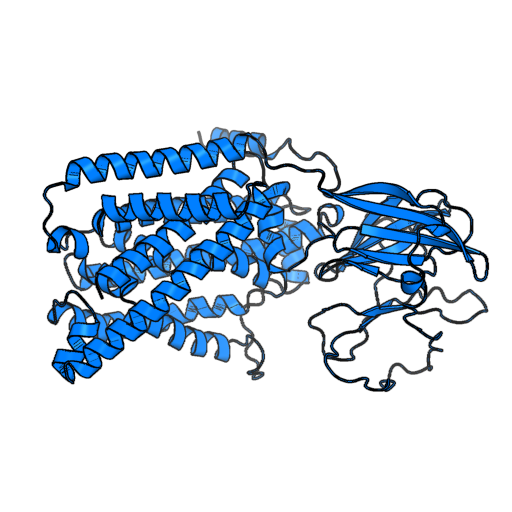.75 318 SER A O 1
ATOM 2463 N N . CYS A 1 319 ? -0.969 -5.254 36.931 1.00 94.88 319 CYS A N 1
ATOM 2464 C CA . CYS A 1 319 ? -1.259 -5.795 35.601 1.00 94.88 319 CYS A CA 1
ATOM 2465 C C . CYS A 1 319 ? -1.894 -4.749 34.673 1.00 94.88 319 CYS A C 1
ATOM 2467 O O . CYS A 1 319 ? -1.524 -4.678 33.501 1.00 94.88 319 CYS A O 1
ATOM 2469 N N . ARG A 1 320 ? -2.814 -3.916 35.184 1.00 92.44 320 ARG A N 1
ATOM 2470 C CA . ARG A 1 320 ? -3.406 -2.809 34.412 1.00 92.44 320 ARG A CA 1
ATOM 2471 C C . ARG A 1 320 ? -2.360 -1.774 34.018 1.00 92.44 320 ARG A C 1
ATOM 2473 O O . ARG A 1 320 ? -2.295 -1.412 32.846 1.00 92.44 320 ARG A O 1
ATOM 2480 N N . LEU A 1 321 ? -1.550 -1.315 34.973 1.00 94.25 321 LEU A N 1
ATOM 2481 C CA . LEU A 1 321 ? -0.514 -0.310 34.727 1.00 94.25 321 LEU A CA 1
ATOM 2482 C C . LEU A 1 321 ? 0.535 -0.825 33.740 1.00 94.25 321 LEU A C 1
ATOM 2484 O O . LEU A 1 321 ? 0.901 -0.104 32.818 1.00 94.25 321 LEU A O 1
ATOM 2488 N N . PHE A 1 322 ? 0.962 -2.084 33.876 1.00 94.81 322 PHE A N 1
ATOM 2489 C CA . PHE A 1 322 ? 1.871 -2.709 32.918 1.00 94.81 322 PHE A CA 1
ATOM 2490 C C . PHE A 1 322 ? 1.256 -2.791 31.515 1.00 94.81 322 PHE A C 1
ATOM 2492 O O . PHE A 1 322 ? 1.891 -2.372 30.551 1.00 94.81 322 PHE A O 1
ATOM 2499 N N . GLY A 1 323 ? 0.018 -3.287 31.395 1.00 90.25 323 GLY A N 1
ATOM 2500 C CA . GLY A 1 323 ? -0.669 -3.412 30.107 1.00 90.25 323 GLY A CA 1
ATOM 2501 C C . GLY A 1 323 ? -0.863 -2.066 29.404 1.00 90.25 323 GLY A C 1
ATOM 2502 O O . GLY A 1 323 ? -0.537 -1.944 28.224 1.00 90.25 323 GLY A O 1
ATOM 2503 N N . SER A 1 324 ? -1.314 -1.046 30.142 1.00 90.44 324 SER A N 1
ATOM 2504 C CA . SER A 1 324 ? -1.475 0.319 29.623 1.00 90.44 324 SER A CA 1
ATOM 2505 C C . SER A 1 324 ? -0.127 0.938 29.225 1.00 90.44 324 SER A C 1
ATOM 2507 O O . SER A 1 324 ? 0.014 1.420 28.102 1.00 90.44 324 SER A O 1
ATOM 2509 N N . ALA A 1 325 ? 0.912 0.838 30.065 1.00 92.06 325 ALA A N 1
ATOM 2510 C CA . ALA A 1 325 ? 2.237 1.381 29.750 1.00 92.06 325 ALA A CA 1
ATOM 2511 C C . ALA A 1 325 ? 2.885 0.698 28.532 1.00 92.06 325 ALA A C 1
ATOM 2513 O O . ALA A 1 325 ? 3.421 1.377 27.654 1.00 92.06 325 ALA A O 1
ATOM 2514 N N . ALA A 1 326 ? 2.806 -0.634 28.447 1.00 91.50 326 ALA A N 1
ATOM 2515 C CA . ALA A 1 326 ? 3.332 -1.397 27.318 1.00 91.50 326 ALA A CA 1
ATOM 2516 C C . ALA A 1 326 ? 2.606 -1.044 26.011 1.00 91.50 326 ALA A C 1
ATOM 2518 O O . ALA A 1 326 ? 3.251 -0.832 24.982 1.00 91.50 326 ALA A O 1
ATOM 2519 N N . PHE A 1 327 ? 1.276 -0.921 26.057 1.00 87.12 327 PHE A N 1
ATOM 2520 C CA . PHE A 1 327 ? 0.480 -0.488 24.913 1.00 87.12 327 PHE A CA 1
ATOM 2521 C C . PHE A 1 327 ? 0.839 0.927 24.460 1.00 87.12 327 PHE A C 1
ATOM 2523 O O . PHE A 1 327 ? 1.089 1.141 23.275 1.00 87.12 327 PHE A O 1
ATOM 2530 N N . SER A 1 328 ? 0.905 1.879 25.390 1.00 89.81 328 SER A N 1
ATOM 2531 C CA . SER A 1 328 ? 1.221 3.275 25.089 1.00 89.81 328 SER A CA 1
ATOM 2532 C C . SER A 1 328 ? 2.630 3.421 24.508 1.00 89.81 328 SER A C 1
ATOM 2534 O O . SER A 1 328 ? 2.810 4.102 23.498 1.00 89.81 328 SER A O 1
ATOM 2536 N N . GLY A 1 329 ? 3.622 2.710 25.057 1.00 91.56 329 GLY A N 1
ATOM 2537 C CA . GLY A 1 329 ? 4.978 2.663 24.499 1.00 91.56 329 GLY A CA 1
ATOM 2538 C C . GLY A 1 329 ? 5.018 2.084 23.080 1.00 91.56 329 GLY A C 1
ATOM 2539 O O . GLY A 1 329 ? 5.621 2.674 22.180 1.00 91.56 329 GLY A O 1
ATOM 2540 N N . PHE A 1 330 ? 4.318 0.968 22.846 1.00 88.88 330 PHE A N 1
ATOM 2541 C CA . PHE A 1 330 ? 4.190 0.377 21.512 1.00 88.88 330 PHE A CA 1
ATOM 2542 C C . PHE A 1 330 ? 3.507 1.329 20.520 1.00 88.88 330 PHE A C 1
ATOM 2544 O O . PHE A 1 330 ? 3.975 1.486 19.389 1.00 88.88 330 PHE A O 1
ATOM 2551 N N . MET A 1 331 ? 2.426 1.996 20.932 1.00 86.94 331 MET A N 1
ATOM 2552 C CA . MET A 1 331 ? 1.678 2.913 20.073 1.00 86.94 331 MET A CA 1
ATOM 2553 C C . MET A 1 331 ? 2.471 4.166 19.708 1.00 86.94 331 MET A C 1
ATOM 2555 O O . MET A 1 331 ? 2.376 4.609 18.564 1.00 86.94 331 MET A O 1
ATOM 2559 N N . LEU A 1 332 ? 3.302 4.696 20.611 1.00 87.19 332 LEU A N 1
ATOM 2560 C CA . LEU A 1 332 ? 4.211 5.807 20.306 1.00 87.19 332 LEU A CA 1
ATOM 2561 C C . LEU A 1 332 ? 5.231 5.426 19.224 1.00 87.19 332 LEU A C 1
ATOM 2563 O O . LEU A 1 332 ? 5.401 6.155 18.245 1.00 87.19 332 LEU A O 1
ATOM 2567 N N . PHE A 1 333 ? 5.860 4.255 19.347 1.00 89.44 333 PHE A N 1
ATOM 2568 C CA . PHE A 1 333 ? 6.789 3.763 18.326 1.00 89.44 333 PHE A CA 1
ATOM 2569 C C . PHE A 1 333 ? 6.081 3.502 16.988 1.00 89.44 333 PHE A C 1
ATOM 2571 O O . PHE A 1 333 ? 6.552 3.912 15.924 1.00 89.44 333 PHE A O 1
ATOM 2578 N N . ARG A 1 334 ? 4.898 2.876 17.033 1.00 87.06 334 ARG A N 1
ATOM 2579 C CA . ARG A 1 334 ? 4.068 2.637 15.847 1.00 87.06 334 ARG A CA 1
ATOM 2580 C C . ARG A 1 334 ? 3.667 3.947 15.170 1.00 87.06 334 ARG A C 1
ATOM 2582 O O . ARG A 1 334 ? 3.702 4.013 13.945 1.00 87.06 334 ARG A O 1
ATOM 2589 N N . ALA A 1 335 ? 3.311 4.982 15.932 1.00 87.88 335 ALA A N 1
ATOM 2590 C CA . ALA A 1 335 ? 2.964 6.297 15.399 1.00 87.88 335 ALA A CA 1
ATOM 2591 C C . ALA A 1 335 ? 4.126 6.913 14.604 1.00 87.88 335 ALA A C 1
ATOM 2593 O O . ALA A 1 335 ? 3.905 7.380 13.488 1.00 87.88 335 ALA A O 1
ATOM 2594 N N . ALA A 1 336 ? 5.362 6.831 15.112 1.00 89.69 336 ALA A N 1
ATOM 2595 C CA . ALA A 1 336 ? 6.544 7.311 14.394 1.00 89.69 336 ALA A CA 1
ATOM 2596 C C . ALA A 1 336 ? 6.728 6.602 13.039 1.00 89.69 336 ALA A C 1
ATOM 2598 O O . ALA A 1 336 ? 6.912 7.262 12.015 1.00 89.69 336 ALA A O 1
ATOM 2599 N N . LEU A 1 337 ? 6.598 5.270 12.999 1.00 89.50 337 LEU A N 1
ATOM 2600 C CA . LEU A 1 337 ? 6.693 4.498 11.752 1.00 89.50 337 LEU A CA 1
ATOM 2601 C C . LEU A 1 337 ? 5.562 4.814 10.765 1.00 89.50 337 LEU A C 1
ATOM 2603 O O . LEU A 1 337 ? 5.801 4.935 9.562 1.00 89.50 337 LEU A O 1
ATOM 2607 N N . VAL A 1 338 ? 4.336 4.953 11.276 1.00 88.06 338 VAL A N 1
ATOM 2608 C CA . VAL A 1 338 ? 3.138 5.271 10.486 1.00 88.06 338 VAL A CA 1
ATOM 2609 C C . VAL A 1 338 ? 3.231 6.657 9.855 1.00 88.06 338 VAL A C 1
ATOM 2611 O O . VAL A 1 338 ? 2.687 6.848 8.773 1.00 88.06 338 VAL A O 1
ATOM 2614 N N . VAL A 1 339 ? 3.930 7.611 10.474 1.00 90.81 339 VAL A N 1
ATOM 2615 C CA . VAL A 1 339 ? 4.203 8.915 9.854 1.00 90.81 339 VAL A CA 1
ATOM 2616 C C . VAL A 1 339 ? 5.373 8.823 8.879 1.00 90.81 339 VAL A C 1
ATOM 2618 O O . VAL A 1 339 ? 5.258 9.280 7.745 1.00 90.81 339 VAL A O 1
ATOM 2621 N N . TYR A 1 340 ? 6.482 8.208 9.294 1.00 91.25 340 TYR A N 1
ATOM 2622 C CA . TYR A 1 340 ? 7.732 8.216 8.538 1.00 91.25 340 TYR A CA 1
ATOM 2623 C C . TYR A 1 340 ? 7.634 7.500 7.184 1.00 91.25 340 TYR A C 1
ATOM 2625 O O . TYR A 1 340 ? 7.989 8.080 6.160 1.00 91.25 340 TYR A O 1
ATOM 2633 N N . LEU A 1 341 ? 7.137 6.256 7.147 1.00 88.19 341 LEU A N 1
ATOM 2634 C CA . LEU A 1 341 ? 7.146 5.459 5.910 1.00 88.19 341 LEU A CA 1
ATOM 2635 C C . LEU A 1 341 ? 6.250 6.053 4.807 1.00 88.19 341 LEU A C 1
ATOM 2637 O O . LEU A 1 341 ? 6.702 6.162 3.665 1.00 88.19 341 LEU A O 1
ATOM 2641 N N . PRO A 1 342 ? 5.014 6.495 5.097 1.00 87.88 342 PRO A N 1
ATOM 2642 C CA . PRO A 1 342 ? 4.184 7.159 4.099 1.00 87.88 342 PRO A CA 1
ATOM 2643 C C . PRO A 1 342 ? 4.707 8.548 3.734 1.00 87.88 342 PRO A C 1
ATOM 2645 O O . PRO A 1 342 ? 4.596 8.926 2.573 1.00 87.88 342 PRO A O 1
ATOM 2648 N N . ALA A 1 343 ? 5.310 9.291 4.672 1.00 91.31 343 ALA A N 1
ATOM 2649 C CA . ALA A 1 343 ? 5.947 10.569 4.355 1.00 91.31 343 ALA A CA 1
ATOM 2650 C C . ALA A 1 343 ? 7.115 10.393 3.377 1.00 91.31 343 ALA A C 1
ATOM 2652 O O . ALA A 1 343 ? 7.252 11.182 2.445 1.00 91.31 343 ALA A O 1
ATOM 2653 N N . LEU A 1 344 ? 7.904 9.325 3.532 1.00 88.75 344 LEU A N 1
ATOM 2654 C CA . LEU A 1 344 ? 8.959 8.962 2.587 1.00 88.75 344 LEU A CA 1
ATOM 2655 C C . LEU A 1 344 ? 8.390 8.690 1.190 1.00 88.75 344 LEU A C 1
ATOM 2657 O O . LEU A 1 344 ? 8.907 9.210 0.203 1.00 88.75 344 LEU A O 1
ATOM 2661 N N . ALA A 1 345 ? 7.293 7.935 1.101 1.00 86.88 345 ALA A N 1
ATOM 2662 C CA . ALA A 1 345 ? 6.623 7.678 -0.172 1.00 86.88 345 ALA A CA 1
ATOM 2663 C C . ALA A 1 345 ? 6.054 8.960 -0.801 1.00 86.88 345 ALA A C 1
ATOM 2665 O O . ALA A 1 345 ? 6.278 9.215 -1.979 1.00 86.88 345 ALA A O 1
ATOM 2666 N N . VAL A 1 346 ? 5.364 9.797 -0.021 1.00 88.75 346 VAL A N 1
ATOM 2667 C CA . VAL A 1 346 ? 4.824 11.086 -0.481 1.00 88.75 346 VAL A CA 1
ATOM 2668 C C . VAL A 1 346 ? 5.945 12.008 -0.963 1.00 88.75 346 VAL A C 1
ATOM 2670 O O . VAL A 1 346 ? 5.807 12.617 -2.020 1.00 88.75 346 VAL A O 1
ATOM 2673 N N . SER A 1 347 ? 7.063 12.077 -0.234 1.00 88.38 347 SER A N 1
ATOM 2674 C CA . SER A 1 347 ? 8.238 12.870 -0.609 1.00 88.38 347 SER A CA 1
ATOM 2675 C C . SER A 1 347 ? 8.812 12.402 -1.947 1.00 88.38 347 SER A C 1
ATOM 2677 O O . SER A 1 347 ? 9.045 13.222 -2.834 1.00 88.38 347 SER A O 1
ATOM 2679 N N . ALA A 1 348 ? 8.931 11.085 -2.139 1.00 83.06 348 ALA A N 1
ATOM 2680 C CA . ALA A 1 348 ? 9.411 10.500 -3.388 1.00 83.06 348 ALA A CA 1
ATOM 2681 C C . ALA A 1 348 ? 8.447 10.721 -4.570 1.00 83.06 348 ALA A C 1
ATOM 2683 O O . ALA A 1 348 ? 8.889 10.866 -5.709 1.00 83.06 348 ALA A O 1
ATOM 2684 N N . ILE A 1 349 ? 7.134 10.752 -4.315 1.00 87.75 349 ILE A N 1
ATOM 2685 C CA . ILE A 1 349 ? 6.103 10.929 -5.348 1.00 87.75 349 ILE A CA 1
ATOM 2686 C C . ILE A 1 349 ? 5.963 12.395 -5.759 1.00 87.75 349 ILE A C 1
ATOM 2688 O O . ILE A 1 349 ? 5.973 12.718 -6.943 1.00 87.75 349 ILE A O 1
ATOM 2692 N N . ALA A 1 350 ? 5.792 13.275 -4.774 1.00 86.75 350 ALA A N 1
ATOM 2693 C CA . ALA A 1 350 ? 5.421 14.670 -4.976 1.00 86.75 350 ALA A CA 1
ATOM 2694 C C . ALA A 1 350 ? 6.621 15.628 -4.936 1.00 86.75 350 ALA A C 1
ATOM 2696 O O . ALA A 1 350 ? 6.419 16.839 -5.011 1.00 86.75 350 ALA A O 1
ATOM 2697 N N . ALA A 1 351 ? 7.848 15.114 -4.787 1.00 85.69 351 ALA A N 1
ATOM 2698 C CA . ALA A 1 351 ? 9.076 15.904 -4.658 1.00 85.69 351 ALA A CA 1
ATOM 2699 C C . ALA A 1 351 ? 9.000 16.989 -3.559 1.00 85.69 351 ALA A C 1
ATOM 2701 O O . ALA A 1 351 ? 9.588 18.063 -3.679 1.00 85.69 351 ALA A O 1
ATOM 2702 N N . ILE A 1 352 ? 8.254 16.716 -2.484 1.00 88.19 352 ILE A N 1
ATOM 2703 C CA . ILE A 1 352 ? 8.148 17.585 -1.304 1.00 88.19 352 ILE A CA 1
ATOM 2704 C C . ILE A 1 352 ? 9.227 17.151 -0.309 1.00 88.19 352 ILE A C 1
ATOM 2706 O O . ILE A 1 352 ? 9.356 15.945 -0.083 1.00 88.19 352 ILE A O 1
ATOM 2710 N N . PRO A 1 353 ? 9.978 18.068 0.329 1.00 92.50 353 PRO A N 1
ATOM 2711 C CA . PRO A 1 353 ? 10.948 17.690 1.352 1.00 92.50 353 PRO A CA 1
ATOM 2712 C C . PRO A 1 353 ? 10.335 16.788 2.432 1.00 92.50 353 PRO A C 1
ATOM 2714 O O . PRO A 1 353 ? 9.207 17.012 2.890 1.00 92.50 353 PRO A O 1
ATOM 2717 N N . LEU A 1 354 ? 11.080 15.758 2.840 1.00 91.06 354 LEU A N 1
ATOM 2718 C CA . LEU A 1 354 ? 10.605 14.758 3.796 1.00 91.06 354 LEU A CA 1
ATOM 2719 C C . LEU A 1 354 ? 10.171 15.396 5.123 1.00 91.06 354 LEU A C 1
ATOM 2721 O O . LEU A 1 354 ? 9.076 15.110 5.604 1.00 91.06 354 LEU A O 1
ATOM 2725 N N . ASP A 1 355 ? 10.970 16.322 5.655 1.00 94.81 355 ASP A N 1
ATOM 2726 C CA . ASP A 1 355 ? 10.694 16.998 6.929 1.00 94.81 355 ASP A CA 1
ATOM 2727 C C . ASP A 1 355 ? 9.376 17.781 6.889 1.00 94.81 355 ASP A C 1
ATOM 2729 O O . ASP A 1 355 ? 8.553 17.681 7.800 1.00 94.81 355 ASP A O 1
ATOM 2733 N N . VAL A 1 356 ? 9.119 18.494 5.786 1.00 92.94 356 VAL A N 1
ATOM 2734 C CA . VAL A 1 356 ? 7.865 19.236 5.567 1.00 92.94 356 VAL A CA 1
ATOM 2735 C C . VAL A 1 356 ? 6.676 18.280 5.526 1.00 92.94 356 VAL A C 1
ATOM 2737 O O . VAL A 1 356 ? 5.629 18.561 6.109 1.00 92.94 356 VAL A O 1
ATOM 2740 N N . THR A 1 357 ? 6.843 17.128 4.876 1.00 91.44 357 THR A N 1
ATOM 2741 C CA . THR A 1 357 ? 5.796 16.107 4.773 1.00 91.44 357 THR A CA 1
ATOM 2742 C C . THR A 1 357 ? 5.467 15.505 6.141 1.00 91.44 357 THR A C 1
ATOM 2744 O O . THR A 1 357 ? 4.292 15.384 6.489 1.00 91.44 357 THR A O 1
ATOM 2747 N N . ILE A 1 358 ? 6.487 15.180 6.944 1.00 93.50 358 ILE A N 1
ATOM 2748 C CA . ILE A 1 358 ? 6.337 14.650 8.308 1.00 93.50 358 ILE A CA 1
ATOM 2749 C C . ILE A 1 358 ? 5.631 15.666 9.211 1.00 93.50 358 ILE A C 1
ATOM 2751 O O . ILE A 1 358 ? 4.646 15.325 9.874 1.00 93.50 358 ILE A O 1
ATOM 2755 N N . ILE A 1 359 ? 6.104 16.917 9.221 1.00 92.88 359 ILE A N 1
ATOM 2756 C CA . ILE A 1 359 ? 5.530 17.988 10.046 1.00 92.88 359 ILE A CA 1
ATOM 2757 C C . ILE A 1 359 ? 4.076 18.238 9.635 1.00 92.88 359 ILE A C 1
ATOM 2759 O O . ILE A 1 359 ? 3.190 18.248 10.489 1.00 92.88 359 ILE A O 1
ATOM 2763 N N . GLY A 1 360 ? 3.808 18.369 8.333 1.00 90.19 360 GLY A N 1
ATOM 2764 C CA . GLY A 1 360 ? 2.466 18.609 7.804 1.00 90.19 360 GLY A CA 1
ATOM 2765 C C . GLY A 1 360 ? 1.481 17.495 8.161 1.00 90.19 360 GLY A C 1
ATOM 2766 O O . GLY A 1 360 ? 0.411 17.773 8.705 1.00 90.19 360 GLY A O 1
ATOM 2767 N N . LEU A 1 361 ? 1.855 16.231 7.929 1.00 88.69 361 LEU A N 1
ATOM 2768 C CA . LEU A 1 361 ? 1.039 15.068 8.297 1.00 88.69 361 LEU A CA 1
ATOM 2769 C C . LEU A 1 361 ? 0.726 15.034 9.793 1.00 88.69 361 LEU A C 1
ATOM 2771 O O . LEU A 1 361 ? -0.415 14.770 10.180 1.00 88.69 361 LEU A O 1
ATOM 2775 N N . THR A 1 362 ? 1.721 15.324 10.629 1.00 89.00 362 THR A N 1
ATOM 2776 C CA . THR A 1 362 ? 1.568 15.310 12.087 1.00 89.00 362 THR A CA 1
ATOM 2777 C C . THR A 1 362 ? 0.627 16.420 12.551 1.00 89.00 362 THR A C 1
ATOM 2779 O O . THR A 1 362 ? -0.334 16.143 13.267 1.00 89.00 362 THR A O 1
ATOM 2782 N N . VAL A 1 363 ? 0.836 17.661 12.096 1.00 89.00 363 VAL A N 1
ATOM 2783 C CA . VAL A 1 363 ? -0.007 18.813 12.463 1.00 89.00 363 VAL A CA 1
ATOM 2784 C C . VAL A 1 363 ? -1.457 18.587 12.041 1.00 89.00 363 VAL A C 1
ATOM 2786 O O . VAL A 1 363 ? -2.365 18.731 12.860 1.00 89.00 363 VAL A O 1
ATOM 2789 N N . VAL A 1 364 ? -1.689 18.177 10.790 1.00 86.50 364 VAL A N 1
ATOM 2790 C CA . VAL A 1 364 ? -3.042 17.914 10.280 1.00 86.50 364 VAL A CA 1
ATOM 2791 C C . VAL A 1 364 ? -3.714 16.780 11.064 1.00 86.50 364 VAL A C 1
ATOM 2793 O O . VAL A 1 364 ? -4.881 16.913 11.435 1.00 86.50 364 VAL A O 1
ATOM 2796 N N . SER A 1 365 ? -2.982 15.705 11.382 1.00 83.81 365 SER A N 1
ATOM 2797 C CA . SER A 1 365 ? -3.506 14.590 12.189 1.00 83.81 365 SER A CA 1
ATOM 2798 C C . SER A 1 365 ? -3.929 15.031 13.582 1.00 83.81 365 SER A C 1
ATOM 2800 O O . SER A 1 365 ? -5.017 14.676 14.028 1.00 83.81 365 SER A O 1
ATOM 2802 N N . VAL A 1 366 ? -3.087 15.807 14.271 1.00 83.88 366 VAL A N 1
ATOM 2803 C CA . VAL A 1 366 ? -3.366 16.280 15.633 1.00 83.88 366 VAL A CA 1
ATOM 2804 C C . VAL A 1 366 ? -4.586 17.197 15.638 1.00 83.88 366 VAL A C 1
ATOM 2806 O O . VAL A 1 366 ? -5.502 16.977 16.429 1.00 83.88 366 VAL A O 1
ATOM 2809 N N . LEU A 1 367 ? -4.647 18.174 14.725 1.00 82.69 367 LEU A N 1
ATOM 2810 C CA . LEU A 1 367 ? -5.784 19.094 14.617 1.00 82.69 367 LEU A CA 1
ATOM 2811 C C . LEU A 1 367 ? -7.098 18.345 14.380 1.00 82.69 367 LEU A C 1
ATOM 2813 O O . LEU A 1 367 ? -8.096 18.601 15.053 1.00 82.69 367 LEU A O 1
ATOM 2817 N N . TYR A 1 368 ? -7.085 17.392 13.449 1.00 77.88 368 TYR A N 1
ATOM 2818 C CA . TYR A 1 368 ? -8.248 16.574 13.134 1.00 77.88 368 TYR A CA 1
ATOM 2819 C C . TYR A 1 368 ? -8.661 15.665 14.307 1.00 77.88 368 TYR A C 1
ATOM 2821 O O . TYR A 1 368 ? -9.846 15.576 14.636 1.00 77.88 368 TYR A O 1
ATOM 2829 N N . CYS A 1 369 ? -7.693 15.039 14.983 1.00 79.12 369 CYS A N 1
ATOM 2830 C CA . CYS A 1 369 ? -7.942 14.161 16.124 1.00 79.12 369 CYS A CA 1
ATOM 2831 C C . CYS A 1 369 ? -8.575 14.915 17.305 1.00 79.12 369 CYS A C 1
ATOM 2833 O O . CYS A 1 369 ? -9.549 14.436 17.884 1.00 79.12 369 CYS A O 1
ATOM 2835 N N . VAL A 1 370 ? -8.059 16.106 17.634 1.00 80.56 370 VAL A N 1
ATOM 2836 C CA . VAL A 1 370 ? -8.567 16.948 18.735 1.00 80.56 370 VAL A CA 1
ATOM 2837 C C . VAL A 1 370 ? -9.969 17.488 18.430 1.00 80.56 370 VAL A C 1
ATOM 2839 O O . VAL A 1 370 ? -10.805 17.616 19.323 1.00 80.56 370 VAL A O 1
ATOM 2842 N N . ALA A 1 371 ? -10.254 17.787 17.163 1.00 78.19 371 ALA A N 1
ATOM 2843 C CA . ALA A 1 371 ? -11.522 18.368 16.737 1.00 78.19 371 ALA A CA 1
ATOM 2844 C C . ALA A 1 371 ? -12.733 17.436 16.881 1.00 78.19 371 ALA A C 1
ATOM 2846 O O . ALA A 1 371 ? -13.833 17.863 17.255 1.00 78.19 371 ALA A O 1
ATOM 2847 N N . GLY A 1 372 ? -12.553 16.172 16.500 1.00 74.88 372 GLY A N 1
ATOM 2848 C CA . GLY A 1 372 ? -13.666 15.281 16.189 1.00 74.88 372 GLY A CA 1
ATOM 2849 C C . GLY A 1 372 ? -14.151 14.393 17.334 1.00 74.88 372 GLY A C 1
ATOM 2850 O O . GLY A 1 372 ? -15.319 13.984 17.322 1.00 74.88 372 GLY A O 1
ATOM 2851 N N . GLY A 1 373 ? -13.275 14.051 18.285 1.00 81.06 373 GLY A N 1
ATOM 2852 C CA . GLY A 1 373 ? -13.488 12.901 19.173 1.00 81.06 373 GLY A CA 1
ATOM 2853 C C . GLY A 1 373 ? -13.759 11.608 18.385 1.00 81.06 373 GLY A C 1
ATOM 2854 O O . GLY A 1 373 ? -13.622 11.559 17.159 1.00 81.06 373 GLY A O 1
ATOM 2855 N N . ILE A 1 374 ? -14.216 10.546 19.052 1.00 83.12 374 ILE A N 1
ATOM 2856 C CA . ILE A 1 374 ? -14.450 9.250 18.391 1.00 83.12 374 ILE A CA 1
ATOM 2857 C C . ILE A 1 374 ? -15.512 9.328 17.281 1.00 83.12 374 ILE A C 1
ATOM 2859 O O . ILE A 1 374 ? -15.410 8.624 16.280 1.00 83.12 374 ILE A O 1
ATOM 2863 N N . LYS A 1 375 ? -16.518 10.210 17.409 1.00 85.12 375 LYS A N 1
ATOM 2864 C CA . LYS A 1 375 ? -17.542 10.400 16.366 1.00 85.12 375 LYS A CA 1
ATOM 2865 C C . LYS A 1 375 ? -16.947 10.995 15.097 1.00 85.12 375 LYS A C 1
ATOM 2867 O O . LYS A 1 375 ? -17.252 10.510 14.011 1.00 85.12 375 LYS A O 1
ATOM 2872 N N . GLY A 1 376 ? -16.140 12.048 15.237 1.00 84.69 376 GLY A N 1
ATOM 2873 C CA . GLY A 1 376 ? -15.453 12.664 14.108 1.00 84.69 376 GLY A CA 1
ATOM 2874 C C . GLY A 1 376 ? -14.517 11.667 13.443 1.00 84.69 376 GLY A C 1
ATOM 2875 O O . GLY A 1 376 ? -14.632 11.470 12.239 1.00 84.69 376 GLY A O 1
ATOM 2876 N N . ILE A 1 377 ? -13.713 10.953 14.243 1.00 86.25 377 ILE A N 1
ATOM 2877 C CA . ILE A 1 377 ? -12.814 9.893 13.769 1.00 86.25 377 ILE A CA 1
ATOM 2878 C C . ILE A 1 377 ? -13.584 8.863 12.933 1.00 86.25 377 ILE A C 1
ATOM 2880 O O . ILE A 1 377 ? -13.240 8.662 11.775 1.00 86.25 377 ILE A O 1
ATOM 2884 N N . VAL A 1 378 ? -14.676 8.283 13.449 1.00 90.19 378 VAL A N 1
ATOM 2885 C CA . VAL A 1 378 ? -15.443 7.255 12.718 1.00 90.19 378 VAL A CA 1
ATOM 2886 C C . VAL A 1 378 ? -15.999 7.765 11.386 1.00 90.19 378 VAL A C 1
ATOM 2888 O O . VAL A 1 378 ? -15.955 7.046 10.388 1.00 90.19 378 VAL A O 1
ATOM 2891 N N . TRP A 1 379 ? -16.523 8.992 11.345 1.00 89.56 379 TRP A N 1
ATOM 2892 C CA . TRP A 1 379 ? -17.065 9.549 10.105 1.00 89.56 379 TRP A CA 1
ATOM 2893 C C . TRP A 1 379 ? -15.986 9.926 9.095 1.00 89.56 379 TRP A C 1
ATOM 2895 O O . TRP A 1 379 ? -16.171 9.662 7.908 1.00 89.56 379 TRP A O 1
ATOM 2905 N N . GLY A 1 380 ? -14.867 10.510 9.526 1.00 88.94 380 GLY A N 1
ATOM 2906 C CA . GLY A 1 380 ? -13.775 10.778 8.593 1.00 88.94 380 GLY A CA 1
ATOM 2907 C C . GLY A 1 380 ? -13.153 9.491 8.079 1.00 88.94 380 GLY A C 1
ATOM 2908 O O . GLY A 1 380 ? -12.996 9.373 6.870 1.00 88.94 380 GLY A O 1
ATOM 2909 N N . ASP A 1 381 ? -12.953 8.485 8.933 1.00 91.31 381 ASP A N 1
ATOM 2910 C CA . ASP A 1 381 ? -12.477 7.168 8.506 1.00 91.31 381 ASP A CA 1
ATOM 2911 C C . ASP A 1 381 ? -13.417 6.525 7.477 1.00 91.31 381 ASP A C 1
ATOM 2913 O O . ASP A 1 381 ? -12.960 5.881 6.536 1.00 91.31 381 ASP A O 1
ATOM 2917 N N . PHE A 1 382 ? -14.735 6.699 7.628 1.00 92.31 382 PHE A N 1
ATOM 2918 C CA . PHE A 1 382 ? -15.710 6.210 6.653 1.00 92.31 382 PHE A CA 1
ATOM 2919 C C . PHE A 1 382 ? -15.491 6.842 5.269 1.00 92.31 382 PHE A C 1
ATOM 2921 O O . PHE A 1 382 ? -15.374 6.123 4.274 1.00 92.31 382 PHE A O 1
ATOM 2928 N N . PHE A 1 383 ? -15.386 8.172 5.192 1.00 90.94 383 PHE A N 1
ATOM 2929 C CA . PHE A 1 383 ? -15.153 8.865 3.919 1.00 90.94 383 PHE A CA 1
ATOM 2930 C C . PHE A 1 383 ? -13.754 8.595 3.353 1.00 90.94 383 PHE A C 1
ATOM 2932 O O . PHE A 1 383 ? -13.609 8.363 2.154 1.00 90.94 383 PHE A O 1
ATOM 2939 N N . GLN A 1 384 ? -12.733 8.559 4.207 1.00 92.25 384 GLN A N 1
ATOM 2940 C CA . GLN A 1 384 ? -11.356 8.224 3.844 1.00 92.25 384 GLN A CA 1
ATOM 2941 C C . GLN A 1 384 ? -11.245 6.786 3.327 1.00 92.25 384 GLN A C 1
ATOM 2943 O O . GLN A 1 384 ? -10.562 6.546 2.334 1.00 92.25 384 GLN A O 1
ATOM 2948 N N . GLY A 1 385 ? -11.978 5.845 3.927 1.00 92.62 385 GLY A N 1
ATOM 2949 C CA . GLY A 1 385 ? -12.088 4.467 3.457 1.00 92.62 385 GLY A CA 1
ATOM 2950 C C . GLY A 1 385 ? -12.722 4.365 2.067 1.00 92.62 385 GLY A C 1
ATOM 2951 O O . GLY A 1 385 ? -12.235 3.602 1.235 1.00 92.62 385 GLY A O 1
ATOM 2952 N N . ILE A 1 386 ? -13.755 5.165 1.776 1.00 91.56 386 ILE A N 1
ATOM 2953 C CA . ILE A 1 386 ? -14.347 5.238 0.428 1.00 91.56 386 ILE A CA 1
ATOM 2954 C C . ILE A 1 386 ? -13.335 5.781 -0.580 1.00 91.56 386 ILE A C 1
ATOM 2956 O O . ILE A 1 386 ? -13.151 5.170 -1.632 1.00 91.56 386 ILE A O 1
ATOM 2960 N N . ILE A 1 387 ? -12.671 6.899 -0.257 1.00 92.38 387 ILE A N 1
ATOM 2961 C CA . ILE A 1 387 ? -11.645 7.499 -1.122 1.00 92.38 387 ILE A CA 1
ATOM 2962 C C . ILE A 1 387 ? -10.556 6.468 -1.411 1.00 92.38 387 ILE A C 1
ATOM 2964 O O . ILE A 1 387 ? -10.227 6.242 -2.567 1.00 92.38 387 ILE A O 1
ATOM 2968 N N . LEU A 1 388 ? -10.063 5.778 -0.383 1.00 93.12 388 LEU A N 1
ATOM 2969 C CA . LEU A 1 388 ? -9.058 4.730 -0.508 1.00 93.12 388 LEU A CA 1
ATOM 2970 C C . LEU A 1 388 ? -9.488 3.603 -1.457 1.00 93.12 388 LEU A C 1
ATOM 2972 O O . LEU A 1 388 ? -8.745 3.260 -2.373 1.00 93.12 388 LEU A O 1
ATOM 2976 N N . ILE A 1 389 ? -10.677 3.027 -1.263 1.00 93.56 389 ILE A N 1
ATOM 2977 C CA . ILE A 1 389 ? -11.163 1.923 -2.107 1.00 93.56 389 ILE A CA 1
ATOM 2978 C C . ILE A 1 389 ? -11.354 2.395 -3.553 1.00 93.56 389 ILE A C 1
ATOM 2980 O O . ILE A 1 389 ? -10.981 1.679 -4.483 1.00 93.56 389 ILE A O 1
ATOM 2984 N N . ALA A 1 390 ? -11.881 3.607 -3.748 1.00 94.06 390 ALA A N 1
ATOM 2985 C CA . ALA A 1 390 ? -12.034 4.202 -5.069 1.00 94.06 390 ALA A CA 1
ATOM 2986 C C . ALA A 1 390 ? -10.675 4.417 -5.756 1.00 94.06 390 ALA A C 1
ATOM 2988 O O . ALA A 1 390 ? -10.519 4.028 -6.912 1.00 94.06 390 ALA A O 1
ATOM 2989 N N . SER A 1 391 ? -9.673 4.953 -5.048 1.00 94.12 391 SER A N 1
ATOM 2990 C CA . SER A 1 391 ? -8.314 5.138 -5.574 1.00 94.12 391 SER A CA 1
ATOM 2991 C C . SER A 1 391 ? -7.686 3.817 -6.011 1.00 94.12 391 SER A C 1
ATOM 2993 O O . SER A 1 391 ? -7.109 3.739 -7.096 1.00 94.12 391 SER A O 1
ATOM 2995 N N . ILE A 1 392 ? -7.827 2.765 -5.196 1.00 94.81 392 ILE A N 1
ATOM 2996 C CA . ILE A 1 392 ? -7.330 1.421 -5.522 1.00 94.81 392 ILE A CA 1
ATOM 2997 C C . ILE A 1 392 ? -8.042 0.893 -6.774 1.00 94.81 392 ILE A C 1
ATOM 2999 O O . ILE A 1 392 ? -7.380 0.453 -7.711 1.00 94.81 392 ILE A O 1
ATOM 3003 N N . ALA A 1 393 ? -9.374 0.976 -6.834 1.00 96.19 393 ALA A N 1
ATOM 3004 C CA . ALA A 1 393 ? -10.153 0.479 -7.968 1.00 96.19 393 ALA A CA 1
ATOM 3005 C C . ALA A 1 393 ? -9.809 1.200 -9.284 1.00 96.19 393 ALA A C 1
ATOM 3007 O O . ALA A 1 393 ? -9.612 0.550 -10.310 1.00 96.19 393 ALA A O 1
ATOM 3008 N N . VAL A 1 394 ? -9.681 2.532 -9.254 1.00 96.25 394 VAL A N 1
ATOM 3009 C CA . VAL A 1 394 ? -9.274 3.326 -10.426 1.00 96.25 394 VAL A CA 1
ATOM 3010 C C . VAL A 1 394 ? -7.851 2.968 -10.857 1.00 96.25 394 VAL A C 1
ATOM 3012 O O . VAL A 1 394 ? -7.599 2.809 -12.047 1.00 96.25 394 VAL A O 1
ATOM 3015 N N . THR A 1 395 ? -6.932 2.773 -9.910 1.00 95.69 395 THR A N 1
ATOM 3016 C CA . THR A 1 395 ? -5.552 2.355 -10.207 1.00 95.69 395 THR A CA 1
ATOM 3017 C C . THR A 1 395 ? -5.510 0.994 -10.902 1.00 95.69 395 THR A C 1
ATOM 3019 O O . THR A 1 395 ? -4.815 0.843 -11.906 1.00 95.69 395 THR A O 1
ATOM 3022 N N . VAL A 1 396 ? -6.283 0.016 -10.415 1.00 97.25 396 VAL A N 1
ATOM 3023 C CA . VAL A 1 396 ? -6.419 -1.298 -11.067 1.00 97.25 396 VAL A CA 1
ATOM 3024 C C . VAL A 1 396 ? -6.942 -1.136 -12.492 1.00 97.25 396 VAL A C 1
ATOM 3026 O O . VAL A 1 396 ? -6.378 -1.720 -13.413 1.00 97.25 396 VAL A O 1
ATOM 3029 N N . ALA A 1 397 ? -7.975 -0.314 -12.696 1.00 96.56 397 ALA A N 1
ATOM 3030 C CA . ALA A 1 397 ? -8.516 -0.063 -14.027 1.00 96.56 397 ALA A CA 1
ATOM 3031 C C . ALA A 1 397 ? -7.455 0.521 -14.973 1.00 96.56 397 ALA A C 1
ATOM 3033 O O . ALA A 1 397 ? -7.284 -0.007 -16.068 1.00 96.56 397 ALA A O 1
ATOM 3034 N N . VAL A 1 398 ? -6.698 1.535 -14.531 1.00 95.81 398 VAL A N 1
ATOM 3035 C CA . VAL A 1 398 ? -5.614 2.149 -15.319 1.00 95.81 398 VAL A CA 1
ATOM 3036 C C . VAL A 1 398 ? -4.553 1.117 -15.703 1.00 95.81 398 VAL A C 1
ATOM 3038 O O . VAL A 1 398 ? -4.201 1.025 -16.878 1.00 95.81 398 VAL A O 1
ATOM 3041 N N . LEU A 1 399 ? -4.084 0.304 -14.751 1.00 96.50 399 LEU A N 1
ATOM 3042 C CA . LEU A 1 399 ? -3.071 -0.730 -15.000 1.00 96.50 399 LEU A CA 1
ATOM 3043 C C . LEU A 1 399 ? -3.543 -1.787 -16.002 1.00 96.50 399 LEU A C 1
ATOM 3045 O O . LEU A 1 399 ? -2.792 -2.168 -16.900 1.00 96.50 399 LEU A O 1
ATOM 3049 N N . ILE A 1 400 ? -4.794 -2.237 -15.877 1.00 96.75 400 ILE A N 1
ATOM 3050 C CA . ILE A 1 400 ? -5.376 -3.209 -16.805 1.00 96.75 400 ILE A CA 1
ATOM 3051 C C . ILE A 1 400 ? -5.505 -2.599 -18.200 1.00 96.75 400 ILE A C 1
ATOM 3053 O O . ILE A 1 400 ? -5.109 -3.227 -19.176 1.00 96.75 400 ILE A O 1
ATOM 3057 N N . THR A 1 401 ? -6.022 -1.373 -18.317 1.00 95.19 401 THR A N 1
ATOM 3058 C CA . THR A 1 401 ? -6.181 -0.712 -19.623 1.00 95.19 401 THR A CA 1
ATOM 3059 C C . THR A 1 401 ? -4.855 -0.324 -20.268 1.00 95.19 401 THR A C 1
ATOM 3061 O O . THR A 1 401 ? -4.782 -0.271 -21.489 1.00 95.19 401 THR A O 1
ATOM 3064 N N . GLY A 1 402 ? -3.822 -0.064 -19.463 1.00 93.31 402 GLY A N 1
ATOM 3065 C CA . GLY A 1 402 ? -2.473 0.251 -19.927 1.00 93.31 402 GLY A CA 1
ATOM 3066 C C . GLY A 1 402 ? -1.599 -0.976 -20.184 1.00 93.31 402 GLY A C 1
ATOM 3067 O O . GLY A 1 402 ? -0.456 -0.814 -20.585 1.00 93.31 402 GLY A O 1
ATOM 3068 N N . THR A 1 403 ? -2.083 -2.192 -19.925 1.00 95.50 403 THR A N 1
ATOM 3069 C CA . THR A 1 403 ? -1.395 -3.429 -20.323 1.00 95.50 403 THR A CA 1
ATOM 3070 C C . THR A 1 403 ? -1.680 -3.707 -21.802 1.00 95.50 403 THR A C 1
ATOM 3072 O O . THR A 1 403 ? -2.803 -3.480 -22.258 1.00 95.50 403 THR A O 1
ATOM 3075 N N . ASP A 1 404 ? -0.708 -4.231 -22.554 1.00 93.56 404 ASP A N 1
ATOM 3076 C CA . ASP A 1 404 ? -0.919 -4.607 -23.959 1.00 93.56 404 ASP A CA 1
ATOM 3077 C C . ASP A 1 404 ? -2.069 -5.606 -24.082 1.00 93.56 404 ASP A C 1
ATOM 3079 O O . ASP A 1 404 ? -2.117 -6.600 -23.366 1.00 93.56 404 ASP A O 1
ATOM 3083 N N . GLY A 1 405 ? -3.029 -5.351 -24.974 1.00 93.06 405 GLY A N 1
ATOM 3084 C CA . GLY A 1 405 ? -4.248 -6.166 -25.085 1.00 93.06 405 GLY A CA 1
ATOM 3085 C C . GLY A 1 405 ? -5.278 -5.933 -23.966 1.00 93.06 405 GLY A C 1
ATOM 3086 O O . GLY A 1 405 ? -6.266 -6.671 -23.878 1.00 93.06 405 GLY A O 1
ATOM 3087 N N . GLY A 1 406 ? -5.075 -4.922 -23.115 1.00 95.38 406 GLY A N 1
ATOM 3088 C CA . GLY A 1 406 ? -5.998 -4.490 -22.070 1.00 95.38 406 GLY A CA 1
ATOM 3089 C C . GLY A 1 406 ? -6.356 -5.611 -21.091 1.00 95.38 406 GLY A C 1
ATOM 3090 O O . GLY A 1 406 ? -5.498 -6.331 -20.583 1.00 95.38 406 GLY A O 1
ATOM 3091 N N . TRP A 1 407 ? -7.659 -5.816 -20.878 1.00 95.69 407 TRP A N 1
ATOM 3092 C CA . TRP A 1 407 ? -8.192 -6.890 -20.029 1.00 95.69 407 TRP A CA 1
ATOM 3093 C C . TRP A 1 407 ? -7.711 -8.289 -20.428 1.00 95.69 407 TRP A C 1
ATOM 3095 O O . TRP A 1 407 ? -7.350 -9.085 -19.561 1.00 95.69 407 TRP A O 1
ATOM 3105 N N . SER A 1 408 ? -7.698 -8.593 -21.728 1.00 96.94 408 SER A N 1
ATOM 3106 C CA . SER A 1 408 ? -7.261 -9.898 -22.240 1.00 96.94 408 SER A CA 1
ATOM 3107 C C . SER A 1 408 ? -5.784 -10.140 -21.932 1.00 96.94 408 SER A C 1
ATOM 3109 O O . SER A 1 408 ? -5.413 -11.181 -21.381 1.00 96.94 408 SER A O 1
ATOM 3111 N N . GLY A 1 409 ? -4.944 -9.150 -22.237 1.00 96.50 409 GLY A N 1
ATOM 3112 C CA . GLY A 1 409 ? -3.509 -9.248 -22.011 1.00 96.50 409 GLY A CA 1
ATOM 3113 C C . GLY A 1 409 ? -3.143 -9.305 -20.537 1.00 96.50 409 GLY A C 1
ATOM 3114 O O . GLY A 1 409 ? -2.329 -10.144 -20.160 1.00 96.50 409 GLY A O 1
ATOM 3115 N N . PHE A 1 410 ? -3.819 -8.528 -19.684 1.00 97.69 410 PHE A N 1
ATOM 3116 C CA . PHE A 1 410 ? -3.662 -8.607 -18.231 1.00 97.69 410 PHE A CA 1
ATOM 3117 C C . PHE A 1 410 ? -3.816 -10.046 -17.725 1.00 97.69 410 PHE A C 1
ATOM 3119 O O . PHE A 1 410 ? -2.903 -10.580 -17.097 1.00 97.69 410 PHE A O 1
ATOM 3126 N N . PHE A 1 411 ? -4.927 -10.718 -18.046 1.00 97.75 411 PHE A N 1
ATOM 3127 C CA . PHE A 1 411 ? -5.139 -12.093 -17.587 1.00 97.75 411 PHE A CA 1
ATOM 3128 C C . PH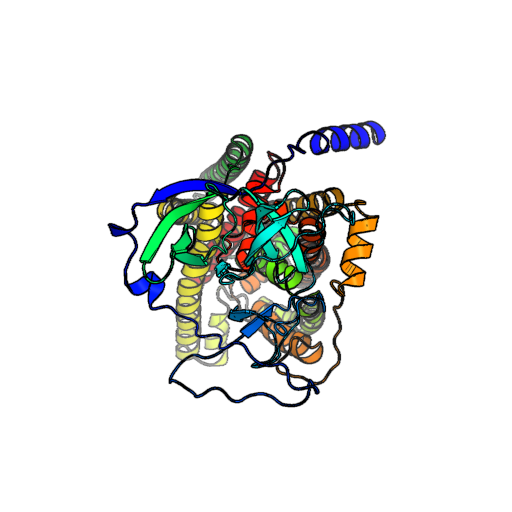E A 1 411 ? -4.186 -13.093 -18.242 1.00 97.75 411 PHE A C 1
ATOM 3130 O O . PHE A 1 411 ? -3.736 -14.021 -17.570 1.00 97.75 411 PHE A O 1
ATOM 3137 N N . THR A 1 412 ? -3.874 -12.914 -19.525 1.00 97.69 412 THR A N 1
ATOM 3138 C CA . THR A 1 412 ? -2.994 -13.823 -20.272 1.00 97.69 412 THR A CA 1
ATOM 3139 C C . THR A 1 412 ? -1.571 -13.789 -19.716 1.00 97.69 412 THR A C 1
ATOM 3141 O O . THR A 1 412 ? -1.037 -14.832 -19.341 1.00 97.69 412 THR A O 1
ATOM 3144 N N . ILE A 1 413 ? -0.989 -12.594 -19.575 1.00 96.00 413 ILE A N 1
ATOM 3145 C CA . ILE A 1 413 ? 0.361 -12.396 -19.032 1.00 96.00 413 ILE A CA 1
ATOM 3146 C C . ILE A 1 413 ? 0.404 -12.844 -17.566 1.00 96.00 413 ILE A C 1
ATOM 3148 O O . ILE A 1 413 ? 1.276 -13.619 -17.179 1.00 96.00 413 ILE A O 1
ATOM 3152 N N . ALA A 1 414 ? -0.557 -12.414 -16.742 1.00 97.25 414 ALA A N 1
ATOM 3153 C CA . ALA A 1 414 ? -0.569 -12.755 -15.321 1.00 97.25 414 ALA A CA 1
ATOM 3154 C C . ALA A 1 414 ? -0.672 -14.269 -15.071 1.00 97.25 414 ALA A C 1
ATOM 3156 O O . ALA A 1 414 ? 0.028 -14.788 -14.200 1.00 97.25 414 ALA A O 1
ATOM 3157 N N . ARG A 1 415 ? -1.501 -14.996 -15.837 1.00 96.62 415 ARG A N 1
ATOM 3158 C CA . ARG A 1 415 ? -1.611 -16.462 -15.727 1.00 96.62 415 ARG A CA 1
ATOM 3159 C C . ARG A 1 415 ? -0.347 -17.174 -16.191 1.00 96.62 415 ARG A C 1
ATOM 3161 O O . ARG A 1 415 ? 0.091 -18.091 -15.507 1.00 96.62 415 ARG A O 1
ATOM 3168 N N . ALA A 1 416 ? 0.251 -16.736 -17.300 1.00 95.62 416 ALA A N 1
ATOM 3169 C CA . ALA A 1 416 ? 1.492 -17.322 -17.811 1.00 95.62 416 ALA A CA 1
ATOM 3170 C C . ALA A 1 416 ? 2.646 -17.242 -16.793 1.00 95.62 416 ALA A C 1
ATOM 3172 O O . ALA A 1 416 ? 3.521 -18.102 -16.786 1.00 95.62 416 ALA A O 1
ATOM 3173 N N . HIS A 1 417 ? 2.617 -16.243 -15.906 1.00 93.31 417 HIS A N 1
ATOM 3174 C CA . HIS A 1 417 ? 3.611 -16.034 -14.853 1.00 93.31 417 HIS A CA 1
ATOM 3175 C C . HIS A 1 417 ? 3.135 -16.430 -13.441 1.00 93.31 417 HIS A C 1
ATOM 3177 O O . HIS A 1 417 ? 3.750 -16.011 -12.461 1.00 93.31 417 HIS A O 1
ATOM 3183 N N . GLY A 1 418 ? 2.038 -17.189 -13.306 1.00 95.00 418 GLY A N 1
ATOM 3184 C CA . GLY A 1 418 ? 1.559 -17.686 -12.004 1.00 95.00 418 GLY A CA 1
ATOM 3185 C C . GLY A 1 418 ? 1.157 -16.586 -11.010 1.00 95.00 418 GLY A C 1
ATOM 3186 O O . GLY A 1 418 ? 1.161 -16.787 -9.797 1.00 95.00 418 GLY A O 1
ATOM 3187 N N . LYS A 1 419 ? 0.818 -15.379 -11.485 1.00 95.06 419 LYS A N 1
ATOM 3188 C CA . LYS A 1 419 ? 0.573 -14.225 -10.600 1.00 95.06 419 LYS A CA 1
ATOM 3189 C C . LYS A 1 419 ? -0.686 -14.359 -9.749 1.00 95.06 419 LYS A C 1
ATOM 3191 O O . LYS A 1 419 ? -0.751 -13.733 -8.697 1.00 95.06 419 LYS A O 1
ATOM 3196 N N . PHE A 1 420 ? -1.640 -15.191 -10.161 1.00 95.94 420 PHE A N 1
ATOM 3197 C CA . PHE A 1 420 ? -2.865 -15.479 -9.405 1.00 95.94 420 PHE A CA 1
ATOM 3198 C C . PHE A 1 420 ? -2.734 -16.658 -8.434 1.00 95.94 420 PHE A C 1
ATOM 3200 O O . PHE A 1 420 ? -3.715 -17.003 -7.774 1.00 95.94 420 PHE A O 1
ATOM 3207 N N . ASP A 1 421 ? -1.553 -17.271 -8.320 1.00 93.75 421 ASP A N 1
ATOM 3208 C CA . ASP A 1 421 ? -1.347 -18.413 -7.433 1.00 93.75 421 ASP A CA 1
ATOM 3209 C C . ASP A 1 421 ? -1.484 -17.963 -5.976 1.00 93.75 421 ASP A C 1
ATOM 3211 O O . ASP A 1 421 ? -0.599 -17.316 -5.413 1.00 93.75 421 ASP A O 1
ATOM 3215 N N . ALA A 1 422 ? -2.636 -18.269 -5.380 1.00 92.25 422 ALA A N 1
ATOM 3216 C CA . ALA A 1 422 ? -2.967 -17.887 -4.011 1.00 92.25 422 ALA A CA 1
ATOM 3217 C C . ALA A 1 422 ? -2.788 -19.036 -3.014 1.00 92.25 422 ALA A C 1
ATOM 3219 O O . ALA A 1 422 ? -2.444 -18.810 -1.858 1.00 92.25 422 ALA A O 1
ATOM 3220 N N . PHE A 1 423 ? -3.005 -20.277 -3.447 1.00 93.44 423 PHE A N 1
ATOM 3221 C CA . PHE A 1 423 ? -3.059 -21.431 -2.557 1.00 93.44 423 PHE A CA 1
ATOM 3222 C C . PHE A 1 423 ? -1.886 -22.370 -2.820 1.00 93.44 423 PHE A C 1
ATOM 3224 O O . PHE A 1 423 ? -1.905 -23.154 -3.763 1.00 93.44 423 PHE A O 1
ATOM 3231 N N . ASN A 1 424 ? -0.873 -22.302 -1.958 1.00 92.06 424 ASN A N 1
ATOM 3232 C CA . ASN A 1 424 ? 0.229 -23.256 -1.940 1.00 92.06 424 ASN A CA 1
ATOM 3233 C C . ASN A 1 424 ? 0.102 -24.153 -0.700 1.00 92.06 424 ASN A C 1
ATOM 3235 O O . ASN A 1 424 ? 0.317 -23.685 0.414 1.00 92.06 424 ASN A O 1
ATOM 3239 N N . PHE A 1 425 ? -0.247 -25.427 -0.885 1.00 95.44 425 PHE A N 1
ATOM 3240 C CA . PHE A 1 425 ? -0.462 -26.392 0.205 1.00 95.44 425 PHE A CA 1
ATOM 3241 C C . PHE A 1 425 ? 0.778 -27.229 0.560 1.00 95.44 425 PHE A C 1
ATOM 3243 O O . PHE A 1 425 ? 0.656 -28.245 1.243 1.00 95.44 425 PHE A O 1
ATOM 3250 N N . SER A 1 426 ? 1.964 -26.831 0.096 1.00 94.00 426 SER A N 1
ATOM 3251 C CA . SER A 1 426 ? 3.216 -27.487 0.488 1.00 94.00 426 SER A CA 1
ATOM 3252 C C . SER A 1 426 ? 3.549 -27.274 1.972 1.00 94.00 426 SER A C 1
ATOM 3254 O O . SER A 1 426 ? 2.990 -26.407 2.647 1.00 94.00 426 SER A O 1
ATOM 3256 N N . TRP A 1 427 ? 4.472 -28.092 2.480 1.00 93.31 427 TRP A N 1
ATOM 3257 C CA . TRP A 1 427 ? 4.900 -28.111 3.885 1.00 93.31 427 TRP A CA 1
ATOM 3258 C C . TRP A 1 427 ? 6.206 -27.347 4.149 1.00 93.31 427 TRP A C 1
ATOM 3260 O O . TRP A 1 427 ? 6.817 -27.516 5.201 1.00 93.31 427 TRP A O 1
ATOM 3270 N N . ASP A 1 428 ? 6.635 -26.490 3.222 1.00 91.44 428 ASP A N 1
ATOM 3271 C CA . ASP A 1 428 ? 7.763 -25.590 3.461 1.00 91.44 428 ASP A CA 1
ATOM 3272 C C . ASP A 1 428 ? 7.329 -24.416 4.350 1.00 91.44 428 ASP A C 1
ATOM 3274 O O . ASP A 1 428 ? 6.784 -23.413 3.887 1.00 91.44 428 ASP A O 1
ATOM 3278 N N . LEU A 1 429 ? 7.574 -24.549 5.654 1.00 90.38 429 LEU A N 1
ATOM 3279 C CA . LEU A 1 429 ? 7.205 -23.542 6.651 1.00 90.38 429 LEU A CA 1
ATOM 3280 C C . LEU A 1 429 ? 8.062 -22.263 6.584 1.00 90.38 429 LEU A C 1
ATOM 3282 O O . LEU A 1 429 ? 7.772 -21.308 7.304 1.00 90.38 429 LEU A O 1
ATOM 3286 N N . THR A 1 430 ? 9.102 -22.225 5.743 1.00 88.31 430 THR A N 1
ATOM 3287 C CA . THR A 1 430 ? 9.922 -21.022 5.515 1.00 88.31 430 THR A CA 1
ATOM 3288 C C . THR A 1 430 ? 9.360 -20.118 4.414 1.00 88.31 430 THR A C 1
ATOM 3290 O O . THR A 1 430 ? 9.743 -18.951 4.307 1.00 88.31 430 THR A O 1
ATOM 3293 N N . ALA A 1 431 ? 8.409 -20.632 3.631 1.00 86.31 431 ALA A N 1
ATOM 3294 C CA . ALA A 1 431 ? 7.743 -19.944 2.536 1.00 86.31 431 ALA A CA 1
ATOM 3295 C C . ALA A 1 431 ? 6.316 -19.495 2.923 1.00 86.31 431 ALA A C 1
ATOM 3297 O O . ALA A 1 431 ? 5.733 -19.995 3.890 1.00 86.31 431 ALA A O 1
ATOM 3298 N N . PRO A 1 432 ? 5.700 -18.559 2.171 1.00 87.19 432 PRO A N 1
ATOM 3299 C CA . PRO A 1 432 ? 4.321 -18.121 2.397 1.00 87.19 432 PRO A CA 1
ATOM 3300 C C . PRO A 1 432 ? 3.292 -19.162 1.918 1.00 87.19 432 PRO A C 1
ATOM 3302 O O . PRO A 1 432 ? 2.471 -18.901 1.040 1.00 87.19 432 PRO A O 1
ATOM 3305 N N . VAL A 1 433 ? 3.349 -20.371 2.476 1.00 94.19 433 VAL A N 1
ATOM 3306 C CA . VAL A 1 433 ? 2.402 -21.457 2.198 1.00 94.19 433 VAL A CA 1
ATOM 3307 C C . VAL A 1 433 ? 1.094 -21.253 2.964 1.00 94.19 433 VAL A C 1
ATOM 3309 O O . VAL A 1 433 ? 1.050 -20.574 3.993 1.00 94.19 433 VAL A O 1
ATOM 3312 N N . PHE A 1 434 ? 0.016 -21.873 2.485 1.00 94.62 434 PHE A N 1
ATOM 3313 C CA . PHE A 1 434 ? -1.349 -21.706 2.988 1.00 94.62 434 PHE A CA 1
ATOM 3314 C C . PHE A 1 434 ? -1.447 -21.869 4.509 1.00 94.62 434 PHE A C 1
ATOM 3316 O O . PHE A 1 434 ? -2.043 -21.028 5.178 1.00 94.62 434 PHE A O 1
ATOM 3323 N N . TRP A 1 435 ? -0.822 -22.908 5.072 1.00 94.12 435 TRP A N 1
ATOM 3324 C CA . TRP A 1 435 ? -0.878 -23.192 6.508 1.00 94.12 435 TRP A CA 1
ATOM 3325 C C . TRP A 1 435 ? -0.194 -22.109 7.348 1.00 94.12 435 TRP A C 1
ATOM 3327 O O . TRP A 1 435 ? -0.766 -21.653 8.338 1.00 94.12 435 TRP A O 1
ATOM 3337 N N . VAL A 1 436 ? 0.985 -21.640 6.924 1.00 94.69 436 VAL A N 1
ATOM 3338 C CA . VAL A 1 436 ? 1.716 -20.556 7.602 1.00 94.69 436 VAL A CA 1
ATOM 3339 C C . VAL A 1 436 ? 0.906 -19.262 7.545 1.00 94.69 436 VAL A C 1
ATOM 3341 O O . VAL A 1 436 ? 0.749 -18.585 8.562 1.00 94.69 436 VAL A O 1
ATOM 3344 N N . MET A 1 437 ? 0.335 -18.939 6.380 1.00 94.75 437 MET A N 1
ATOM 3345 C CA . MET A 1 437 ? -0.451 -17.717 6.192 1.00 94.75 437 MET A CA 1
ATOM 3346 C C . MET A 1 437 ? -1.774 -17.740 6.966 1.00 94.75 437 MET A C 1
ATOM 3348 O O . MET A 1 437 ? -2.144 -16.729 7.561 1.00 94.75 437 MET A O 1
ATOM 3352 N N . ILE A 1 438 ? -2.483 -18.872 7.006 1.00 95.69 438 ILE A N 1
ATOM 3353 C CA . ILE A 1 438 ? -3.752 -18.996 7.736 1.00 95.69 438 ILE A CA 1
ATOM 3354 C C . ILE A 1 438 ? -3.534 -18.998 9.246 1.00 95.69 438 ILE A C 1
ATOM 3356 O O . ILE A 1 438 ? -4.245 -18.277 9.941 1.00 95.69 438 ILE A O 1
ATOM 3360 N N . ILE A 1 439 ? -2.566 -19.760 9.764 1.00 95.56 439 ILE A N 1
ATOM 3361 C CA . ILE A 1 439 ? -2.311 -19.838 11.211 1.00 95.56 439 ILE A CA 1
ATOM 3362 C C . ILE A 1 439 ? -1.718 -18.518 11.712 1.00 95.56 439 ILE A C 1
ATOM 3364 O O . ILE A 1 439 ? -2.238 -17.930 12.662 1.00 95.56 439 ILE A O 1
ATOM 3368 N N . GLY A 1 440 ? -0.676 -18.011 11.045 1.00 95.19 440 GLY A N 1
ATOM 3369 C CA . GLY A 1 440 ? -0.071 -16.723 11.383 1.00 95.19 440 GLY A CA 1
ATOM 3370 C C . GLY A 1 440 ? -1.068 -15.573 11.232 1.00 95.19 440 GLY A C 1
ATOM 3371 O O . GLY A 1 440 ? -1.176 -14.721 12.114 1.00 95.19 440 GLY A O 1
ATOM 3372 N N . GLY A 1 441 ? -1.867 -15.598 10.163 1.00 94.56 441 GLY A N 1
ATOM 3373 C CA . GLY A 1 441 ? -2.959 -14.657 9.941 1.00 94.56 441 GLY A CA 1
ATOM 3374 C C . GLY A 1 441 ? -4.037 -14.730 11.015 1.00 94.56 441 GLY A C 1
ATOM 3375 O O . GLY A 1 441 ? -4.480 -13.689 11.486 1.00 94.56 441 GLY A O 1
ATOM 3376 N N . PHE A 1 442 ? -4.439 -15.927 11.443 1.00 95.94 442 PHE A N 1
ATOM 3377 C CA . PHE A 1 442 ? -5.440 -16.107 12.492 1.00 95.94 442 PHE A CA 1
ATOM 3378 C C . PHE A 1 442 ? -4.962 -15.503 13.811 1.00 95.94 442 PHE A C 1
ATOM 3380 O O . PHE A 1 442 ? -5.676 -14.690 14.390 1.00 95.94 442 PHE A O 1
ATOM 3387 N N . VAL A 1 443 ? -3.742 -15.830 14.249 1.00 95.44 443 VAL A N 1
ATOM 3388 C CA . VAL A 1 443 ? -3.167 -15.293 15.493 1.00 95.44 443 VAL A CA 1
ATOM 3389 C C . VAL A 1 443 ? -2.997 -13.774 15.406 1.00 95.44 443 VAL A C 1
ATOM 3391 O O . VAL A 1 443 ? -3.380 -13.054 16.328 1.00 95.44 443 VAL A O 1
ATOM 3394 N N . SER A 1 444 ? -2.479 -13.274 14.279 1.00 92.88 444 SER A N 1
ATOM 3395 C CA . SER A 1 444 ? -2.283 -11.840 14.048 1.00 92.88 444 SER A CA 1
ATOM 3396 C C . SER A 1 444 ? -3.609 -11.072 14.046 1.00 92.88 444 SER A C 1
ATOM 3398 O O . SER A 1 444 ? -3.752 -10.094 14.781 1.00 92.88 444 SER A O 1
ATOM 3400 N N . ASN A 1 445 ? -4.604 -11.541 13.286 1.00 93.19 445 ASN A N 1
ATOM 3401 C CA . ASN A 1 445 ? -5.922 -10.915 13.226 1.00 93.19 445 ASN A CA 1
ATOM 3402 C C . ASN A 1 445 ? -6.660 -11.038 14.560 1.00 93.19 445 ASN A C 1
ATOM 3404 O O . ASN A 1 445 ? -7.317 -10.085 14.963 1.00 93.19 445 ASN A O 1
ATOM 3408 N N . LEU A 1 446 ? -6.551 -12.163 15.272 1.00 92.75 446 LEU A N 1
ATOM 3409 C CA . LEU A 1 446 ? -7.173 -12.298 16.586 1.00 92.75 446 LEU A CA 1
ATOM 3410 C C . LEU A 1 446 ? -6.633 -11.209 17.515 1.00 92.75 446 LEU A C 1
ATOM 3412 O O . LEU A 1 446 ? -7.418 -10.398 17.993 1.00 92.75 446 LEU A O 1
ATOM 3416 N N . ASN A 1 447 ? -5.306 -11.088 17.634 1.00 90.00 447 ASN A N 1
ATOM 3417 C CA . ASN A 1 447 ? -4.669 -10.048 18.440 1.00 90.00 447 ASN A CA 1
ATOM 3418 C C . ASN A 1 447 ? -5.137 -8.627 18.067 1.00 90.00 447 ASN A C 1
ATOM 3420 O O . ASN A 1 447 ? -5.513 -7.848 18.944 1.00 90.00 447 ASN A O 1
ATOM 3424 N N . SER A 1 448 ? -5.174 -8.294 16.771 1.00 87.94 448 SER A N 1
ATOM 3425 C CA . SER A 1 448 ? -5.612 -6.971 16.305 1.00 87.94 448 SER A CA 1
ATOM 3426 C C . SER A 1 448 ? -7.065 -6.645 16.655 1.00 87.94 448 SER A C 1
ATOM 3428 O O . SER A 1 448 ? -7.380 -5.486 16.891 1.00 87.94 448 SER A O 1
ATOM 3430 N N . TYR A 1 449 ? -7.963 -7.630 16.694 1.00 89.94 449 TYR A N 1
ATOM 3431 C CA . TYR A 1 449 ? -9.385 -7.376 16.950 1.00 89.94 449 TYR A CA 1
ATOM 3432 C C . TYR A 1 449 ? -9.790 -7.579 18.415 1.00 89.94 449 TYR A C 1
ATOM 3434 O O . TYR A 1 449 ? -10.883 -7.162 18.799 1.00 89.94 449 TYR A O 1
ATOM 3442 N N . THR A 1 450 ? -8.938 -8.199 19.234 1.00 86.94 450 THR A N 1
ATOM 3443 C CA . THR A 1 450 ? -9.238 -8.500 20.641 1.00 86.94 450 THR A CA 1
ATOM 3444 C C . THR A 1 450 ? -8.459 -7.675 21.649 1.00 86.94 450 THR A C 1
ATOM 3446 O O . THR A 1 450 ? -8.911 -7.556 22.784 1.00 86.94 450 THR A O 1
ATOM 3449 N N . SER A 1 451 ? -7.291 -7.161 21.264 1.00 82.19 451 SER A N 1
ATOM 3450 C CA . SER A 1 451 ? -6.344 -6.519 22.184 1.00 82.19 451 SER A CA 1
ATOM 3451 C C . SER A 1 451 ? -6.010 -5.082 21.779 1.00 82.19 451 SER A C 1
ATOM 3453 O O . SER A 1 451 ? -5.538 -4.311 22.609 1.00 82.19 451 SER A O 1
ATOM 3455 N N . ASP A 1 452 ? -6.251 -4.697 20.520 1.00 83.56 452 ASP A N 1
ATOM 3456 C CA . ASP A 1 452 ? -6.005 -3.331 20.053 1.00 83.56 452 ASP A CA 1
ATOM 3457 C C . ASP A 1 452 ? -7.140 -2.398 20.511 1.00 83.56 452 ASP A C 1
ATOM 3459 O O . ASP A 1 452 ? -8.291 -2.499 20.064 1.00 83.56 452 ASP A O 1
ATOM 3463 N N . GLN A 1 453 ? -6.804 -1.455 21.396 1.00 83.88 453 GLN A N 1
ATOM 3464 C CA . GLN A 1 453 ? -7.737 -0.460 21.928 1.00 83.88 453 GLN A CA 1
ATOM 3465 C C . GLN A 1 453 ? -8.426 0.346 20.811 1.00 83.88 453 GLN A C 1
ATOM 3467 O O . GLN A 1 453 ? -9.596 0.702 20.962 1.00 83.88 453 GLN A O 1
ATOM 3472 N N . CYS A 1 454 ? -7.775 0.566 19.659 1.00 83.25 454 CYS A N 1
ATOM 3473 C CA . CYS A 1 454 ? -8.381 1.240 18.506 1.00 83.25 454 CYS A CA 1
ATOM 3474 C C . CYS A 1 454 ? -9.635 0.513 17.996 1.00 83.25 454 CYS A C 1
ATOM 3476 O O . CYS A 1 454 ? -10.610 1.150 17.581 1.00 83.25 454 CYS A O 1
ATOM 3478 N N . VAL A 1 455 ? -9.612 -0.820 17.995 1.00 87.88 455 VAL A N 1
ATOM 3479 C CA . VAL A 1 455 ? -10.717 -1.654 17.506 1.00 87.88 455 VAL A CA 1
ATOM 3480 C C . VAL A 1 455 ? -11.765 -1.834 18.601 1.00 87.88 455 VAL A C 1
ATOM 3482 O O . VAL A 1 455 ? -12.957 -1.629 18.356 1.00 87.88 455 VAL A O 1
ATOM 3485 N N . LEU A 1 456 ? -11.327 -2.121 19.829 1.00 86.00 456 LEU A N 1
ATOM 3486 C CA . LEU A 1 456 ? -12.220 -2.316 20.973 1.00 86.00 456 LEU A CA 1
ATOM 3487 C C . LEU A 1 456 ? -13.070 -1.075 21.267 1.00 86.00 456 LEU A C 1
ATOM 3489 O O . LEU A 1 456 ? -14.283 -1.187 21.457 1.00 86.00 456 LEU A O 1
ATOM 3493 N N . GLN A 1 457 ? -12.475 0.119 21.219 1.00 85.25 457 GLN A N 1
ATOM 3494 C CA . GLN A 1 457 ? -13.197 1.377 21.417 1.00 85.25 457 GLN A CA 1
ATOM 3495 C C . GLN A 1 457 ? -14.319 1.557 20.385 1.00 85.25 457 GLN A C 1
ATOM 3497 O O . GLN A 1 457 ? -15.424 1.980 20.729 1.00 85.25 457 GLN A O 1
ATOM 3502 N N . ARG A 1 458 ? -14.086 1.164 19.124 1.00 88.94 458 ARG A N 1
ATOM 3503 C CA . ARG A 1 458 ? -15.092 1.245 18.053 1.00 88.94 458 ARG A CA 1
ATOM 3504 C C . ARG A 1 458 ? -16.274 0.313 18.304 1.00 88.94 458 ARG A C 1
ATOM 3506 O O . ARG A 1 458 ? -17.413 0.712 18.048 1.00 88.94 458 ARG A O 1
ATOM 3513 N N . PHE A 1 459 ? -16.054 -0.867 18.887 1.00 86.81 459 PHE A N 1
ATOM 3514 C CA . PHE A 1 459 ? -17.149 -1.767 19.275 1.00 86.81 459 PHE A CA 1
ATOM 3515 C C . PHE A 1 459 ? -18.109 -1.122 20.278 1.00 86.81 459 PHE A C 1
ATOM 3517 O O . PHE A 1 459 ? -19.324 -1.315 20.166 1.00 86.81 459 PHE A O 1
ATOM 3524 N N . MET A 1 460 ? -17.587 -0.297 21.188 1.00 86.19 460 MET A N 1
ATOM 3525 C CA . MET A 1 460 ? -18.366 0.385 22.228 1.00 86.19 460 MET A CA 1
ATOM 3526 C C . MET A 1 460 ? -19.169 1.589 21.717 1.00 86.19 460 MET A C 1
ATOM 3528 O O . MET A 1 460 ? -20.055 2.071 22.415 1.00 86.19 460 MET A O 1
ATOM 3532 N N . THR A 1 461 ? -18.921 2.056 20.490 1.00 88.75 461 THR A N 1
ATOM 3533 C CA . THR A 1 461 ? -19.612 3.238 19.932 1.00 88.75 461 THR A CA 1
ATOM 3534 C C . THR A 1 461 ? -20.949 2.935 19.246 1.00 88.75 461 THR A C 1
ATOM 3536 O O . THR A 1 461 ? -21.683 3.848 18.859 1.00 88.75 461 THR A O 1
ATOM 3539 N N . THR A 1 462 ? -21.287 1.654 19.095 1.00 90.62 462 THR A N 1
ATOM 3540 C CA . THR A 1 462 ? -22.556 1.195 18.506 1.00 90.62 462 THR A CA 1
ATOM 3541 C C . THR A 1 462 ? -23.619 0.948 19.576 1.00 90.62 462 THR A C 1
ATOM 3543 O O . THR A 1 462 ? -23.290 0.688 20.731 1.00 90.62 462 THR A O 1
ATOM 3546 N N . LYS A 1 463 ? -24.899 0.942 19.185 1.00 89.75 463 LYS A N 1
ATOM 3547 C CA . LYS A 1 463 ? -26.038 0.839 20.120 1.00 89.75 463 LYS A CA 1
ATOM 3548 C C . LYS A 1 463 ? -26.138 -0.464 20.913 1.00 89.75 463 LYS A C 1
ATOM 3550 O O . LYS A 1 463 ? -26.559 -0.444 22.061 1.00 89.75 463 LYS A O 1
ATOM 3555 N N . ASP A 1 464 ? -25.772 -1.586 20.306 1.00 90.06 464 ASP A N 1
ATOM 3556 C CA . ASP A 1 464 ? -25.967 -2.920 20.869 1.00 90.06 464 ASP A CA 1
ATOM 3557 C C . ASP A 1 464 ? -24.928 -3.909 20.317 1.00 90.06 464 ASP A C 1
ATOM 3559 O O . ASP A 1 464 ? -24.273 -3.646 19.303 1.00 90.06 464 ASP A O 1
ATOM 3563 N N . GLU A 1 465 ? -24.775 -5.055 20.988 1.00 90.50 465 GLU A N 1
ATOM 3564 C CA . GLU A 1 465 ? -23.864 -6.141 20.590 1.00 90.50 465 GLU A CA 1
ATOM 3565 C C . GLU A 1 465 ? -24.088 -6.576 19.138 1.00 90.50 465 GLU A C 1
ATOM 3567 O O . GLU A 1 465 ? -23.134 -6.725 18.374 1.00 90.50 465 GLU A O 1
ATOM 3572 N N . ARG A 1 466 ? -25.351 -6.698 18.715 1.00 92.38 466 ARG A N 1
ATOM 3573 C CA . ARG A 1 466 ? -25.712 -7.108 17.352 1.00 92.38 466 ARG A CA 1
ATOM 3574 C C . ARG A 1 466 ? -25.189 -6.123 16.309 1.00 92.38 466 ARG A C 1
ATOM 3576 O O . ARG A 1 466 ? -24.748 -6.530 15.237 1.00 92.38 466 ARG A O 1
ATOM 3583 N N . SER A 1 467 ? -25.229 -4.833 16.615 1.00 94.25 467 SER A N 1
ATOM 3584 C CA . SER A 1 467 ? -24.707 -3.768 15.764 1.00 94.25 467 SER A CA 1
ATOM 3585 C C . SER A 1 467 ? -23.187 -3.814 15.693 1.00 94.25 467 SER A C 1
ATOM 3587 O O . SER A 1 467 ? -22.648 -3.690 14.602 1.00 94.25 467 SER A O 1
ATOM 3589 N N . ALA A 1 468 ? -22.498 -4.077 16.805 1.00 92.25 468 ALA A N 1
ATOM 3590 C CA . ALA A 1 468 ? -21.049 -4.262 16.790 1.00 92.25 468 ALA A CA 1
ATOM 3591 C C . ALA A 1 468 ? -20.616 -5.502 15.983 1.00 92.25 468 ALA A C 1
ATOM 3593 O O . ALA A 1 468 ? -19.684 -5.410 15.185 1.00 92.25 468 ALA A O 1
ATOM 3594 N N . VAL A 1 469 ? -21.333 -6.629 16.102 1.00 93.50 469 VAL A N 1
ATOM 3595 C CA . VAL A 1 469 ? -21.100 -7.820 15.259 1.00 93.50 469 VAL A CA 1
ATOM 3596 C C . VAL A 1 469 ? -21.305 -7.487 13.778 1.00 93.50 469 VAL A C 1
ATOM 3598 O O . VAL A 1 469 ? -20.472 -7.842 12.944 1.00 93.50 469 VAL A O 1
ATOM 3601 N N . ARG A 1 470 ? -22.371 -6.748 13.434 1.00 95.88 470 ARG A N 1
ATOM 3602 C CA . ARG A 1 470 ? -22.598 -6.268 12.059 1.00 95.88 470 ARG A CA 1
ATOM 3603 C C . ARG A 1 470 ? -21.462 -5.372 11.564 1.00 95.88 470 ARG A C 1
ATOM 3605 O O . ARG A 1 470 ? -21.082 -5.503 10.405 1.00 95.88 470 ARG A O 1
ATOM 3612 N N . SER A 1 471 ? -20.893 -4.515 12.415 1.00 95.50 471 SER A N 1
ATOM 3613 C CA . SER A 1 471 ? -19.731 -3.692 12.056 1.00 95.50 471 SER A CA 1
ATOM 3614 C C . SER A 1 471 ? -18.521 -4.545 11.672 1.00 95.50 471 SER A C 1
ATOM 3616 O O . SER A 1 471 ? -17.877 -4.258 10.668 1.00 95.50 471 SER A O 1
ATOM 3618 N N . ILE A 1 472 ? -18.226 -5.611 12.426 1.00 94.12 472 ILE A N 1
ATOM 3619 C CA . ILE A 1 472 ? -17.104 -6.520 12.127 1.00 94.12 472 ILE A CA 1
ATOM 3620 C C . ILE A 1 472 ? -17.346 -7.270 10.820 1.00 94.12 472 ILE A C 1
ATOM 3622 O O . ILE A 1 472 ? -16.470 -7.300 9.959 1.00 94.12 472 ILE A O 1
ATOM 3626 N N . LEU A 1 473 ? -18.540 -7.842 10.648 1.00 95.62 473 LEU A N 1
ATOM 3627 C CA . LEU A 1 473 ? -18.905 -8.538 9.413 1.00 95.62 473 LEU A CA 1
ATOM 3628 C C . LEU A 1 473 ? -18.783 -7.611 8.200 1.00 95.62 473 LEU A C 1
ATOM 3630 O O . LEU A 1 473 ? -18.257 -8.014 7.167 1.00 95.62 473 LEU A O 1
ATOM 3634 N N . PHE A 1 474 ? -19.208 -6.355 8.342 1.00 96.69 474 PHE A N 1
ATOM 3635 C CA . PHE A 1 474 ? -19.081 -5.362 7.284 1.00 96.69 474 PHE A CA 1
ATOM 3636 C C . PHE A 1 474 ? -17.626 -4.965 7.018 1.00 96.69 474 PHE A C 1
ATOM 3638 O O . PHE A 1 474 ? -17.219 -4.909 5.864 1.00 96.69 474 PHE A O 1
ATOM 3645 N N . CYS A 1 475 ? -16.814 -4.764 8.059 1.00 95.50 475 CYS A N 1
ATOM 3646 C CA . CYS A 1 475 ? -15.370 -4.535 7.936 1.00 95.50 475 CYS A CA 1
ATOM 3647 C C . CYS A 1 475 ? -14.681 -5.664 7.152 1.00 95.50 475 CYS A C 1
ATOM 3649 O O . CYS A 1 475 ? -13.850 -5.423 6.271 1.00 95.50 475 CYS A O 1
ATOM 3651 N N . ILE A 1 476 ? -15.043 -6.912 7.451 1.00 94.94 476 ILE A N 1
ATOM 3652 C CA . ILE A 1 476 ? -14.525 -8.081 6.744 1.00 94.94 476 ILE A CA 1
ATOM 3653 C C . ILE A 1 476 ? -15.020 -8.080 5.301 1.00 94.94 476 ILE A C 1
ATOM 3655 O O . ILE A 1 476 ? -14.194 -8.191 4.405 1.00 94.94 476 ILE A O 1
ATOM 3659 N N . ALA A 1 477 ? -16.311 -7.859 5.046 1.00 96.06 477 ALA A N 1
ATOM 3660 C CA . ALA A 1 477 ? -16.838 -7.760 3.685 1.00 96.06 477 ALA A CA 1
ATOM 3661 C C . ALA A 1 477 ? -16.098 -6.695 2.854 1.00 96.06 477 ALA A C 1
ATOM 3663 O O . ALA A 1 477 ? -15.666 -6.976 1.739 1.00 96.06 477 ALA A O 1
ATOM 3664 N N . VAL A 1 478 ? -15.857 -5.509 3.424 1.00 96.19 478 VAL A N 1
ATOM 3665 C CA . VAL A 1 478 ? -15.059 -4.447 2.793 1.00 96.19 478 VAL A CA 1
ATOM 3666 C C . VAL A 1 478 ? -13.626 -4.914 2.525 1.00 96.19 478 VAL A C 1
ATOM 3668 O O . VAL A 1 478 ? -13.127 -4.713 1.422 1.00 96.19 478 VAL A O 1
ATOM 3671 N N . THR A 1 479 ? -12.986 -5.605 3.477 1.00 94.94 479 THR A N 1
ATOM 3672 C CA . THR A 1 479 ? -11.646 -6.193 3.282 1.00 94.94 479 THR A CA 1
ATOM 3673 C C . THR A 1 479 ? -11.633 -7.217 2.142 1.00 94.94 479 THR A C 1
ATOM 3675 O O . THR A 1 479 ? -10.677 -7.271 1.376 1.00 94.94 479 THR A O 1
ATOM 3678 N N . PHE A 1 480 ? -12.674 -8.038 2.009 1.00 94.50 480 PHE A N 1
ATOM 3679 C CA . PHE A 1 480 ? -12.784 -9.033 0.939 1.00 94.50 480 PHE A CA 1
ATOM 3680 C C . PHE A 1 480 ? -13.024 -8.404 -0.439 1.00 94.50 480 PHE A C 1
ATOM 3682 O O . PHE A 1 480 ? -12.704 -9.029 -1.445 1.00 94.50 480 PHE A O 1
ATOM 3689 N N . VAL A 1 481 ? -13.534 -7.171 -0.498 1.00 94.12 481 VAL A N 1
ATOM 3690 C CA . VAL A 1 481 ? -13.633 -6.391 -1.740 1.00 94.12 481 VAL A CA 1
ATOM 3691 C C . VAL A 1 481 ? -12.312 -5.684 -2.048 1.00 94.12 481 VAL A C 1
ATOM 3693 O O . VAL A 1 481 ? -11.814 -5.764 -3.168 1.00 94.12 481 VAL A O 1
ATOM 3696 N N . SER A 1 482 ? -11.717 -5.002 -1.068 1.00 94.56 482 SER A N 1
ATOM 3697 C CA . SER A 1 482 ? -10.507 -4.204 -1.288 1.00 94.56 482 SER A CA 1
ATOM 3698 C C . SER A 1 482 ? -9.228 -5.037 -1.378 1.00 94.56 482 SER A C 1
ATOM 3700 O O . SER A 1 482 ? -8.304 -4.656 -2.090 1.00 94.56 482 SER A O 1
ATOM 3702 N N . GLY A 1 483 ? -9.175 -6.186 -0.703 1.00 93.69 483 GLY A N 1
ATOM 3703 C CA . GLY A 1 483 ? -8.041 -7.107 -0.697 1.00 93.69 483 GLY A CA 1
ATOM 3704 C C . GLY A 1 483 ? -7.654 -7.574 -2.100 1.00 93.69 483 GLY A C 1
ATOM 3705 O O . GLY A 1 483 ? -6.534 -7.295 -2.522 1.00 93.69 483 GLY A O 1
ATOM 3706 N N . PRO A 1 484 ? -8.558 -8.216 -2.864 1.00 94.88 484 PRO A N 1
ATOM 3707 C CA . PRO A 1 484 ? -8.274 -8.619 -4.239 1.00 94.88 484 PRO A CA 1
ATOM 3708 C C . PRO A 1 484 ? -7.872 -7.444 -5.132 1.00 94.88 484 PRO A C 1
ATOM 3710 O O . PRO A 1 484 ? -6.966 -7.590 -5.944 1.00 94.88 484 PRO A O 1
ATOM 3713 N N . LEU A 1 485 ? -8.489 -6.268 -4.958 1.00 96.31 485 LEU A N 1
ATOM 3714 C CA . LEU A 1 485 ? -8.113 -5.068 -5.711 1.00 96.31 485 LEU A CA 1
ATOM 3715 C C . LEU A 1 485 ? -6.674 -4.633 -5.400 1.00 96.31 485 LEU A C 1
ATOM 3717 O O . LEU A 1 485 ? -5.920 -4.327 -6.317 1.00 96.31 485 LEU A O 1
ATOM 3721 N N . LEU A 1 486 ? -6.259 -4.661 -4.132 1.00 94.69 486 LEU A N 1
ATOM 3722 C CA . LEU A 1 486 ? -4.895 -4.310 -3.732 1.00 94.69 486 LEU A CA 1
ATOM 3723 C C . LEU A 1 486 ? -3.852 -5.268 -4.331 1.00 94.69 486 LEU A C 1
ATOM 3725 O O . LEU A 1 486 ? -2.820 -4.820 -4.824 1.00 94.69 486 LEU A O 1
ATOM 3729 N N . TYR A 1 487 ? -4.125 -6.575 -4.331 1.00 95.56 487 TYR A N 1
ATOM 3730 C CA . TYR A 1 487 ? -3.244 -7.569 -4.959 1.00 95.56 487 TYR A CA 1
ATOM 3731 C C . TYR A 1 487 ? -3.274 -7.479 -6.493 1.00 95.56 487 TYR A C 1
ATOM 3733 O O . TYR A 1 487 ? -2.250 -7.671 -7.152 1.00 95.56 487 TYR A O 1
ATOM 3741 N N . ALA A 1 488 ? -4.418 -7.108 -7.075 1.00 97.62 488 ALA A N 1
ATOM 3742 C CA . ALA A 1 488 ? -4.531 -6.833 -8.501 1.00 97.62 488 ALA A CA 1
ATOM 3743 C C . ALA A 1 488 ? -3.690 -5.626 -8.937 1.00 97.62 488 ALA A C 1
ATOM 3745 O O . ALA A 1 488 ? -3.236 -5.623 -10.076 1.00 97.62 488 ALA A O 1
ATOM 3746 N N . ILE A 1 489 ? -3.411 -4.647 -8.062 1.00 97.31 489 ILE A N 1
ATOM 3747 C CA . ILE A 1 489 ? -2.444 -3.579 -8.371 1.00 97.31 489 ILE A CA 1
ATOM 3748 C C . ILE A 1 489 ? -1.058 -4.177 -8.608 1.00 97.31 489 ILE A C 1
ATOM 3750 O O . ILE A 1 489 ? -0.446 -3.858 -9.617 1.00 97.31 489 ILE A O 1
ATOM 3754 N N . GLY A 1 490 ? -0.550 -5.058 -7.741 1.00 96.19 490 GLY A N 1
ATOM 3755 C CA . GLY A 1 490 ? 0.782 -5.640 -7.946 1.00 96.19 490 GLY A CA 1
ATOM 3756 C C . GLY A 1 490 ? 0.863 -6.518 -9.192 1.00 96.19 490 GLY A C 1
ATOM 3757 O O . GLY A 1 490 ? 1.800 -6.390 -9.981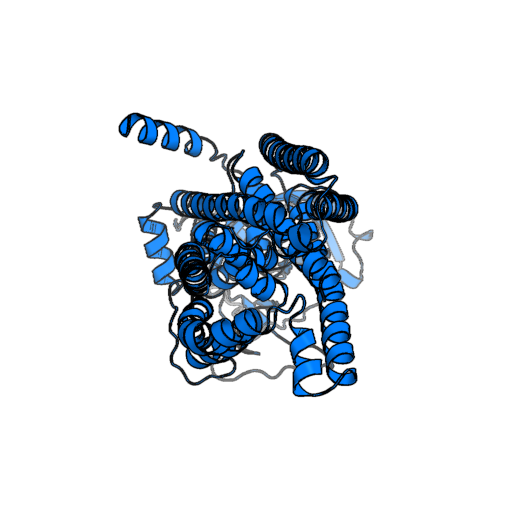 1.00 96.19 490 GLY A O 1
ATOM 3758 N N . THR A 1 491 ? -0.162 -7.338 -9.437 1.00 97.75 491 THR A N 1
ATOM 3759 C CA . THR A 1 491 ? -0.285 -8.073 -10.706 1.00 97.75 491 THR A CA 1
ATOM 3760 C C . THR A 1 491 ? -0.362 -7.122 -11.902 1.00 97.75 491 THR A C 1
ATOM 3762 O O . THR A 1 491 ? 0.298 -7.361 -12.906 1.00 97.75 491 THR A O 1
ATOM 3765 N N . GLY A 1 492 ? -1.103 -6.020 -11.789 1.00 97.44 492 GLY A N 1
ATOM 3766 C CA . GLY A 1 492 ? -1.238 -5.009 -12.836 1.00 97.44 492 GLY A CA 1
ATOM 3767 C C . GLY A 1 492 ? 0.060 -4.271 -13.113 1.00 97.44 492 GLY A C 1
ATOM 3768 O O . GLY A 1 492 ? 0.405 -4.086 -14.270 1.00 97.44 492 GLY A O 1
ATOM 3769 N N . LEU A 1 493 ? 0.824 -3.917 -12.079 1.00 96.12 493 LEU A N 1
ATOM 3770 C CA . LEU A 1 493 ? 2.167 -3.353 -12.223 1.00 96.12 493 LEU A CA 1
ATOM 3771 C C . LEU A 1 493 ? 3.064 -4.331 -12.984 1.00 96.12 493 LEU A C 1
ATOM 3773 O O . LEU A 1 493 ? 3.786 -3.928 -13.891 1.00 96.12 493 LEU A O 1
ATOM 3777 N N . PHE A 1 494 ? 2.977 -5.626 -12.667 1.00 95.62 494 PHE A N 1
ATOM 3778 C CA . PHE A 1 494 ? 3.769 -6.648 -13.340 1.00 95.62 494 PHE A CA 1
ATOM 3779 C C . PHE A 1 494 ? 3.415 -6.752 -14.826 1.00 95.62 494 PHE A C 1
ATOM 3781 O O . PHE A 1 494 ? 4.313 -6.726 -15.666 1.00 95.62 494 PHE A O 1
ATOM 3788 N N . THR A 1 495 ? 2.130 -6.843 -15.176 1.00 96.69 495 THR A N 1
ATOM 3789 C CA . THR A 1 495 ? 1.708 -6.958 -16.582 1.00 96.69 495 THR A CA 1
ATOM 3790 C C . THR A 1 495 ? 1.966 -5.671 -17.360 1.00 96.69 495 THR A C 1
ATOM 3792 O O . THR A 1 495 ? 2.427 -5.726 -18.502 1.00 96.69 495 THR A O 1
ATOM 3795 N N . TYR A 1 496 ? 1.744 -4.519 -16.728 1.00 95.19 496 TYR A N 1
ATOM 3796 C CA . TYR A 1 496 ? 1.986 -3.203 -17.303 1.00 95.19 496 TYR A CA 1
ATOM 3797 C C . TYR A 1 496 ? 3.464 -3.011 -17.651 1.00 95.19 496 TYR A C 1
ATOM 3799 O O . TYR A 1 496 ? 3.779 -2.722 -18.801 1.00 95.19 496 TYR A O 1
ATOM 3807 N N . PHE A 1 497 ? 4.382 -3.255 -16.709 1.00 91.94 497 PHE A N 1
ATOM 3808 C CA . PHE A 1 497 ? 5.825 -3.137 -16.958 1.00 91.94 497 PHE A CA 1
ATOM 3809 C C . PHE A 1 497 ? 6.405 -4.298 -17.776 1.00 91.94 497 PHE A C 1
ATOM 3811 O O . PHE A 1 497 ? 7.489 -4.177 -18.337 1.00 91.94 497 PHE A O 1
ATOM 3818 N N . SER A 1 498 ? 5.692 -5.420 -17.891 1.00 91.25 498 SER A N 1
ATOM 3819 C CA . SER A 1 498 ? 6.033 -6.457 -18.876 1.00 91.25 498 SER A CA 1
ATOM 3820 C C . SER A 1 498 ? 5.699 -6.029 -20.308 1.00 91.25 498 SER A C 1
ATOM 3822 O O . SER A 1 498 ? 6.353 -6.498 -21.238 1.00 91.25 498 SER A O 1
ATOM 3824 N N . SER A 1 499 ? 4.688 -5.168 -20.467 1.00 91.56 499 SER A N 1
ATOM 3825 C CA . SER A 1 499 ? 4.273 -4.579 -21.749 1.00 91.56 499 SER A CA 1
ATOM 3826 C C . SER A 1 499 ? 5.124 -3.352 -22.103 1.00 91.56 499 SER A C 1
ATOM 3828 O O . SER A 1 499 ? 5.539 -3.196 -23.243 1.00 91.56 499 SER A O 1
ATOM 3830 N N . HIS A 1 500 ? 5.455 -2.537 -21.096 1.00 89.62 500 HIS A N 1
ATOM 3831 C CA . HIS A 1 500 ? 6.181 -1.269 -21.225 1.00 89.62 500 HIS A CA 1
ATOM 3832 C C . HIS A 1 500 ? 7.469 -1.259 -20.377 1.00 89.62 500 HIS A C 1
ATOM 3834 O O . HIS A 1 500 ? 7.564 -0.495 -19.405 1.00 89.62 500 HIS A O 1
ATOM 3840 N N . PRO A 1 501 ? 8.452 -2.135 -20.657 1.00 86.75 501 PRO A N 1
ATOM 3841 C CA . PRO A 1 501 ? 9.665 -2.242 -19.848 1.00 86.75 501 PRO A CA 1
ATOM 3842 C C . PRO A 1 501 ? 10.500 -0.952 -19.836 1.00 86.75 501 PRO A C 1
ATOM 3844 O O . PRO A 1 501 ? 11.119 -0.642 -18.826 1.00 86.75 501 PRO A O 1
ATOM 3847 N N . GLU A 1 502 ? 10.447 -0.144 -20.895 1.00 84.31 502 GLU A N 1
ATOM 3848 C CA . GLU A 1 502 ? 11.122 1.156 -21.008 1.00 84.31 502 GLU A CA 1
ATOM 3849 C C . GLU A 1 502 ? 10.595 2.236 -20.049 1.00 84.31 502 GLU A C 1
ATOM 3851 O O . GLU A 1 502 ? 11.216 3.289 -19.888 1.00 84.31 502 GLU A O 1
ATOM 3856 N N . ARG A 1 503 ? 9.444 1.993 -19.407 1.00 84.75 503 ARG A N 1
ATOM 3857 C CA . ARG A 1 503 ? 8.874 2.884 -18.387 1.00 84.75 503 ARG A CA 1
ATOM 3858 C C . ARG A 1 503 ? 9.388 2.583 -16.979 1.00 84.75 503 ARG A C 1
ATOM 3860 O O . ARG A 1 503 ? 9.093 3.353 -16.060 1.00 84.75 503 ARG A O 1
ATOM 3867 N N . LEU A 1 504 ? 10.143 1.502 -16.782 1.00 83.81 504 LEU A N 1
ATOM 3868 C CA . LEU A 1 504 ? 10.753 1.192 -15.492 1.00 83.81 504 LEU A CA 1
ATOM 3869 C C . LEU A 1 504 ? 11.914 2.139 -15.199 1.00 83.81 504 LEU A C 1
ATOM 3871 O O . LEU A 1 504 ? 12.792 2.364 -16.028 1.00 83.81 504 LEU A O 1
ATOM 3875 N N . ASP A 1 505 ? 11.932 2.666 -13.980 1.00 81.38 505 ASP A N 1
ATOM 3876 C CA . ASP A 1 505 ? 13.060 3.450 -13.502 1.00 81.38 505 ASP A CA 1
ATOM 3877 C C . ASP A 1 505 ? 14.183 2.506 -13.051 1.00 81.38 505 ASP A C 1
ATOM 3879 O O . ASP A 1 505 ? 14.047 1.737 -12.094 1.00 81.38 505 ASP A O 1
ATOM 3883 N N . VAL A 1 506 ? 15.308 2.560 -13.761 1.00 76.25 506 VAL A N 1
ATOM 3884 C CA . VAL A 1 506 ? 16.483 1.724 -13.485 1.00 76.25 506 VAL A CA 1
ATOM 3885 C C . VAL A 1 506 ? 17.176 2.068 -12.162 1.00 76.25 506 VAL A C 1
ATOM 3887 O O . VAL A 1 506 ? 17.941 1.254 -11.651 1.00 76.25 506 VAL A O 1
ATOM 3890 N N . THR A 1 507 ? 16.879 3.232 -11.575 1.00 73.31 507 THR A N 1
ATOM 3891 C CA . THR A 1 507 ? 17.437 3.691 -10.290 1.00 73.31 507 THR A CA 1
ATOM 3892 C C . THR A 1 507 ? 16.619 3.245 -9.074 1.00 73.31 507 THR A C 1
ATOM 3894 O O . THR A 1 507 ? 16.925 3.618 -7.942 1.00 73.31 507 THR A O 1
ATOM 3897 N N . LEU A 1 508 ? 15.573 2.430 -9.269 1.00 70.56 508 LEU A N 1
ATOM 3898 C CA . LEU A 1 508 ? 14.725 1.940 -8.180 1.00 70.56 508 LEU A CA 1
ATOM 3899 C C . LEU A 1 508 ? 15.530 1.218 -7.090 1.00 70.56 508 LEU A C 1
ATOM 3901 O O . LEU A 1 508 ? 15.962 0.072 -7.244 1.00 70.56 508 LEU A O 1
ATOM 3905 N N . ALA A 1 509 ? 15.633 1.878 -5.937 1.00 63.09 509 ALA A N 1
ATOM 3906 C CA . ALA A 1 509 ? 16.395 1.391 -4.796 1.00 63.09 509 ALA A CA 1
ATOM 3907 C C . ALA A 1 509 ? 15.700 0.280 -3.997 1.00 63.09 509 ALA A C 1
ATOM 3909 O O . ALA A 1 509 ? 16.361 -0.387 -3.221 1.00 63.09 509 ALA A O 1
ATOM 3910 N N . LYS A 1 510 ? 14.373 0.097 -4.088 1.00 69.69 510 LYS A N 1
ATOM 3911 C CA . LYS A 1 510 ? 13.634 -0.940 -3.337 1.00 69.69 510 LYS A CA 1
ATOM 3912 C C . LYS A 1 510 ? 12.433 -1.449 -4.119 1.00 69.69 510 LYS A C 1
ATOM 3914 O O . LYS A 1 510 ? 11.768 -0.686 -4.812 1.00 69.69 510 LYS A O 1
ATOM 3919 N N . ASN A 1 511 ? 12.103 -2.724 -3.920 1.00 68.19 511 ASN A N 1
ATOM 3920 C CA . ASN A 1 511 ? 10.972 -3.353 -4.598 1.00 68.19 511 ASN A CA 1
ATOM 3921 C C . ASN A 1 511 ? 9.631 -2.715 -4.210 1.00 68.19 511 ASN A C 1
ATOM 3923 O O . ASN A 1 511 ? 8.787 -2.502 -5.071 1.00 68.19 511 ASN A O 1
ATOM 3927 N N . ASP A 1 512 ? 9.461 -2.346 -2.938 1.00 68.25 512 ASP A N 1
ATOM 3928 C CA . ASP A 1 512 ? 8.233 -1.705 -2.447 1.00 68.25 512 ASP A CA 1
ATOM 3929 C C . ASP A 1 512 ? 8.041 -0.284 -3.010 1.00 68.25 512 ASP A C 1
ATOM 3931 O O . ASP A 1 512 ? 6.954 0.282 -2.916 1.00 68.25 512 ASP A O 1
ATOM 3935 N N . SER A 1 513 ? 9.068 0.288 -3.650 1.00 79.25 513 SER A N 1
ATOM 3936 C CA . SER A 1 513 ? 8.992 1.594 -4.308 1.00 79.25 513 SER A CA 1
ATOM 3937 C C . SER A 1 513 ? 8.362 1.537 -5.702 1.00 79.25 513 SER A C 1
ATOM 3939 O O . SER A 1 513 ? 8.063 2.595 -6.253 1.00 79.25 513 SER A O 1
ATOM 3941 N N . ILE A 1 514 ? 8.111 0.346 -6.269 1.00 86.38 514 ILE A N 1
ATOM 3942 C CA . ILE A 1 514 ? 7.528 0.209 -7.615 1.00 86.38 514 ILE A CA 1
ATOM 3943 C C . ILE A 1 514 ? 6.146 0.854 -7.711 1.00 86.38 514 ILE A C 1
ATOM 3945 O O . ILE A 1 514 ? 5.830 1.531 -8.690 1.00 86.38 514 ILE A O 1
ATOM 3949 N N . PHE A 1 515 ? 5.326 0.684 -6.672 1.00 90.56 515 PHE A N 1
ATOM 3950 C CA . PHE A 1 515 ? 4.000 1.268 -6.665 1.00 90.56 515 PHE A CA 1
ATOM 3951 C C . PHE A 1 515 ? 4.075 2.791 -6.511 1.00 90.56 515 PHE A C 1
ATOM 3953 O O . PHE A 1 515 ? 3.587 3.456 -7.419 1.00 90.56 515 PHE A O 1
ATOM 3960 N N . PRO A 1 516 ? 4.758 3.370 -5.495 1.00 88.19 516 PRO A N 1
ATOM 3961 C CA . PRO A 1 516 ? 5.033 4.809 -5.429 1.00 88.19 516 PRO A CA 1
ATOM 3962 C C . PRO A 1 516 ? 5.589 5.410 -6.726 1.00 88.19 516 PRO A C 1
ATOM 3964 O O . PRO A 1 516 ? 5.136 6.472 -7.148 1.00 88.19 516 PRO A O 1
ATOM 3967 N N . LEU A 1 517 ? 6.516 4.723 -7.403 1.00 83.62 517 LEU A N 1
ATOM 3968 C CA . LEU A 1 517 ? 7.023 5.155 -8.705 1.00 83.62 517 LEU A CA 1
ATOM 3969 C C . LEU A 1 517 ? 5.878 5.315 -9.708 1.00 83.62 517 LEU A C 1
ATOM 3971 O O . LEU A 1 517 ? 5.736 6.381 -10.303 1.00 83.62 517 LEU A O 1
ATOM 3975 N N . PHE A 1 518 ? 5.041 4.286 -9.845 1.00 89.88 518 PHE A N 1
ATOM 3976 C CA . PHE A 1 518 ? 3.887 4.309 -10.734 1.00 89.88 518 PHE A CA 1
ATOM 3977 C C . PHE A 1 518 ? 2.879 5.411 -10.367 1.00 89.88 518 PHE A C 1
ATOM 3979 O O . PHE A 1 518 ? 2.307 6.021 -11.263 1.00 89.88 518 PHE A O 1
ATOM 3986 N N . ILE A 1 519 ? 2.707 5.745 -9.082 1.00 90.06 519 ILE A N 1
ATOM 3987 C CA . ILE A 1 519 ? 1.862 6.884 -8.669 1.00 90.06 519 ILE A CA 1
ATOM 3988 C C . ILE A 1 519 ? 2.402 8.202 -9.222 1.00 90.06 519 ILE A C 1
ATOM 3990 O O . ILE A 1 519 ? 1.635 9.059 -9.662 1.00 90.06 519 ILE A O 1
ATOM 3994 N N . ALA A 1 520 ? 3.720 8.369 -9.165 1.00 84.88 520 ALA A N 1
ATOM 3995 C CA . ALA A 1 520 ? 4.371 9.611 -9.543 1.00 84.88 520 ALA A CA 1
ATOM 3996 C C . ALA A 1 520 ? 4.366 9.850 -11.059 1.00 84.88 520 ALA A C 1
ATOM 3998 O O . ALA A 1 520 ? 4.284 11.003 -11.476 1.00 84.88 520 ALA A O 1
ATOM 3999 N N . THR A 1 521 ? 4.455 8.781 -11.859 1.00 82.94 521 THR A N 1
ATOM 4000 C CA . THR A 1 521 ? 4.699 8.884 -13.311 1.00 82.94 521 THR A CA 1
ATOM 4001 C C . THR A 1 521 ? 3.722 8.099 -14.180 1.00 82.94 521 THR A C 1
ATOM 4003 O O . THR A 1 521 ? 3.343 8.541 -15.253 1.00 82.94 521 THR A O 1
ATOM 4006 N N . GLY A 1 522 ? 3.233 6.950 -13.720 1.00 84.12 522 GLY A N 1
ATOM 4007 C CA . GLY A 1 522 ? 2.373 6.080 -14.527 1.00 84.12 522 GLY A CA 1
ATOM 4008 C C . GLY A 1 522 ? 0.884 6.434 -14.523 1.00 84.12 522 GLY A C 1
ATOM 4009 O O . GLY A 1 522 ? 0.142 5.934 -15.368 1.00 84.12 522 GLY A O 1
ATOM 4010 N N . LEU A 1 523 ? 0.418 7.260 -13.579 1.00 89.44 523 LEU A N 1
ATOM 4011 C CA . LEU A 1 523 ? -1.001 7.590 -13.439 1.00 89.44 523 LEU A CA 1
ATOM 4012 C C . LEU A 1 523 ? -1.395 8.870 -14.194 1.00 89.44 523 LEU A C 1
ATOM 4014 O O . LEU A 1 523 ? -0.673 9.868 -14.131 1.00 89.44 523 LEU A O 1
ATOM 4018 N N . PRO A 1 524 ? -2.594 8.903 -14.811 1.00 90.31 524 PRO A N 1
ATOM 4019 C CA . PRO A 1 524 ? -3.138 10.124 -15.391 1.00 90.31 524 PRO A CA 1
ATOM 4020 C C . PRO A 1 524 ? -3.223 11.274 -14.370 1.00 90.31 524 PRO A C 1
ATOM 4022 O O . PRO A 1 524 ? -3.480 11.028 -13.179 1.00 90.31 524 PRO A O 1
ATOM 4025 N N . PRO A 1 525 ? -3.087 12.538 -14.818 1.00 89.75 525 PRO A N 1
ATOM 4026 C CA . PRO A 1 525 ? -3.336 13.704 -13.978 1.00 89.75 525 PRO A CA 1
ATOM 4027 C C . PRO A 1 525 ? -4.694 13.624 -13.265 1.00 89.75 525 PRO A C 1
ATOM 4029 O O . PRO A 1 525 ? -5.705 13.240 -13.847 1.00 89.75 525 PRO A O 1
ATOM 4032 N N . GLY A 1 526 ? -4.716 13.973 -11.983 1.00 89.56 526 GLY A N 1
ATOM 4033 C CA . GLY A 1 526 ? -5.862 13.825 -11.087 1.00 89.56 526 GLY A CA 1
ATOM 4034 C C . GLY A 1 526 ? -5.892 12.478 -10.359 1.00 89.56 526 GLY A C 1
ATOM 4035 O O . GLY A 1 526 ? -6.056 12.461 -9.139 1.00 89.56 526 GLY A O 1
ATOM 4036 N N . VAL A 1 527 ? -5.661 11.359 -11.057 1.00 92.12 527 VAL A N 1
ATOM 4037 C CA . VAL A 1 527 ? -5.658 10.013 -10.445 1.00 92.12 527 VAL A CA 1
ATOM 4038 C C . VAL A 1 527 ? -4.457 9.837 -9.516 1.00 92.12 527 VAL A C 1
ATOM 4040 O O . VAL A 1 527 ? -4.616 9.355 -8.394 1.00 92.12 527 VAL A O 1
ATOM 4043 N N . GLY A 1 528 ? -3.273 10.301 -9.934 1.00 91.94 528 GLY A N 1
ATOM 4044 C CA . GLY A 1 528 ? -2.084 10.322 -9.072 1.00 91.94 528 GLY A CA 1
ATOM 4045 C C . GLY A 1 528 ? -2.305 11.138 -7.793 1.00 91.94 528 GLY A C 1
ATOM 4046 O O . GLY A 1 528 ? -1.941 10.701 -6.703 1.00 91.94 528 GLY A O 1
ATOM 4047 N N . GLY A 1 529 ? -2.984 12.286 -7.902 1.00 92.81 529 GLY A N 1
ATOM 4048 C CA . GLY A 1 529 ? -3.375 13.113 -6.756 1.00 92.81 529 GLY A CA 1
ATOM 4049 C C . GLY A 1 529 ? -4.396 12.438 -5.838 1.00 92.81 529 GLY A C 1
ATOM 4050 O O . GLY A 1 529 ? -4.256 12.505 -4.621 1.00 92.81 529 GLY A O 1
ATOM 4051 N N . LEU A 1 530 ? -5.386 11.741 -6.401 1.00 93.50 530 LEU A N 1
ATOM 4052 C CA . LEU A 1 530 ? -6.395 10.991 -5.647 1.00 93.50 530 LEU A CA 1
ATOM 4053 C C . LEU A 1 530 ? -5.767 9.835 -4.847 1.00 93.50 530 LEU A C 1
ATOM 4055 O O . LEU A 1 530 ? -6.105 9.607 -3.683 1.00 93.50 530 LEU A O 1
ATOM 4059 N N . LEU A 1 531 ? -4.816 9.120 -5.448 1.00 93.44 531 LEU A N 1
ATOM 4060 C CA . LEU A 1 531 ? -4.103 8.042 -4.775 1.00 93.44 531 LEU A CA 1
ATOM 4061 C C . LEU A 1 531 ? -3.141 8.584 -3.708 1.00 93.44 531 LEU A C 1
ATOM 4063 O O . LEU A 1 531 ? -3.117 8.061 -2.593 1.00 93.44 531 LEU A O 1
ATOM 4067 N N . LEU A 1 532 ? -2.436 9.684 -3.984 1.00 92.81 532 LEU A N 1
ATOM 4068 C CA . LEU A 1 532 ? -1.620 10.367 -2.980 1.00 92.81 532 LEU A CA 1
ATOM 4069 C C . LEU A 1 532 ? -2.474 10.859 -1.800 1.00 92.81 532 LEU A C 1
ATOM 4071 O O . LEU A 1 532 ? -2.117 10.632 -0.646 1.00 92.81 532 LEU A O 1
ATOM 4075 N N . ALA A 1 533 ? -3.650 11.435 -2.068 1.00 92.81 533 ALA A N 1
ATOM 4076 C CA . ALA A 1 533 ? -4.618 11.811 -1.040 1.00 92.81 533 ALA A CA 1
ATOM 4077 C C . ALA A 1 533 ? -5.088 10.600 -0.218 1.00 92.81 533 ALA A C 1
ATOM 4079 O O . ALA A 1 533 ? -5.231 10.716 0.996 1.00 92.81 533 ALA A O 1
ATOM 4080 N N . SER A 1 534 ? -5.263 9.425 -0.835 1.00 92.81 534 SER A N 1
ATOM 4081 C CA . SER A 1 534 ? -5.610 8.200 -0.102 1.00 92.81 534 SER A CA 1
ATOM 4082 C C . SER A 1 534 ? -4.479 7.660 0.781 1.00 92.81 534 SER A C 1
ATOM 4084 O O . SER A 1 534 ? -4.759 7.146 1.863 1.00 92.81 534 SER A O 1
ATOM 4086 N N . ILE A 1 535 ? -3.211 7.828 0.378 1.00 92.25 535 ILE A N 1
ATOM 4087 C CA . ILE A 1 535 ? -2.049 7.525 1.230 1.00 92.25 535 ILE A CA 1
ATOM 4088 C C . ILE A 1 535 ? -2.081 8.433 2.460 1.00 92.25 535 ILE A C 1
ATOM 4090 O O . ILE A 1 535 ? -2.012 7.942 3.585 1.00 92.25 535 ILE A O 1
ATOM 4094 N N . LEU A 1 536 ? -2.256 9.745 2.251 1.00 91.06 536 LEU A N 1
ATOM 4095 C CA . LEU A 1 536 ? -2.386 10.705 3.348 1.00 91.06 536 LEU A CA 1
ATOM 4096 C C . LEU A 1 536 ? -3.574 10.337 4.247 1.00 91.06 536 LEU A C 1
ATOM 4098 O O . LEU A 1 536 ? -3.423 10.287 5.460 1.00 91.06 536 LEU A O 1
ATOM 4102 N N . ALA A 1 537 ? -4.733 10.019 3.671 1.00 89.69 537 ALA A N 1
ATOM 4103 C CA . ALA A 1 537 ? -5.923 9.596 4.400 1.00 89.69 537 ALA A CA 1
ATOM 4104 C C . ALA A 1 537 ? -5.671 8.381 5.299 1.00 89.69 537 ALA A C 1
ATOM 4106 O O . ALA A 1 537 ? -5.929 8.456 6.497 1.00 89.69 537 ALA A O 1
ATOM 4107 N N . ALA A 1 538 ? -5.099 7.305 4.755 1.00 90.38 538 ALA A N 1
ATOM 4108 C CA . ALA A 1 538 ? -4.787 6.100 5.519 1.00 90.38 538 ALA A CA 1
ATOM 4109 C C . ALA A 1 538 ? -3.792 6.378 6.663 1.00 90.38 538 ALA A C 1
ATOM 4111 O O . ALA A 1 538 ? -3.946 5.849 7.770 1.00 90.38 538 ALA A O 1
ATOM 4112 N N . THR A 1 539 ? -2.794 7.239 6.431 1.00 90.75 539 THR A N 1
ATOM 4113 C CA . THR A 1 539 ? -1.853 7.680 7.473 1.00 90.75 539 THR A CA 1
ATOM 4114 C C . THR A 1 539 ? -2.549 8.472 8.575 1.00 90.75 539 THR A C 1
ATOM 4116 O O . THR A 1 539 ? -2.366 8.155 9.749 1.00 90.75 539 THR A O 1
ATOM 4119 N N . LEU A 1 540 ? -3.369 9.463 8.210 1.00 88.69 540 LEU A N 1
ATOM 4120 C CA . LEU A 1 540 ? -4.100 10.312 9.155 1.00 88.69 540 LEU A CA 1
ATOM 4121 C C . LEU A 1 540 ? -5.062 9.477 10.017 1.00 88.69 540 LEU A C 1
ATOM 4123 O O . LEU A 1 540 ? -5.066 9.632 11.235 1.00 88.69 540 LEU A O 1
ATOM 4127 N N . THR A 1 541 ? -5.826 8.557 9.413 1.00 87.12 541 THR A N 1
ATOM 4128 C CA . THR A 1 541 ? -6.722 7.631 10.130 1.00 87.12 541 THR A CA 1
ATOM 4129 C C . THR A 1 541 ? -5.956 6.780 11.139 1.00 87.12 541 THR A C 1
ATOM 4131 O O . THR A 1 541 ? -6.342 6.692 12.306 1.00 87.12 541 THR A O 1
ATOM 4134 N N . THR A 1 542 ? -4.847 6.168 10.709 1.00 87.00 542 THR A N 1
ATOM 4135 C CA . THR A 1 542 ? -4.050 5.288 11.573 1.00 87.00 542 THR A CA 1
ATOM 4136 C C . THR A 1 542 ? -3.432 6.077 12.728 1.00 87.00 542 THR A C 1
ATOM 4138 O O . THR A 1 542 ? -3.491 5.644 13.879 1.00 87.00 542 THR A O 1
ATOM 4141 N N . LEU A 1 543 ? -2.869 7.257 12.445 1.00 88.44 543 LEU A N 1
ATOM 4142 C CA . LEU A 1 543 ? -2.258 8.100 13.466 1.00 88.44 543 LEU A CA 1
ATOM 4143 C C . LEU A 1 543 ? -3.303 8.627 14.459 1.00 88.44 543 LEU A C 1
ATOM 4145 O O . LEU A 1 543 ? -3.094 8.516 15.664 1.00 88.44 543 LEU A O 1
ATOM 4149 N N . ALA A 1 544 ? -4.443 9.135 13.984 1.00 83.44 544 ALA A N 1
ATOM 4150 C CA . ALA A 1 544 ? -5.520 9.614 14.850 1.00 83.44 544 ALA A CA 1
ATOM 4151 C C . ALA A 1 544 ? -6.085 8.493 15.738 1.00 83.44 544 ALA A C 1
ATOM 4153 O O . ALA A 1 544 ? -6.326 8.710 16.925 1.00 83.44 544 ALA A O 1
ATOM 4154 N N . ALA A 1 545 ? -6.246 7.281 15.194 1.00 82.44 545 ALA A N 1
ATOM 4155 C CA . ALA A 1 545 ? -6.664 6.120 15.972 1.00 82.44 545 ALA A CA 1
ATOM 4156 C C . ALA A 1 545 ? -5.652 5.792 17.080 1.00 82.44 545 ALA A C 1
ATOM 4158 O O . ALA A 1 545 ? -6.053 5.674 18.236 1.00 82.44 545 ALA A O 1
ATOM 4159 N N . ASN A 1 546 ? -4.356 5.724 16.753 1.00 85.44 546 ASN A N 1
ATOM 4160 C CA . ASN A 1 546 ? -3.300 5.437 17.726 1.00 85.44 546 ASN A CA 1
ATOM 4161 C C . ASN A 1 546 ? -3.224 6.510 18.822 1.00 85.44 546 ASN A C 1
ATOM 4163 O O . ASN A 1 546 ? -3.119 6.168 19.998 1.00 85.44 546 ASN A O 1
ATOM 4167 N N . LEU A 1 547 ? -3.305 7.796 18.459 1.00 85.06 547 LEU A N 1
ATOM 4168 C CA . LEU A 1 547 ? -3.271 8.908 19.415 1.00 85.06 547 LEU A CA 1
ATOM 4169 C C . LEU A 1 547 ? -4.482 8.877 20.352 1.00 85.06 547 LEU A C 1
ATOM 4171 O O . LEU A 1 547 ? -4.316 8.963 21.566 1.00 85.06 547 LEU A O 1
ATOM 4175 N N . ASN A 1 548 ? -5.690 8.696 19.810 1.00 82.50 548 ASN A N 1
ATOM 4176 C CA . ASN A 1 548 ? -6.905 8.611 20.618 1.00 82.50 548 ASN A CA 1
ATOM 4177 C C . ASN A 1 548 ? -6.894 7.379 21.535 1.00 82.50 548 ASN A C 1
ATOM 4179 O O . ASN A 1 548 ? -7.249 7.478 22.707 1.00 82.50 548 ASN A O 1
ATOM 4183 N N . ALA A 1 549 ? -6.447 6.228 21.030 1.00 82.44 549 ALA A N 1
ATOM 4184 C CA . ALA A 1 549 ? -6.341 5.011 21.823 1.00 82.44 549 ALA A CA 1
ATOM 4185 C C . ALA A 1 549 ? -5.294 5.139 22.937 1.00 82.44 549 ALA A C 1
ATOM 4187 O O . ALA A 1 549 ? -5.567 4.717 24.053 1.00 82.44 549 ALA A O 1
ATOM 4188 N N . THR A 1 550 ? -4.148 5.772 22.664 1.00 87.69 550 THR A N 1
ATOM 4189 C CA . THR A 1 550 ? -3.103 6.053 23.668 1.00 87.69 550 THR A CA 1
ATOM 4190 C C . THR A 1 550 ? -3.592 7.037 24.728 1.00 87.69 550 THR A C 1
ATOM 4192 O O . THR A 1 550 ? -3.305 6.853 25.898 1.00 87.69 550 THR A O 1
ATOM 4195 N N . ALA A 1 551 ? -4.368 8.056 24.346 1.00 85.69 551 ALA A N 1
ATOM 4196 C CA . ALA A 1 551 ? -4.969 8.990 25.301 1.00 85.69 551 ALA A CA 1
ATOM 4197 C C . ALA A 1 551 ? -6.102 8.361 26.136 1.00 85.69 551 ALA A C 1
ATOM 4199 O O . ALA A 1 551 ? -6.431 8.871 27.203 1.00 85.69 551 ALA A O 1
ATOM 4200 N N . THR A 1 552 ? -6.728 7.292 25.630 1.00 81.38 552 THR A N 1
ATOM 4201 C CA . THR A 1 552 ? -7.793 6.550 26.326 1.00 81.38 552 THR A CA 1
ATOM 4202 C C . THR A 1 552 ? -7.232 5.476 27.269 1.00 81.38 552 THR A C 1
ATOM 4204 O O . THR A 1 552 ? -7.869 5.161 28.275 1.00 81.38 552 THR A O 1
ATOM 4207 N N . ALA A 1 553 ? -6.103 4.862 26.898 1.00 78.38 553 ALA A N 1
ATOM 4208 C CA . ALA A 1 553 ? -5.435 3.783 27.628 1.00 78.38 553 ALA A CA 1
ATOM 4209 C C . ALA A 1 553 ? -4.772 4.276 28.915 1.00 78.38 553 ALA A C 1
ATOM 4211 O O . ALA A 1 553 ? -4.763 3.463 29.877 1.00 78.38 553 ALA A O 1
#

Sequence (553 aa):
MIRALHAGWIVLLGHAALCHASVRIEWQEVMPENVPATAFSARVETPPVSLPETFRRPVSCRQNSDKIKRALFVFETDATDASGAAGYAAELDTRGEPGVWQPLPRPSIGGSPARAYRLTGGSVLPMGHQHLLLTARDAAGALKLLAYHTVTAKWFELGDVPGAARDTPVLLPESDSTFLVCRRNGTTPALCWRARLVRTERFSPVNYVVVGLYVICLLGAAGVMLVKNRRQTANAYFKGDGKLPWWAVGVSIYAAMFSAISLIAGPGVSYLLNWSYFTIILSKLLIVPIIACLYLPFFRRLNVTSAYEYLEARFNLSCRLFGSAAFSGFMLFRAALVVYLPALAVSAIAAIPLDVTIIGLTVVSVLYCVAGGIKGIVWGDFFQGIILIASIAVTVAVLITGTDGGWSGFFTIARAHGKFDAFNFSWDLTAPVFWVMIIGGFVSNLNSYTSDQCVLQRFMTTKDERSAVRSILFCIAVTFVSGPLLYAIGTGLFTYFSSHPERLDVTLAKNDSIFPLFIATGLPPGVGGLLLASILAATLTTLAANLNATATA